Protein AF-A0A9Q0EZ51-F1 (afdb_monomer)

Radius of gyration: 32.08 Å; Cα contacts (8 Å, |Δi|>4): 1120; chains: 1; bounding box: 67×119×84 Å

Secondary structure (DSSP, 8-state):
-------------------PPPPPPPPS-----SHHHHHHHHHHHHHTT-S-HHHHHHHHHT-STT--S--SBSSS-BTTTB--BS-THHHHHHHHHHTTS-HHHHHHHHHHHHHHHHH-HHHHHHHHHTTHHHHHHHHHHH-TTSS--TTSPPPHHHHHHHHHHHHTT---S-SEEEEEE--TT-SEEPPPBSS---TT-EEEEEEEEEPP---S-TTT---EEEEEE-TTS-EEEEEEETTEEEEEEEEETTEEEEEE----PPTT-EEEEEEEEE--SSS-EEEEEEETTEEEEEEEESS-----S-B-EEEESS-SS--GGG--EEEE-SEEEESS---HHHHHHHHHT-TT--S-S--GGG------HHHHHHHHSSHHHHHEEEEEEEEEEETTEEEE---TTS--SBSS---EEE-TT-EEEEPPPHHHHHHHTTHHHHHHH-HHHHHHHHHTTHHHHHHHHHHHS-GGGS-HHHHHHHHHHHHHHTTSTTTHHHHHHHIIIIIT-HHHHTTS-HHHHHHHHHHIIIIIHH-HHHHHHS-HHHHHHHHHHHHHHT--SSPPPGGGT------SSPPPPHHHHHHHHHHHHHHHHHHHHTTTS--HHHHHHHHHHHHH---HHHHHHHHHHHHHHHHH-HHHHHHHHHTTT---

Solvent-accessible surface area (backbone atoms only — not comparable to full-atom values): 36092 Å² total; per-residue (Å²): 136,82,90,78,91,86,82,90,88,84,88,86,85,92,77,93,74,85,83,77,86,79,76,76,79,84,77,94,83,70,90,78,76,55,71,63,56,45,43,51,52,52,41,54,36,46,76,73,64,64,54,52,62,64,56,51,49,33,39,50,42,11,65,56,98,82,56,91,75,41,59,40,21,76,63,68,44,31,96,79,46,35,57,62,58,72,48,56,65,39,56,55,42,49,60,57,42,43,76,71,47,57,68,68,41,39,42,49,48,42,48,56,52,37,53,37,36,70,74,25,71,66,39,43,44,36,38,54,77,65,39,41,70,45,59,54,51,54,49,67,62,69,52,80,89,52,81,59,43,102,79,76,48,78,49,78,42,59,60,43,56,52,48,40,62,52,42,70,48,60,65,89,75,45,53,37,24,34,39,36,71,30,40,58,54,14,24,36,41,43,48,38,32,53,60,80,53,58,85,55,6,26,20,44,37,34,32,37,27,36,47,60,77,71,56,98,55,56,89,74,37,37,29,10,61,29,20,42,17,23,92,75,64,33,36,42,34,32,27,37,48,86,50,25,46,36,40,35,43,20,65,43,79,98,44,65,50,76,46,73,42,67,52,86,56,58,57,75,42,81,41,39,41,37,44,26,35,40,56,44,94,91,54,63,19,37,37,39,36,29,47,68,41,39,82,48,35,69,50,81,31,90,67,75,70,81,76,85,68,46,30,62,35,28,25,37,23,15,48,83,59,61,48,48,54,20,20,22,39,28,38,32,28,34,37,38,34,27,44,32,44,70,50,67,68,43,44,34,46,54,44,74,60,45,58,61,50,77,73,60,41,63,50,76,82,73,49,94,71,91,66,59,68,70,50,48,47,57,40,38,69,39,61,57,22,71,31,40,59,39,27,43,35,37,84,39,55,56,94,50,36,32,39,55,64,45,65,82,89,53,85,75,44,39,73,57,75,62,47,24,38,43,28,61,80,32,42,60,42,69,60,72,51,67,56,48,54,53,44,64,72,39,39,69,65,47,58,69,75,29,68,69,56,48,56,33,39,49,74,64,43,40,40,45,56,51,23,55,32,55,48,61,27,52,54,90,56,53,39,59,71,44,51,54,51,55,51,50,46,48,63,50,26,52,76,37,96,82,20,45,67,49,38,30,38,39,37,67,34,42,75,69,30,56,78,47,45,54,49,22,56,57,70,47,43,42,54,51,35,46,40,48,39,57,59,45,61,70,37,65,54,47,44,74,38,48,58,62,59,62,49,42,45,48,50,50,49,38,41,67,33,59,52,51,63,58,84,69,49,78,91,37,73,49,78,74,44,72,76,81,65,75,55,62,54,61,72,52,34,55,55,46,45,51,28,51,52,45,27,43,50,52,63,36,62,71,58,94,39,62,50,65,71,41,52,48,41,54,52,51,48,60,74,41,54,79,52,66,81,59,38,54,64,58,51,49,50,54,51,50,46,42,72,75,36,41,74,36,40,52,53,51,33,56,80,65,68,66,77,128

Organism: NCBI:txid630683

InterPro domains:
  IPR013320 Concanavalin A-like lectin/glucanase domain superfamily [SSF49899] (169-342)
  IPR031570 Neurobeachin/BDCP, DUF4704 [PF15787] (445-660)
  IPR046852 Neurobeachin, alpha-solenoid region [PF20425] (72-143)
  IPR050865 BEACH Domain-Containing [PTHR13743] (35-657)

Foldseek 3Di:
DDDDDDDDDDDDDDDDDDDDDDADDDDPPDPDPDQLSLLVVVLVCLQVVRADLVRLLCQQQVADDPRCRHPCWHPHDDLQQTLAGDDLVSLVSNLVSLLSDDLVSLQSNLVSLLSSLLLDPNSLLSCVVVLVVQSLLVSLLPCPPFLDDPDRDHDPNLVSSLSSVLSSQQDDFALWWKFFALAQPFWWFWFWFQDALQPFWKKKKWKWAAAHHNDPCLQQFWWWQKEFAFPQRAAWTWTDHPQWIKIWGDQHVVDTDIDTQQDRHDHSDIKIWMWTWGDDPPAFTKIWIDILLHTRDMDTHNDHRDDSGIRHQIIGQAGSHRDSSHGTGTIIAKIFMFSHGDDSLLSNLVSVQPNNQFDLLADPVSGPDDDDVVSNCSRHVCPSLVRTLWMFGLVCDDVQKTQTDRDPPDDHSHPDRRIIGGDDPTHIDRRDALLVVCCSNVAVNVVVPDPSSLVSCLSSLVLLSSLSSLLSHDLVRLELSVLVSLVVLLVSLLPDPPSLSVNLSSCVRHLLDLSNVQSHPLVSLLVSLLCLLPVQCVRPSSLVSDPLLVSLLSLLVCLQARLDLDDFDVQLVHDHPPPPHDGDHNVSSVSSNLSSLSSNLSSQPVDLHDDLSSVVSLVNSLVRGDDPSSNPVSVVSLVVSCVPRVPVSVVSCVVVVNDD

Sequence (660 aa):
MASEGTSGVSQTSDGPGETTPSAVALNPGIPIRGIRMKFSVLAGLVEVGEVSNRDIVETVFNLEHDCTVLQLVGGQFDLEMNFIIQECESIVCMVELLDQCEPTCQAEVWSIFTAILKKSIRNLQACTDVALIQLVLQRVATTNSMIAGEQGQWPSHAVKLLSVLKSMPQRIGPDAFFSFPGKSAAAIALPPIAKWPYQNGFSFHTWLRMDPINNINIDKDKPYLYCFRTSKGLGYSAHFVAGCLIVTSLKANGKGFQHCVKYDFKPQKWYMVTIVHVYNRWKNSEISCYVNGEMASYGDITWFVNTSDTFDKCFLGSAETADANRMFCGQMAAVYLFGEALSAAQILAIYQLGPGYKGTFKYKAESDLLFAEHHKTLLYDGKLSGSIAFTYNPRATDAQLCLESSPKDKPSIFVHSPHALMLQDVKAVVTHSVQSGIHSIGGVQLLKNSVAMQEQILACKGFLVIGYTLEKSSRVHVTRPVLDIVLAFARYLCNLQNGVLLLKQLCDHILFNPAIWIHAPAKVQLMLYTYLATEFISTVTIYNAVRRVGTVLQVMHTLKYYYWVVNPQDRSGVVPKGLDGPRPNQKEIYSLRAFLLLFVKQLIMKDHGVKEDELQSILNYLLTMHEDDNLMDVLQLLVALMSEHPGSMVLAFEQRNGIR

Mean predicted aligned error: 16.78 Å

pLDDT: mean 77.46, std 18.96, range [25.84, 98.69]

Structure (mmCIF, N/CA/C/O backbone):
data_AF-A0A9Q0EZ51-F1
#
_entry.id   AF-A0A9Q0EZ51-F1
#
loop_
_atom_site.group_PDB
_atom_site.id
_atom_site.type_symbol
_atom_site.label_atom_id
_atom_site.label_alt_id
_atom_site.label_comp_id
_atom_site.label_asym_id
_atom_site.label_entity_id
_atom_site.label_seq_id
_atom_site.pdbx_PDB_ins_code
_atom_site.Cartn_x
_atom_site.Cartn_y
_atom_site.Cartn_z
_atom_site.occupancy
_atom_site.B_iso_or_equiv
_atom_site.auth_seq_id
_atom_site.auth_comp_id
_atom_site.auth_asym_id
_atom_site.auth_atom_id
_atom_site.pdbx_PDB_model_num
ATOM 1 N N . MET A 1 1 ? -1.742 -83.832 22.778 1.00 34.41 1 MET A N 1
ATOM 2 C CA . MET A 1 1 ? -0.441 -84.479 22.504 1.00 34.41 1 MET A CA 1
ATOM 3 C C . MET A 1 1 ? 0.607 -83.403 22.737 1.00 34.41 1 MET A C 1
ATOM 5 O O . MET A 1 1 ? 0.578 -82.420 22.018 1.00 34.41 1 MET A O 1
ATOM 9 N N . ALA A 1 2 ? 1.121 -83.335 23.968 1.00 28.25 2 ALA A N 1
ATOM 10 C CA . ALA A 1 2 ? 2.391 -83.951 24.400 1.00 28.25 2 ALA A CA 1
ATOM 11 C C . ALA A 1 2 ? 3.564 -83.059 23.936 1.00 28.25 2 ALA A C 1
ATOM 13 O O . ALA A 1 2 ? 3.720 -82.858 22.738 1.00 28.25 2 ALA A O 1
ATOM 14 N N . SER A 1 3 ? 4.161 -82.287 24.857 1.00 25.84 3 SER A N 1
ATOM 15 C CA . SER A 1 3 ? 5.394 -82.620 25.626 1.00 25.84 3 SER A CA 1
ATOM 16 C C . SER A 1 3 ? 6.603 -82.018 24.895 1.00 25.84 3 SER A C 1
ATOM 18 O O . SER A 1 3 ? 6.623 -82.051 23.675 1.00 25.84 3 SER A O 1
ATOM 20 N N . GLU A 1 4 ? 7.643 -81.420 25.467 1.00 28.77 4 GLU A N 1
ATOM 21 C CA . GLU A 1 4 ? 8.225 -81.233 26.808 1.00 28.77 4 GLU A CA 1
ATOM 22 C C . GLU A 1 4 ? 9.286 -80.110 26.611 1.00 28.77 4 GLU A C 1
ATOM 24 O O . GLU A 1 4 ? 9.750 -79.915 25.490 1.00 28.77 4 GLU A O 1
ATOM 29 N N . GLY A 1 5 ? 9.551 -79.200 27.561 1.00 28.91 5 GLY A N 1
ATOM 30 C CA . GLY A 1 5 ? 10.577 -79.340 28.619 1.00 28.91 5 GLY A CA 1
ATOM 31 C C . GLY A 1 5 ? 12.005 -79.233 28.043 1.00 28.91 5 GLY A C 1
ATOM 32 O O . GLY A 1 5 ? 12.316 -79.929 27.093 1.00 28.91 5 GLY A O 1
ATOM 33 N N . THR A 1 6 ? 12.980 -78.439 28.496 1.00 29.16 6 THR A N 1
ATOM 34 C CA . THR A 1 6 ? 13.316 -77.693 29.737 1.00 29.16 6 THR A CA 1
ATOM 35 C C . THR A 1 6 ? 14.689 -77.032 29.433 1.00 29.16 6 THR A C 1
ATOM 37 O O . THR A 1 6 ? 15.415 -77.572 28.606 1.00 29.16 6 THR A O 1
ATOM 40 N N . SER A 1 7 ? 15.096 -75.848 29.911 1.00 29.72 7 SER A N 1
ATOM 41 C CA . SER A 1 7 ? 15.632 -75.480 31.249 1.00 29.72 7 SER A CA 1
ATOM 42 C C . SER A 1 7 ? 16.066 -73.990 31.154 1.00 29.72 7 SER A C 1
ATOM 44 O O . SER A 1 7 ? 16.659 -73.640 30.140 1.00 29.72 7 SER A O 1
ATOM 46 N N . GLY A 1 8 ? 15.778 -73.017 32.032 1.00 28.33 8 GLY A N 1
ATOM 47 C CA . GLY A 1 8 ? 15.953 -72.921 33.492 1.00 28.33 8 GLY A CA 1
ATOM 48 C C . GLY A 1 8 ? 17.403 -72.508 33.841 1.00 28.33 8 GLY A C 1
ATOM 49 O O . GLY A 1 8 ? 18.305 -73.138 33.312 1.00 28.33 8 GLY A O 1
ATOM 50 N N . VAL A 1 9 ? 17.780 -71.536 34.688 1.00 29.11 9 VAL A N 1
ATOM 51 C CA . VAL A 1 9 ? 17.156 -70.516 35.566 1.00 29.11 9 VAL A CA 1
ATOM 52 C C . VAL A 1 9 ? 18.300 -69.570 36.016 1.00 29.11 9 VAL A C 1
ATOM 54 O O . VAL A 1 9 ? 19.363 -70.077 36.357 1.00 29.11 9 VAL A O 1
ATOM 57 N N . SER A 1 10 ? 18.074 -68.250 36.137 1.00 25.95 10 SER A N 1
ATOM 58 C CA . SER A 1 10 ? 18.553 -67.444 37.290 1.00 25.95 10 SER A CA 1
ATOM 59 C C . SER A 1 10 ? 17.833 -66.082 37.388 1.00 25.95 10 SER A C 1
ATOM 61 O O . SER A 1 10 ? 18.053 -65.194 36.570 1.00 25.95 10 SER A O 1
ATOM 63 N N . GLN A 1 11 ? 16.965 -66.003 38.407 1.00 28.52 11 GLN A N 1
ATOM 64 C CA . GLN A 1 11 ? 16.343 -64.878 39.145 1.00 28.52 11 GLN A CA 1
ATOM 65 C C . GLN A 1 11 ? 17.174 -63.573 39.213 1.00 28.52 11 GLN A C 1
ATOM 67 O O . GLN A 1 11 ? 18.392 -63.650 39.124 1.00 28.52 11 GLN A O 1
ATOM 72 N N . THR A 1 12 ? 16.699 -62.346 39.472 1.00 27.05 12 THR A N 1
ATOM 73 C CA . THR A 1 12 ? 15.432 -61.647 39.839 1.00 27.05 12 THR A CA 1
ATOM 74 C C . THR A 1 12 ? 15.830 -60.149 39.846 1.00 27.05 12 THR A C 1
ATOM 76 O O . THR A 1 12 ? 16.963 -59.861 40.219 1.00 27.05 12 THR A O 1
ATOM 79 N N . SER A 1 13 ? 15.027 -59.164 39.435 1.00 27.53 13 SER A N 1
ATOM 80 C CA . SER A 1 13 ? 14.041 -58.493 40.300 1.00 27.53 13 SER A CA 1
ATOM 81 C C . SER A 1 13 ? 13.216 -57.464 39.507 1.00 27.53 13 SER A C 1
ATOM 83 O O . SER A 1 13 ? 13.790 -56.635 38.801 1.00 27.53 13 SER A O 1
ATOM 85 N N . ASP A 1 14 ? 11.896 -57.495 39.690 1.00 28.97 14 ASP A N 1
ATOM 86 C CA . ASP A 1 14 ? 10.914 -56.561 39.130 1.00 28.97 14 ASP A CA 1
ATOM 87 C C . ASP A 1 14 ? 10.928 -55.169 39.785 1.00 28.97 14 ASP A C 1
ATOM 89 O O . ASP A 1 14 ? 11.085 -55.030 40.999 1.00 28.97 14 ASP A O 1
ATOM 93 N N . GLY A 1 15 ? 10.620 -54.157 38.970 1.00 28.36 15 GLY A N 1
ATOM 94 C CA . GLY A 1 15 ? 10.020 -52.879 39.358 1.00 28.36 15 GLY A CA 1
ATOM 95 C C . GLY A 1 15 ? 9.174 -52.357 38.180 1.00 28.36 15 GLY A C 1
ATOM 96 O O . GLY A 1 15 ? 9.645 -52.443 37.045 1.00 28.36 15 GLY A O 1
ATOM 97 N N . PRO A 1 16 ? 7.932 -51.868 38.379 1.00 31.78 16 PRO A N 1
ATOM 98 C CA . PRO A 1 16 ? 7.030 -51.549 37.275 1.00 31.78 16 PRO A CA 1
ATOM 99 C C . PRO A 1 16 ? 7.338 -50.155 36.712 1.00 31.78 16 PRO A C 1
ATOM 101 O O . PRO A 1 16 ? 7.128 -49.147 37.382 1.00 31.78 16 PRO A O 1
ATOM 104 N N . GLY A 1 17 ? 7.846 -50.101 35.480 1.00 28.45 17 GLY A N 1
ATOM 105 C CA . GLY A 1 17 ? 7.969 -48.870 34.701 1.00 28.45 17 GLY A CA 1
ATOM 106 C C . GLY A 1 17 ? 6.764 -48.701 33.779 1.00 28.45 17 GLY A C 1
ATOM 107 O O . GLY A 1 17 ? 6.518 -49.548 32.921 1.00 28.45 17 GLY A O 1
ATOM 108 N N . GLU A 1 18 ? 6.016 -47.620 33.980 1.00 28.72 18 GLU A N 1
ATOM 109 C CA . GLU A 1 18 ? 4.926 -47.151 33.123 1.00 28.72 18 GLU A CA 1
ATOM 110 C C . GLU A 1 18 ? 5.366 -47.073 31.650 1.00 28.72 18 GLU A C 1
ATOM 112 O O . GLU A 1 18 ? 6.407 -46.505 31.322 1.00 28.72 18 GLU A O 1
ATOM 117 N N . THR A 1 19 ? 4.565 -47.647 30.751 1.00 30.06 19 THR A N 1
ATOM 118 C CA . THR A 1 19 ? 4.765 -47.557 29.301 1.00 30.06 19 THR A CA 1
ATOM 119 C C . THR A 1 19 ? 4.048 -46.320 28.766 1.00 30.06 19 THR A C 1
ATOM 121 O O . THR A 1 19 ? 2.823 -46.238 28.779 1.00 30.06 19 THR A O 1
ATOM 124 N N . THR A 1 20 ? 4.815 -45.345 28.283 1.00 28.64 20 THR A N 1
ATOM 125 C CA . THR A 1 20 ? 4.328 -44.282 27.397 1.00 28.64 20 THR A CA 1
ATOM 126 C C . THR A 1 20 ? 4.133 -44.842 25.978 1.00 28.64 20 THR A C 1
ATOM 128 O O . THR A 1 20 ? 4.956 -45.647 25.532 1.00 28.64 20 THR A O 1
ATOM 131 N N . PRO A 1 21 ? 3.079 -44.457 25.231 1.00 32.16 21 PRO A N 1
ATOM 132 C CA . PRO A 1 21 ? 2.923 -44.894 23.849 1.00 32.16 21 PRO A CA 1
ATOM 133 C C . PRO A 1 21 ? 3.895 -44.127 22.943 1.00 32.16 21 PRO A C 1
ATOM 135 O O . PRO A 1 21 ? 3.934 -42.898 22.942 1.00 32.16 21 PRO A O 1
ATOM 138 N N . SER A 1 22 ? 4.695 -44.865 22.176 1.00 29.64 22 SER A N 1
ATOM 139 C CA . SER A 1 22 ? 5.587 -44.345 21.137 1.00 29.64 22 SER A CA 1
ATOM 140 C C . SER A 1 22 ? 4.793 -43.847 19.923 1.00 29.64 22 SER A C 1
ATOM 142 O O . SER A 1 22 ? 3.984 -44.600 19.382 1.00 29.64 22 SER A O 1
ATOM 144 N N . ALA A 1 23 ? 5.064 -42.614 19.481 1.00 31.88 23 ALA A N 1
ATOM 145 C CA . ALA A 1 23 ? 4.505 -42.003 18.274 1.00 31.88 23 ALA A CA 1
ATOM 146 C C . ALA A 1 23 ? 4.844 -42.815 17.009 1.00 31.88 23 ALA A C 1
ATOM 148 O O . ALA A 1 23 ? 5.983 -43.252 16.820 1.00 31.88 23 ALA A O 1
ATOM 149 N N . VAL A 1 24 ? 3.852 -43.018 16.140 1.00 34.62 24 VAL A N 1
ATOM 150 C CA . VAL A 1 24 ? 3.998 -43.729 14.864 1.00 34.62 24 VAL A CA 1
ATOM 151 C C . VAL A 1 24 ? 4.467 -42.740 13.794 1.00 34.62 24 VAL A C 1
ATOM 153 O O . VAL A 1 24 ? 3.778 -41.776 13.479 1.00 34.62 24 VAL A O 1
ATOM 156 N N . ALA A 1 25 ? 5.642 -42.980 13.208 1.00 34.84 25 ALA A N 1
ATOM 157 C CA . ALA A 1 25 ? 6.132 -42.216 12.063 1.00 34.84 25 ALA A CA 1
ATOM 158 C C . ALA A 1 25 ? 5.369 -42.597 10.776 1.00 34.84 25 ALA A C 1
ATOM 160 O O . ALA A 1 25 ? 5.194 -43.779 10.467 1.00 34.84 25 ALA A O 1
ATOM 161 N N . LEU A 1 26 ? 4.939 -41.593 10.004 1.00 38.06 26 LEU A N 1
ATOM 162 C CA . LEU A 1 26 ? 4.254 -41.767 8.719 1.00 38.06 26 LEU A CA 1
ATOM 163 C C . LEU A 1 26 ? 5.164 -42.449 7.681 1.00 38.06 26 LEU A C 1
ATOM 165 O O . LEU A 1 26 ? 6.274 -42.005 7.400 1.00 38.06 26 LEU A O 1
ATOM 169 N N . ASN A 1 27 ? 4.664 -43.528 7.080 1.00 31.69 27 ASN A N 1
ATOM 170 C CA . ASN A 1 27 ? 5.382 -44.365 6.117 1.00 31.69 27 ASN A CA 1
ATOM 171 C C . ASN A 1 27 ? 5.539 -43.647 4.741 1.00 31.69 27 ASN A C 1
ATOM 173 O O . ASN A 1 27 ? 4.539 -43.132 4.233 1.00 31.69 27 ASN A O 1
ATOM 177 N N . PRO A 1 28 ? 6.707 -43.640 4.054 1.00 35.78 28 PRO A N 1
ATOM 178 C CA . PRO A 1 28 ? 6.983 -42.732 2.917 1.00 35.78 28 PRO A CA 1
ATOM 179 C C . PRO A 1 28 ? 6.396 -43.146 1.544 1.00 35.78 28 PRO A C 1
ATOM 181 O O . PRO A 1 28 ? 6.842 -42.669 0.502 1.00 35.78 28 PRO A O 1
ATOM 184 N N . GLY A 1 29 ? 5.439 -44.077 1.492 1.00 33.94 29 GLY A N 1
ATOM 185 C CA . GLY A 1 29 ? 5.183 -44.891 0.291 1.00 33.94 29 GLY A CA 1
ATOM 186 C C . GLY A 1 29 ? 4.119 -44.427 -0.715 1.00 33.94 29 GLY A C 1
ATOM 187 O O . GLY A 1 29 ? 3.964 -45.090 -1.739 1.00 33.94 29 GLY A O 1
ATOM 188 N N . ILE A 1 30 ? 3.360 -43.348 -0.478 1.00 35.34 30 ILE A N 1
ATOM 189 C CA . ILE A 1 30 ? 2.248 -42.946 -1.369 1.00 35.34 30 ILE A CA 1
ATOM 190 C C . ILE A 1 30 ? 2.354 -41.450 -1.711 1.00 35.34 30 ILE A C 1
ATOM 192 O O . ILE A 1 30 ? 2.285 -40.618 -0.806 1.00 35.34 30 ILE A O 1
ATOM 196 N N . PRO A 1 31 ? 2.487 -41.057 -2.996 1.00 40.66 31 PRO A N 1
ATOM 197 C CA . PRO A 1 31 ? 2.538 -39.649 -3.375 1.00 40.66 31 PRO A CA 1
ATOM 198 C C . PRO A 1 31 ? 1.149 -39.012 -3.235 1.00 40.66 31 PRO A C 1
ATOM 200 O O . PRO A 1 31 ? 0.318 -39.086 -4.142 1.00 40.66 31 PRO A O 1
ATOM 203 N N . ILE A 1 32 ? 0.894 -38.365 -2.098 1.00 51.47 32 ILE A N 1
ATOM 204 C CA . ILE A 1 32 ? -0.305 -37.549 -1.883 1.00 51.47 32 ILE A CA 1
ATOM 205 C C . ILE A 1 32 ? -0.234 -36.336 -2.829 1.00 51.47 32 ILE A C 1
ATOM 207 O O . ILE A 1 32 ? 0.647 -35.481 -2.699 1.00 51.47 32 ILE A O 1
ATOM 211 N N . ARG A 1 33 ? -1.142 -36.263 -3.814 1.00 58.25 33 ARG A N 1
ATOM 212 C CA . ARG A 1 33 ? -1.215 -35.158 -4.787 1.00 58.25 33 ARG A CA 1
ATOM 213 C C . ARG A 1 33 ? -2.167 -34.061 -4.297 1.00 58.25 33 ARG A C 1
ATOM 215 O O . ARG A 1 33 ? -3.352 -34.310 -4.116 1.00 58.25 33 ARG A O 1
ATOM 222 N N . GLY A 1 34 ? -1.649 -32.837 -4.177 1.00 65.81 34 GLY A N 1
ATOM 223 C CA . GLY A 1 34 ? -2.416 -31.620 -3.878 1.00 65.81 34 GLY A CA 1
ATOM 224 C C . GLY A 1 34 ? -2.340 -31.188 -2.412 1.00 65.81 34 GLY A C 1
ATOM 225 O O . GLY A 1 34 ? -2.447 -32.014 -1.504 1.00 65.81 34 GLY A O 1
ATOM 226 N N . ILE A 1 35 ? -2.155 -29.883 -2.179 1.00 73.81 35 ILE A N 1
ATOM 227 C CA . ILE A 1 35 ? -1.950 -29.319 -0.837 1.00 73.81 35 ILE A CA 1
ATOM 228 C C . ILE A 1 35 ? -3.114 -29.605 0.109 1.00 73.81 35 ILE A C 1
ATOM 230 O O . ILE A 1 35 ? -2.898 -29.947 1.268 1.00 73.81 35 ILE A O 1
ATOM 234 N N . ARG A 1 36 ? -4.341 -29.592 -0.413 1.00 79.44 36 ARG A N 1
ATOM 235 C CA . ARG A 1 36 ? -5.541 -29.889 0.362 1.00 79.44 36 ARG A CA 1
ATOM 236 C C . ARG A 1 36 ? -5.547 -31.306 0.926 1.00 79.44 36 ARG A C 1
ATOM 238 O O . ARG A 1 36 ? -5.759 -31.466 2.118 1.00 79.44 36 ARG A O 1
ATOM 245 N N . MET A 1 37 ? -5.23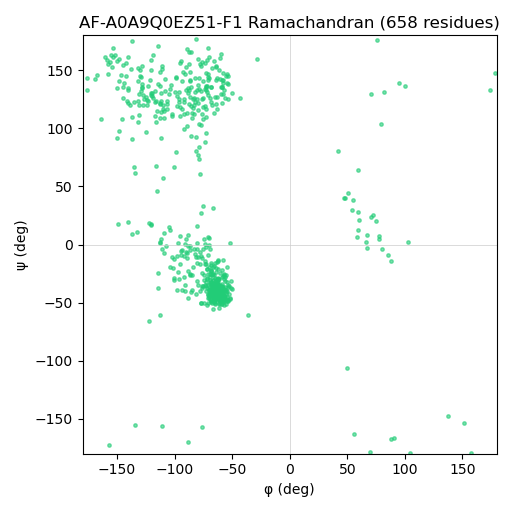0 -32.321 0.113 1.00 76.56 37 MET A N 1
ATOM 246 C CA . MET A 1 37 ? -5.149 -33.70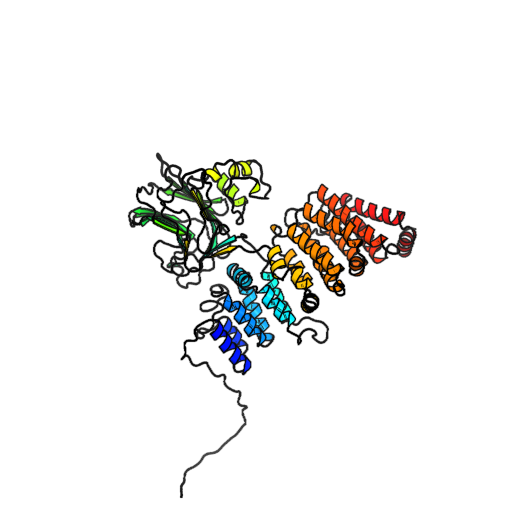6 0.602 1.00 76.56 37 MET A CA 1
ATOM 247 C C . MET A 1 37 ? -4.085 -33.859 1.687 1.00 76.56 37 MET A C 1
ATOM 249 O O . MET A 1 37 ? -4.307 -34.568 2.661 1.00 76.56 37 MET A O 1
ATOM 253 N N . LYS A 1 38 ? -2.943 -33.175 1.542 1.00 76.81 38 LYS A N 1
ATOM 254 C CA . LYS A 1 38 ? -1.873 -33.210 2.543 1.00 76.81 38 LYS A CA 1
ATOM 255 C C . LYS A 1 38 ? -2.358 -32.667 3.891 1.00 76.81 38 LYS A C 1
ATOM 257 O O . LYS A 1 38 ? -2.152 -33.315 4.912 1.00 76.81 38 LYS A O 1
ATOM 262 N N . PHE A 1 39 ? -3.031 -31.515 3.892 1.00 83.25 39 PHE A N 1
ATOM 263 C CA . PHE A 1 39 ? -3.601 -30.940 5.115 1.00 83.25 39 PHE A CA 1
ATOM 264 C C . PHE A 1 39 ? -4.756 -31.782 5.670 1.00 83.25 39 PHE A C 1
ATOM 266 O O . PHE A 1 39 ? -4.861 -31.912 6.883 1.00 83.25 39 PHE A O 1
ATOM 273 N N . SER A 1 40 ? -5.573 -32.408 4.818 1.00 81.06 40 SER A N 1
ATOM 274 C CA . SER A 1 40 ? -6.630 -33.330 5.257 1.00 81.06 40 SER A CA 1
ATOM 275 C C . SER A 1 40 ? -6.082 -34.582 5.948 1.00 81.06 40 SER A C 1
ATOM 277 O O . SER A 1 40 ? -6.686 -35.051 6.905 1.00 81.06 40 SER A O 1
ATOM 279 N N . VAL A 1 41 ? -4.940 -35.117 5.499 1.00 82.12 41 VAL A N 1
ATOM 280 C CA . VAL A 1 41 ? -4.272 -36.233 6.190 1.00 82.12 41 VAL A CA 1
ATOM 281 C C . VAL A 1 41 ? -3.774 -35.789 7.563 1.00 82.12 41 VAL A C 1
ATOM 283 O O . VAL A 1 41 ? -4.035 -36.481 8.541 1.00 82.12 41 VAL A O 1
ATOM 286 N N . LEU A 1 42 ? -3.117 -34.627 7.655 1.00 83.56 42 LEU A N 1
ATOM 287 C CA . LEU A 1 42 ? -2.666 -34.094 8.943 1.00 83.56 42 LEU A CA 1
ATOM 288 C C . LEU A 1 42 ? -3.843 -33.850 9.899 1.00 83.56 42 LEU A C 1
ATOM 290 O O . LEU A 1 42 ? -3.773 -34.265 11.048 1.00 83.56 42 LEU A O 1
ATOM 294 N N . ALA A 1 43 ? -4.933 -33.253 9.412 1.00 83.75 43 ALA A N 1
ATOM 295 C CA . ALA A 1 43 ? -6.171 -33.058 10.167 1.00 83.75 43 ALA A CA 1
ATOM 296 C C . ALA A 1 43 ? -6.709 -34.385 10.736 1.00 83.75 43 ALA A C 1
ATOM 298 O O . ALA A 1 43 ? -6.931 -34.503 11.938 1.00 83.75 43 ALA A O 1
ATOM 299 N N . GLY A 1 44 ? -6.796 -35.433 9.907 1.00 82.81 44 GLY A N 1
ATOM 300 C CA . GLY A 1 44 ? -7.223 -36.758 10.366 1.00 82.81 44 GLY A CA 1
ATOM 301 C C . GLY A 1 44 ? -6.324 -37.355 11.455 1.00 82.81 44 GLY A C 1
ATOM 302 O O . GLY A 1 44 ? -6.822 -37.983 12.381 1.00 82.81 44 GLY A O 1
ATOM 303 N N . LEU A 1 45 ? -5.007 -37.139 11.396 1.00 82.56 45 LEU A N 1
ATOM 304 C CA . LEU A 1 45 ? -4.088 -37.622 12.434 1.00 82.56 45 LEU A CA 1
ATOM 305 C C . LEU A 1 45 ? -4.194 -36.820 13.742 1.00 82.56 45 LEU A C 1
ATOM 307 O O . LEU A 1 45 ? -4.027 -37.385 14.824 1.00 82.56 45 LEU A O 1
ATOM 311 N N . VAL A 1 46 ? -4.499 -35.521 13.648 1.00 85.25 46 VAL A N 1
ATOM 312 C CA . VAL A 1 46 ? -4.803 -34.670 14.809 1.00 85.25 46 VAL A CA 1
ATOM 313 C C . VAL A 1 46 ? -6.087 -35.143 15.493 1.00 85.25 46 VAL A C 1
ATOM 315 O O . VAL A 1 46 ? -6.102 -35.271 16.715 1.00 85.25 46 VAL A O 1
ATOM 318 N N . GLU A 1 47 ? -7.133 -35.483 14.732 1.00 83.62 47 GLU A N 1
ATOM 319 C CA . GLU A 1 47 ? -8.402 -35.998 15.277 1.00 83.62 47 GLU A CA 1
ATOM 320 C C . GLU A 1 47 ? -8.239 -37.310 16.062 1.00 83.62 47 GLU A C 1
ATOM 322 O O . GLU A 1 47 ? -8.929 -37.521 17.060 1.00 83.62 47 GLU A O 1
ATOM 327 N N . VAL A 1 48 ? -7.322 -38.186 15.637 1.00 82.88 48 VAL A N 1
ATOM 328 C CA . VAL A 1 48 ? -7.056 -39.482 16.295 1.00 82.88 48 VAL A CA 1
ATOM 329 C C . VAL A 1 48 ? -6.024 -39.350 17.433 1.00 82.88 48 VAL A C 1
ATOM 331 O O . VAL A 1 48 ? -5.795 -40.301 18.177 1.00 82.88 48 VAL A O 1
ATOM 334 N N . GLY A 1 49 ? -5.440 -38.161 17.630 1.00 78.62 49 GLY A N 1
ATOM 335 C CA . GLY A 1 49 ? -4.495 -37.875 18.715 1.00 78.62 49 GLY A CA 1
ATOM 336 C C . GLY A 1 49 ? -3.096 -38.466 18.512 1.00 78.62 49 GLY A C 1
ATOM 337 O O . GLY A 1 49 ? -2.352 -38.616 19.479 1.00 78.62 49 GLY A O 1
ATOM 338 N N . GLU A 1 50 ? -2.723 -38.807 17.275 1.00 77.50 50 GLU A N 1
ATOM 339 C CA . GLU A 1 50 ? -1.436 -39.450 16.964 1.00 77.50 50 GLU A CA 1
ATOM 340 C C . GLU A 1 50 ? -0.288 -38.459 16.695 1.00 77.50 50 GLU A C 1
ATOM 342 O O . GLU A 1 50 ? 0.841 -38.877 16.447 1.00 77.50 50 GLU A O 1
ATOM 347 N N . VAL A 1 51 ? -0.549 -37.147 16.741 1.00 80.38 51 VAL A N 1
ATOM 348 C CA . VAL A 1 51 ? 0.421 -36.098 16.375 1.00 80.38 51 VAL A CA 1
ATOM 349 C C . VAL A 1 51 ? 0.546 -35.085 17.502 1.00 80.38 51 VAL A C 1
ATOM 351 O O . VAL A 1 51 ? -0.455 -34.548 17.977 1.00 80.38 51 VAL A O 1
ATOM 354 N N . SER A 1 52 ? 1.778 -34.797 17.929 1.00 83.19 52 SER A N 1
ATOM 355 C CA . SER A 1 52 ? 2.010 -33.805 18.979 1.00 83.19 52 SER A CA 1
ATOM 356 C C . SER A 1 52 ? 1.872 -32.372 18.450 1.00 83.19 52 SER A C 1
ATOM 358 O O . SER A 1 52 ? 2.082 -32.100 17.269 1.00 83.19 52 SER A O 1
ATOM 360 N N . ASN A 1 53 ? 1.590 -31.410 19.337 1.00 81.38 53 ASN A N 1
ATOM 361 C CA . ASN A 1 53 ? 1.535 -29.983 18.983 1.00 81.38 53 ASN A CA 1
ATOM 362 C C . ASN A 1 53 ? 2.820 -29.492 18.288 1.00 81.38 53 ASN A C 1
ATOM 364 O O . ASN A 1 53 ? 2.745 -28.652 17.391 1.00 81.38 53 ASN A O 1
ATOM 368 N N . ARG A 1 54 ? 3.978 -30.040 18.685 1.00 81.06 54 ARG A N 1
ATOM 369 C CA . ARG A 1 54 ? 5.277 -29.758 18.068 1.00 81.06 54 ARG A CA 1
ATOM 370 C C . ARG A 1 54 ? 5.304 -30.258 16.627 1.00 81.06 54 ARG A C 1
ATOM 372 O O . ARG A 1 54 ? 5.566 -29.468 15.727 1.00 81.06 54 ARG A O 1
ATOM 379 N N . ASP A 1 55 ? 4.935 -31.516 16.407 1.00 81.12 55 ASP A N 1
ATOM 380 C CA . ASP A 1 55 ? 4.927 -32.124 15.074 1.00 81.12 55 ASP A CA 1
ATOM 381 C C . ASP A 1 55 ? 3.949 -31.404 14.134 1.00 81.12 55 ASP A C 1
ATOM 383 O O . ASP A 1 55 ? 4.249 -31.236 12.955 1.00 81.12 55 ASP A O 1
ATOM 387 N N . ILE A 1 56 ? 2.810 -30.902 14.633 1.00 83.94 56 ILE A N 1
ATOM 388 C CA . ILE A 1 56 ? 1.874 -30.081 13.841 1.00 83.94 56 ILE A CA 1
ATOM 389 C C . ILE A 1 56 ? 2.562 -28.799 13.357 1.00 83.94 56 ILE A C 1
ATOM 391 O O . ILE A 1 56 ? 2.516 -28.489 12.166 1.00 83.94 56 ILE A O 1
ATOM 395 N N . VAL A 1 57 ? 3.202 -28.047 14.258 1.00 82.44 57 VAL A N 1
ATOM 396 C CA . VAL A 1 57 ? 3.888 -26.787 13.920 1.00 82.44 57 VAL A CA 1
ATOM 397 C C . VAL A 1 57 ? 5.036 -27.050 12.945 1.00 82.44 57 VAL A C 1
ATOM 399 O O . VAL A 1 57 ? 5.153 -26.364 11.923 1.00 82.44 57 VAL A O 1
ATOM 402 N N . GLU A 1 58 ? 5.845 -28.070 13.226 1.00 79.44 58 GLU A N 1
ATOM 403 C CA . GLU A 1 58 ? 6.954 -28.492 12.374 1.00 79.44 58 GLU A CA 1
ATOM 404 C C . GLU A 1 58 ? 6.475 -28.954 11.006 1.00 79.44 58 GLU A C 1
ATOM 406 O O . GLU A 1 58 ? 7.136 -28.669 10.017 1.00 79.44 58 GLU A O 1
ATOM 411 N N . THR A 1 59 ? 5.314 -29.593 10.917 1.00 77.88 59 THR A N 1
ATOM 412 C CA . THR A 1 59 ? 4.750 -30.070 9.655 1.00 77.88 59 THR A CA 1
ATOM 413 C C . THR A 1 59 ? 4.115 -28.937 8.844 1.00 77.88 59 THR A C 1
ATOM 415 O O . THR A 1 59 ? 4.279 -28.882 7.627 1.00 77.88 59 THR A O 1
ATOM 418 N N . VAL A 1 60 ? 3.415 -27.995 9.486 1.00 79.00 60 VAL A N 1
ATOM 419 C CA . VAL A 1 60 ? 2.806 -26.835 8.806 1.00 79.00 60 VAL A CA 1
ATOM 420 C C . VAL A 1 60 ? 3.877 -25.928 8.196 1.00 79.00 60 VAL A C 1
ATOM 422 O O . VAL A 1 60 ? 3.699 -25.436 7.075 1.00 79.00 60 VAL A O 1
ATOM 425 N N . PHE A 1 61 ? 4.983 -25.708 8.913 1.00 76.06 61 PHE A N 1
ATOM 426 C CA . PHE A 1 61 ? 6.065 -24.832 8.460 1.00 76.06 61 PHE A CA 1
ATOM 427 C C . PHE A 1 61 ? 7.272 -25.570 7.878 1.00 76.06 61 PHE A C 1
ATOM 429 O O . PHE A 1 61 ? 8.053 -24.926 7.207 1.00 76.06 61 PHE A O 1
ATOM 436 N N . ASN A 1 62 ? 7.416 -26.883 8.027 1.00 70.06 62 ASN A N 1
ATOM 437 C CA . ASN A 1 62 ? 8.606 -27.648 7.629 1.00 70.06 62 ASN A CA 1
ATOM 438 C C . ASN A 1 62 ? 9.897 -27.176 8.343 1.00 70.06 62 ASN A C 1
ATOM 440 O O . ASN A 1 62 ? 10.812 -26.635 7.713 1.00 70.06 62 ASN A O 1
ATOM 444 N N . LEU A 1 63 ? 9.927 -27.327 9.677 1.00 53.62 63 LEU A N 1
ATOM 445 C CA . LEU A 1 63 ? 11.012 -26.848 10.556 1.00 53.62 63 LEU A CA 1
ATOM 446 C C . LEU A 1 63 ? 12.208 -27.817 10.697 1.00 53.62 63 LEU A C 1
ATOM 448 O O . LEU A 1 63 ? 13.319 -27.343 10.932 1.00 53.62 63 LEU A O 1
ATOM 452 N N . GLU A 1 64 ? 12.026 -29.134 10.527 1.00 49.59 64 GLU A N 1
ATOM 453 C CA . GLU A 1 64 ? 13.101 -30.145 10.622 1.00 49.59 64 GLU A CA 1
ATOM 454 C C . GLU A 1 64 ? 13.443 -30.795 9.265 1.00 49.59 64 GLU A C 1
ATOM 456 O O . GLU A 1 64 ? 12.622 -30.864 8.353 1.00 49.59 64 GLU A O 1
ATOM 461 N N . HIS A 1 65 ? 14.687 -31.277 9.134 1.00 49.00 65 HIS A N 1
ATOM 462 C CA . HIS A 1 65 ? 15.316 -31.716 7.877 1.00 49.00 65 HIS A CA 1
ATOM 463 C C . HIS A 1 65 ? 14.648 -32.908 7.158 1.00 49.00 65 HIS A C 1
ATOM 465 O O . HIS A 1 65 ? 14.947 -33.121 5.981 1.00 49.00 65 HIS A O 1
ATOM 471 N N . ASP A 1 66 ? 13.734 -33.639 7.803 1.00 44.75 66 ASP A N 1
ATOM 472 C CA . ASP A 1 66 ? 13.214 -34.919 7.295 1.00 44.75 66 ASP A CA 1
ATOM 473 C C . ASP A 1 66 ? 11.750 -34.886 6.800 1.00 44.75 66 ASP A C 1
ATOM 475 O O . ASP A 1 66 ? 11.288 -35.835 6.158 1.00 44.75 66 ASP A O 1
ATOM 479 N N . CYS A 1 67 ? 11.010 -33.786 6.988 1.00 47.38 67 CYS A N 1
ATOM 480 C CA . CYS A 1 67 ? 9.575 -33.723 6.669 1.00 47.38 67 CYS A CA 1
ATOM 481 C C . CYS A 1 67 ? 9.271 -33.061 5.311 1.00 47.38 67 CYS A C 1
ATOM 483 O O . CYS A 1 67 ? 8.802 -31.935 5.202 1.00 47.38 67 CYS A O 1
ATOM 485 N N . THR A 1 68 ? 9.432 -33.804 4.216 1.00 49.88 68 THR A N 1
ATOM 486 C CA . THR A 1 68 ? 9.158 -33.328 2.837 1.00 49.88 68 THR A CA 1
ATOM 487 C C . THR A 1 68 ? 7.670 -33.133 2.478 1.00 49.88 68 THR A C 1
ATOM 489 O O . THR A 1 68 ? 7.339 -32.869 1.316 1.00 49.88 68 THR A O 1
ATOM 492 N N . VAL A 1 69 ? 6.736 -33.266 3.426 1.00 51.84 69 VAL A N 1
ATOM 493 C CA . VAL A 1 69 ? 5.340 -33.587 3.081 1.00 51.84 69 VAL A CA 1
ATOM 494 C C . VAL A 1 69 ? 4.390 -32.383 3.079 1.00 51.84 69 VAL A C 1
ATOM 496 O O . VAL A 1 69 ? 3.502 -32.357 2.224 1.00 51.84 69 VAL A O 1
ATOM 499 N N . LEU A 1 70 ? 4.584 -31.336 3.886 1.00 50.31 70 LEU A N 1
ATOM 500 C CA . LEU A 1 70 ? 3.612 -30.236 4.029 1.00 50.31 70 LEU A CA 1
ATOM 501 C C . LEU A 1 70 ? 4.279 -28.860 3.886 1.00 50.31 70 LEU A C 1
ATOM 503 O O . LEU A 1 70 ? 5.337 -28.609 4.445 1.00 50.31 70 LEU A O 1
ATOM 507 N N . GLN A 1 71 ? 3.716 -27.996 3.032 1.00 61.09 71 GLN A N 1
ATOM 508 C CA . GLN A 1 71 ? 4.382 -26.760 2.609 1.00 61.09 71 GLN A CA 1
ATOM 509 C C . GLN A 1 71 ? 3.416 -25.581 2.600 1.00 61.09 71 GLN A C 1
ATOM 511 O O . GLN A 1 71 ? 2.798 -25.274 1.583 1.00 61.09 71 GLN A O 1
ATOM 516 N N . LEU A 1 72 ? 3.326 -24.872 3.724 1.00 67.25 72 LEU A N 1
ATOM 517 C CA . LEU A 1 72 ? 2.846 -23.491 3.695 1.00 67.25 72 LEU A CA 1
ATOM 518 C C . LEU A 1 72 ? 3.863 -22.581 2.981 1.00 67.25 72 LEU A C 1
ATOM 520 O O . LEU A 1 72 ? 3.491 -21.643 2.281 1.00 67.25 72 LEU A O 1
ATOM 524 N N . VAL A 1 73 ? 5.149 -22.914 3.112 1.00 62.53 73 VAL A N 1
ATOM 525 C CA . VAL A 1 73 ? 6.296 -22.316 2.422 1.00 62.53 73 VAL A CA 1
ATOM 526 C C . VAL A 1 73 ? 7.011 -23.427 1.645 1.00 62.53 73 VAL A C 1
ATOM 528 O O . VAL A 1 73 ? 7.084 -24.560 2.110 1.00 62.53 73 VAL A O 1
ATOM 531 N N . GLY A 1 74 ? 7.499 -23.142 0.436 1.00 59.12 74 GLY A N 1
ATOM 532 C CA . GLY A 1 74 ? 8.183 -24.148 -0.386 1.00 59.12 74 GLY A CA 1
ATOM 533 C C . GLY A 1 74 ? 9.596 -24.425 0.122 1.00 59.12 74 GLY A C 1
ATOM 534 O O . GLY A 1 74 ? 10.426 -23.520 0.094 1.00 59.12 74 GLY A O 1
ATOM 535 N N . GLY A 1 75 ? 9.894 -25.656 0.543 1.00 62.72 75 GLY A N 1
ATOM 536 C CA . GLY A 1 75 ? 11.197 -26.034 1.116 1.00 62.72 75 GLY A CA 1
ATOM 537 C C . GLY A 1 75 ? 11.268 -25.878 2.642 1.00 62.72 75 GLY A C 1
ATOM 538 O O . GLY A 1 75 ? 10.236 -25.777 3.296 1.00 62.72 75 GLY A O 1
ATOM 539 N N . GLN A 1 76 ? 12.476 -25.923 3.214 1.00 65.94 76 GLN A N 1
ATOM 540 C CA . GLN A 1 76 ? 12.711 -25.786 4.663 1.00 65.94 76 GLN A CA 1
ATOM 541 C C . GLN A 1 76 ? 12.420 -24.357 5.113 1.00 65.94 76 GLN A C 1
ATOM 543 O O . GLN A 1 76 ? 12.979 -23.424 4.534 1.00 65.94 76 GLN A O 1
ATOM 548 N N . PHE A 1 77 ? 11.565 -24.168 6.113 1.00 71.31 77 PHE A N 1
ATOM 549 C CA . PHE A 1 77 ? 11.239 -22.828 6.584 1.00 71.31 77 PHE A CA 1
ATOM 550 C C . PHE A 1 77 ? 12.382 -22.189 7.356 1.00 71.31 77 PHE A C 1
ATOM 552 O O . PHE A 1 77 ? 12.979 -22.787 8.245 1.00 71.31 77 PHE A O 1
ATOM 559 N N . ASP A 1 78 ? 12.614 -20.921 7.046 1.00 67.31 78 ASP A N 1
ATOM 560 C CA . ASP A 1 78 ? 13.537 -20.060 7.758 1.00 67.31 78 ASP A CA 1
ATOM 561 C C . ASP A 1 78 ? 12.943 -18.647 7.767 1.00 67.31 78 ASP A C 1
ATOM 563 O O . ASP A 1 78 ? 12.583 -18.083 6.731 1.00 67.31 78 ASP A O 1
ATOM 567 N N . LEU A 1 79 ? 12.807 -18.047 8.945 1.00 69.12 79 LEU A N 1
ATOM 568 C CA . LEU A 1 79 ? 12.157 -16.743 9.068 1.00 69.12 79 LEU A CA 1
ATOM 569 C C . LEU A 1 79 ? 12.979 -15.596 8.438 1.00 69.12 79 LEU A C 1
ATOM 571 O O . LEU A 1 79 ? 12.462 -14.492 8.228 1.00 69.12 79 LEU A O 1
ATOM 575 N N . GLU A 1 80 ? 14.257 -15.806 8.162 1.00 58.12 80 GLU A N 1
ATOM 576 C CA . GLU A 1 80 ? 15.151 -14.873 7.478 1.00 58.12 80 GLU A CA 1
ATOM 577 C C . GLU A 1 80 ? 15.299 -15.200 5.995 1.00 58.12 80 GLU A C 1
ATOM 579 O O . GLU A 1 80 ? 15.302 -14.278 5.174 1.00 58.12 80 GLU A O 1
ATOM 584 N N . MET A 1 81 ? 15.361 -16.489 5.665 1.00 56.56 81 MET A N 1
ATOM 585 C CA . MET A 1 81 ? 15.764 -16.973 4.349 1.00 56.56 81 MET A CA 1
ATOM 586 C C . MET A 1 81 ? 14.663 -17.690 3.577 1.00 56.56 81 MET A C 1
ATOM 588 O O . MET A 1 81 ? 14.751 -17.714 2.366 1.00 56.56 81 MET A O 1
ATOM 592 N N . ASN A 1 82 ? 13.629 -18.269 4.190 1.00 60.53 82 ASN A N 1
ATOM 593 C CA . ASN A 1 82 ? 12.575 -18.979 3.459 1.00 60.53 82 ASN A CA 1
ATOM 594 C C . ASN A 1 82 ? 11.215 -18.925 4.167 1.00 60.53 82 ASN A C 1
ATOM 596 O O . ASN A 1 82 ? 10.871 -19.778 4.981 1.00 60.53 82 ASN A O 1
ATOM 600 N N . PHE A 1 83 ? 10.414 -17.918 3.812 1.00 71.12 83 PHE A N 1
ATOM 601 C CA . PHE A 1 83 ? 9.111 -17.655 4.432 1.00 71.12 83 PHE A CA 1
ATOM 602 C C . PHE A 1 83 ? 8.006 -17.298 3.421 1.00 71.12 83 PHE A C 1
ATOM 604 O O . PHE A 1 83 ? 6.933 -16.847 3.821 1.00 71.12 83 PHE A O 1
ATOM 611 N N . ILE A 1 84 ? 8.250 -17.429 2.111 1.00 67.25 84 ILE A N 1
ATOM 612 C CA . ILE A 1 84 ? 7.287 -17.040 1.066 1.00 67.25 84 ILE A CA 1
ATOM 613 C C . ILE A 1 84 ? 6.252 -18.145 0.836 1.00 67.25 84 ILE A C 1
ATOM 615 O O . ILE A 1 84 ? 6.599 -19.265 0.463 1.00 67.25 84 ILE A O 1
ATOM 619 N N . ILE A 1 85 ? 4.973 -17.799 0.991 1.00 73.25 85 ILE A N 1
ATOM 620 C CA . ILE A 1 85 ? 3.858 -18.720 0.751 1.00 73.25 85 ILE A CA 1
ATOM 621 C C . ILE A 1 85 ? 3.774 -19.031 -0.745 1.00 73.25 85 ILE A C 1
ATOM 623 O O . ILE A 1 85 ? 3.665 -18.118 -1.566 1.00 73.25 85 ILE A O 1
ATOM 627 N N . GLN A 1 86 ? 3.846 -20.316 -1.096 1.00 69.44 86 GLN A N 1
ATOM 628 C CA . GLN A 1 86 ? 3.868 -20.767 -2.494 1.00 69.44 86 GLN A CA 1
ATOM 629 C C . GLN A 1 86 ? 2.466 -20.919 -3.085 1.00 69.44 86 GLN A C 1
ATOM 631 O O . GLN A 1 86 ? 2.237 -20.525 -4.227 1.00 69.44 86 GLN A O 1
ATOM 636 N N . GLU A 1 87 ? 1.530 -21.458 -2.304 1.00 72.56 87 GLU A N 1
ATOM 637 C CA . GLU A 1 87 ? 0.165 -21.759 -2.734 1.00 72.56 87 GLU A CA 1
ATOM 638 C C . GLU A 1 87 ? -0.827 -21.054 -1.811 1.00 72.56 87 GLU A C 1
ATOM 640 O O . GLU A 1 87 ? -0.850 -21.304 -0.615 1.00 72.56 87 GLU A O 1
ATOM 645 N N . CYS A 1 88 ? -1.672 -20.167 -2.341 1.00 72.50 88 CYS A N 1
ATOM 646 C CA . CYS A 1 88 ? -2.613 -19.408 -1.506 1.00 72.50 88 CYS A CA 1
ATOM 647 C C . CYS A 1 88 ? -3.618 -20.326 -0.782 1.00 72.50 88 CYS A C 1
ATOM 649 O O . CYS A 1 88 ? -3.989 -20.055 0.357 1.00 72.50 88 CYS A O 1
ATOM 651 N N . GLU A 1 89 ? -3.999 -21.446 -1.405 1.00 78.06 89 GLU A N 1
ATOM 652 C CA . GLU A 1 89 ? -4.895 -22.457 -0.825 1.00 78.06 89 GLU A CA 1
ATOM 653 C C . GLU A 1 89 ? -4.331 -23.084 0.465 1.00 78.06 89 GLU A C 1
ATOM 655 O O . GLU A 1 89 ? -5.104 -23.483 1.338 1.00 78.06 89 GLU A O 1
ATOM 660 N N . SER A 1 90 ? -3.005 -23.083 0.658 1.00 82.69 90 SER A N 1
ATOM 661 C CA . SER A 1 90 ? -2.376 -23.562 1.896 1.00 82.69 90 SER A CA 1
ATOM 662 C C . SER A 1 90 ? -2.793 -22.746 3.118 1.00 82.69 90 SER A C 1
ATOM 664 O O . SER A 1 90 ? -2.843 -23.279 4.222 1.00 82.69 90 SER A O 1
ATOM 666 N N . ILE A 1 91 ? -3.110 -21.460 2.933 1.00 83.06 91 ILE A N 1
ATOM 667 C CA . ILE A 1 91 ? -3.577 -20.577 4.004 1.00 83.06 91 ILE A CA 1
ATOM 668 C C . ILE A 1 91 ? -4.960 -21.029 4.462 1.00 83.06 91 ILE A C 1
ATOM 670 O O . ILE A 1 91 ? -5.200 -21.123 5.659 1.00 83.06 91 ILE A O 1
ATOM 674 N N . VAL A 1 92 ? -5.856 -21.343 3.521 1.00 80.88 92 VAL A N 1
ATOM 675 C CA . VAL A 1 92 ? -7.196 -21.855 3.840 1.00 80.88 92 VAL A CA 1
ATOM 676 C C . VAL A 1 92 ? -7.074 -23.168 4.604 1.00 80.88 92 VAL A C 1
ATOM 678 O O . VAL A 1 92 ? -7.643 -23.297 5.682 1.00 80.88 92 VAL A O 1
ATOM 681 N N . CYS A 1 93 ? -6.250 -24.089 4.100 1.00 85.62 93 CYS A N 1
ATOM 682 C CA . CYS A 1 93 ? -6.037 -25.393 4.719 1.00 85.62 93 CYS A CA 1
ATOM 683 C C . CYS A 1 93 ? -5.407 -25.291 6.117 1.00 85.62 93 CYS A C 1
ATOM 685 O O . CYS A 1 93 ? -5.817 -26.004 7.025 1.00 85.62 93 CYS A O 1
ATOM 687 N N . MET A 1 94 ? -4.439 -24.387 6.319 1.00 88.38 94 MET A N 1
ATOM 688 C CA . MET A 1 94 ? -3.870 -24.108 7.642 1.00 88.38 94 MET A CA 1
ATOM 689 C C . MET A 1 94 ? -4.950 -23.613 8.597 1.00 88.38 94 MET A C 1
ATOM 691 O O . MET A 1 94 ? -5.041 -24.084 9.723 1.00 88.38 94 MET A O 1
ATOM 695 N N . VAL A 1 95 ? -5.769 -22.662 8.157 1.00 83.56 95 VAL A N 1
ATOM 696 C CA . VAL A 1 95 ? -6.811 -22.072 8.997 1.00 83.56 95 VAL A CA 1
ATOM 697 C C . VAL A 1 95 ? -7.906 -23.094 9.337 1.00 83.56 95 VAL A C 1
ATOM 699 O O . VAL A 1 95 ? -8.400 -23.073 10.456 1.00 83.56 95 VAL A O 1
ATOM 702 N N . GLU A 1 96 ? -8.228 -24.015 8.424 1.00 84.56 96 GLU A N 1
ATOM 703 C CA . GLU A 1 96 ? -9.105 -25.172 8.673 1.00 84.56 96 GLU A CA 1
ATOM 704 C C . GLU A 1 96 ? -8.488 -26.186 9.647 1.00 84.56 96 GLU A C 1
ATOM 706 O O . GLU A 1 96 ? -9.160 -26.622 10.576 1.00 84.56 96 GLU A O 1
ATOM 711 N N . LEU A 1 97 ? -7.205 -26.525 9.490 1.00 85.19 97 LEU A N 1
ATOM 712 C CA . LEU A 1 97 ? -6.492 -27.432 10.397 1.00 85.19 97 LEU A CA 1
ATOM 713 C C . LEU A 1 97 ? -6.497 -26.907 11.838 1.00 85.19 97 LEU A C 1
ATOM 715 O O . LEU A 1 97 ? -6.715 -27.664 12.780 1.00 85.19 97 LEU A O 1
ATOM 719 N N . LEU A 1 98 ? -6.287 -25.600 12.010 1.00 83.75 98 LEU A N 1
ATOM 720 C CA . LEU A 1 98 ? -6.248 -24.975 13.329 1.00 83.75 98 LEU A CA 1
ATOM 721 C C . LEU A 1 98 ? -7.568 -25.077 14.098 1.00 83.75 98 LEU A C 1
ATOM 723 O O . LEU A 1 98 ? -7.528 -25.005 15.324 1.00 83.75 98 LEU A O 1
ATOM 727 N N . ASP A 1 99 ? -8.702 -25.290 13.423 1.00 81.44 99 ASP A N 1
ATOM 728 C CA . ASP A 1 99 ? -9.993 -25.520 14.086 1.00 81.44 99 ASP A CA 1
ATOM 729 C C . ASP A 1 99 ? -9.999 -26.823 14.910 1.00 81.44 99 ASP A C 1
ATOM 731 O O . ASP A 1 99 ? -10.815 -26.971 15.820 1.00 81.44 99 ASP A O 1
ATOM 735 N N . GLN A 1 100 ? -9.079 -27.748 14.616 1.00 82.25 100 GLN A N 1
ATOM 736 C CA . GLN A 1 100 ? -8.948 -29.056 15.265 1.00 82.25 100 GLN A CA 1
ATOM 737 C C . GLN A 1 100 ? -7.802 -29.114 16.288 1.00 82.25 100 GLN A C 1
ATOM 739 O O . GLN A 1 100 ? -7.691 -30.078 17.040 1.00 82.25 100 GLN A O 1
ATOM 744 N N . CYS A 1 101 ? -6.937 -28.097 16.329 1.00 81.62 101 CYS A N 1
ATOM 745 C CA . CYS A 1 101 ? -5.757 -28.081 17.192 1.00 81.62 101 CYS A CA 1
ATOM 746 C C . CYS A 1 101 ? -6.055 -27.518 18.589 1.00 81.62 101 CYS A C 1
ATOM 748 O O . CYS A 1 101 ? -6.924 -26.660 18.762 1.00 81.62 101 CYS A O 1
ATOM 750 N N . GLU A 1 102 ? -5.248 -27.902 19.581 1.00 77.94 102 GLU A N 1
ATOM 751 C CA . GLU A 1 102 ? -5.294 -27.300 20.916 1.00 77.94 102 GLU A CA 1
ATOM 752 C C . GLU A 1 102 ? -4.916 -25.802 20.902 1.00 77.94 102 GLU A C 1
ATOM 754 O O . GLU A 1 102 ? -4.109 -25.363 20.071 1.00 77.94 102 GLU A O 1
ATOM 759 N N . PRO A 1 103 ? -5.414 -24.989 21.859 1.00 70.56 103 PRO A N 1
ATOM 760 C CA . PRO A 1 103 ? -5.164 -23.544 21.889 1.00 70.56 103 PRO A CA 1
ATOM 761 C C . PRO A 1 103 ? -3.682 -23.139 21.909 1.00 70.56 103 PRO A C 1
ATOM 763 O O . PRO A 1 103 ? -3.319 -22.081 21.390 1.00 70.56 103 PRO A O 1
ATOM 766 N N . THR A 1 104 ? -2.822 -23.957 22.517 1.00 73.12 104 THR A N 1
ATOM 767 C CA . THR A 1 104 ? -1.366 -23.760 22.572 1.00 73.12 104 THR A CA 1
ATOM 768 C C . THR A 1 104 ? -0.739 -23.871 21.182 1.00 73.12 104 THR A C 1
ATOM 770 O O . THR A 1 104 ? -0.045 -22.944 20.761 1.00 73.12 104 THR A O 1
ATOM 773 N N . CYS A 1 105 ? -1.070 -24.929 20.435 1.00 80.31 105 CYS A N 1
ATOM 774 C CA . CYS A 1 105 ? -0.641 -25.135 19.051 1.00 80.31 105 CYS A CA 1
ATOM 775 C C . CYS A 1 105 ? -1.158 -24.027 18.128 1.00 80.31 105 CYS A C 1
ATOM 777 O O . CYS A 1 105 ? -0.377 -23.405 17.404 1.00 80.31 105 CYS A O 1
ATOM 779 N N . GLN A 1 106 ? -2.448 -23.681 18.224 1.00 76.00 106 GLN A N 1
ATOM 780 C CA . GLN A 1 106 ? -3.016 -22.568 17.455 1.00 76.00 106 GLN A CA 1
ATOM 781 C C . GLN A 1 106 ? -2.231 -21.272 17.679 1.00 76.00 106 GLN A C 1
ATOM 783 O O . GLN A 1 106 ? -1.900 -20.549 16.737 1.00 76.00 106 GLN A O 1
ATOM 788 N N . ALA A 1 107 ? -1.906 -20.968 18.936 1.00 66.12 107 ALA A N 1
ATOM 789 C CA . ALA A 1 107 ? -1.182 -19.761 19.294 1.00 66.12 107 ALA A CA 1
ATOM 790 C C . ALA A 1 107 ? 0.259 -19.745 18.755 1.00 66.12 107 ALA A C 1
ATOM 792 O O . ALA A 1 107 ? 0.798 -18.661 18.510 1.00 66.12 107 ALA A O 1
ATOM 793 N N . GLU A 1 108 ? 0.900 -20.898 18.618 1.00 78.19 108 GLU A N 1
ATOM 794 C CA . GLU A 1 108 ? 2.244 -21.033 18.060 1.00 78.19 108 GLU A CA 1
ATOM 795 C C . GLU A 1 108 ? 2.231 -20.853 16.540 1.00 78.19 108 GLU A C 1
ATOM 797 O O . GLU A 1 108 ? 2.917 -19.962 16.025 1.00 78.19 108 GLU A O 1
ATOM 802 N N . VAL A 1 109 ? 1.344 -21.570 15.843 1.00 82.00 109 VAL A N 1
ATOM 803 C CA . VAL A 1 109 ? 1.171 -21.454 14.388 1.00 82.00 109 VAL A CA 1
ATOM 804 C C . VAL A 1 109 ? 0.832 -20.018 13.990 1.00 82.00 109 VAL A C 1
ATOM 806 O O . VAL A 1 109 ? 1.488 -19.444 13.120 1.00 82.00 109 VAL A O 1
ATOM 809 N N . TRP A 1 110 ? -0.119 -19.374 14.677 1.00 79.25 110 TRP A N 1
ATOM 810 C CA . TRP A 1 110 ? -0.474 -17.978 14.403 1.00 79.25 110 TRP A CA 1
ATOM 811 C C . TRP A 1 110 ? 0.670 -16.997 14.671 1.00 79.25 110 TRP A C 1
ATOM 813 O O . TRP A 1 110 ? 0.754 -15.961 14.008 1.00 79.25 110 TRP A O 1
ATOM 823 N N . SER A 1 111 ? 1.557 -17.293 15.622 1.00 72.56 111 SER A N 1
ATOM 824 C CA . SER A 1 111 ? 2.712 -16.442 15.927 1.00 72.56 111 SER A CA 1
ATOM 825 C C . SER A 1 111 ? 3.730 -16.460 14.787 1.00 72.56 111 SER A C 1
ATOM 827 O O . SER A 1 111 ? 4.132 -15.398 14.300 1.00 72.56 111 SER A O 1
ATOM 829 N N . ILE A 1 112 ? 4.088 -17.657 14.316 1.00 78.31 112 ILE A N 1
ATOM 830 C CA . ILE A 1 112 ? 4.990 -17.848 13.174 1.00 78.31 112 ILE A CA 1
ATOM 831 C C . ILE A 1 112 ? 4.351 -17.259 11.914 1.00 78.31 112 ILE A C 1
ATOM 833 O O . ILE A 1 112 ? 4.975 -16.449 11.225 1.00 78.31 112 ILE A O 1
ATOM 837 N N . PHE A 1 113 ? 3.068 -17.544 11.676 1.00 81.69 113 PHE A N 1
ATOM 838 C CA . PHE A 1 113 ? 2.324 -16.987 10.552 1.00 81.69 113 PHE A CA 1
ATOM 839 C C . PHE A 1 113 ? 2.313 -15.445 10.578 1.00 81.69 113 PHE A C 1
ATOM 841 O O . PHE A 1 113 ? 2.599 -14.780 9.586 1.00 81.69 113 PHE A O 1
ATOM 848 N N . THR A 1 114 ? 2.093 -14.826 11.738 1.00 63.97 114 THR A N 1
ATOM 849 C CA . THR A 1 114 ? 2.167 -13.359 11.870 1.00 63.97 114 THR A CA 1
ATOM 850 C C . THR A 1 114 ? 3.559 -12.821 11.524 1.00 63.97 114 THR A C 1
ATOM 852 O O . THR A 1 114 ? 3.678 -11.766 10.895 1.00 63.97 114 THR A O 1
ATOM 855 N N . ALA A 1 115 ? 4.621 -13.522 11.925 1.00 68.06 115 ALA A N 1
ATOM 856 C CA . ALA A 1 115 ? 5.992 -13.114 11.640 1.00 68.06 115 ALA A CA 1
ATOM 857 C C . ALA A 1 115 ? 6.298 -13.141 10.131 1.00 68.06 115 ALA A C 1
ATOM 859 O O . ALA A 1 115 ? 6.877 -12.179 9.616 1.00 68.06 115 ALA A O 1
ATOM 860 N N . ILE A 1 116 ? 5.842 -14.168 9.402 1.00 73.06 116 ILE A N 1
ATOM 861 C CA . ILE A 1 116 ? 6.032 -14.250 7.942 1.00 73.06 116 ILE A CA 1
ATOM 862 C C . ILE A 1 116 ? 5.227 -13.181 7.197 1.00 73.06 116 ILE A C 1
ATOM 864 O O . ILE A 1 116 ? 5.695 -12.639 6.194 1.00 73.06 116 ILE A O 1
ATOM 868 N N . LEU A 1 117 ? 4.037 -12.828 7.696 1.00 64.81 117 LEU A N 1
ATOM 869 C CA . LEU A 1 117 ? 3.204 -11.775 7.113 1.00 64.81 117 LEU A CA 1
ATOM 870 C C . LEU A 1 117 ? 3.839 -10.393 7.259 1.00 64.81 117 LEU A C 1
ATOM 872 O O . LEU A 1 117 ? 3.862 -9.623 6.304 1.00 64.81 117 LEU A O 1
ATOM 876 N N . LYS A 1 118 ? 4.431 -10.092 8.419 1.00 60.41 118 LYS A N 1
ATOM 877 C CA . LYS A 1 118 ? 5.152 -8.825 8.638 1.00 60.41 118 LYS A CA 1
ATOM 878 C C . LYS A 1 118 ? 6.364 -8.656 7.720 1.00 60.41 118 LYS A C 1
ATOM 880 O O . LYS A 1 118 ? 6.736 -7.528 7.409 1.00 60.41 118 LYS A O 1
ATOM 885 N N . LYS A 1 119 ? 6.984 -9.760 7.294 1.00 62.28 119 LYS A N 1
ATOM 886 C CA . LYS A 1 119 ? 8.179 -9.751 6.435 1.00 62.28 119 LYS A CA 1
ATOM 887 C C . LYS A 1 119 ? 7.863 -9.730 4.935 1.00 62.28 119 LYS A C 1
ATOM 889 O O . LYS A 1 119 ? 8.698 -9.287 4.139 1.00 62.28 119 LYS A O 1
ATOM 894 N N . SER A 1 120 ? 6.671 -10.174 4.533 1.00 59.31 120 SER A N 1
ATOM 895 C CA . SER A 1 120 ? 6.330 -10.415 3.128 1.00 59.31 120 SER A CA 1
ATOM 896 C C . SER A 1 120 ? 5.009 -9.774 2.711 1.00 59.31 120 SER A C 1
ATOM 898 O O . SER A 1 120 ? 3.926 -10.256 3.040 1.00 59.31 120 SER A O 1
ATOM 900 N N . ILE A 1 121 ? 5.095 -8.748 1.859 1.00 55.62 121 ILE A N 1
ATOM 901 C CA . ILE A 1 121 ? 3.917 -8.164 1.199 1.00 55.62 121 ILE A CA 1
ATOM 902 C C . ILE A 1 121 ? 3.241 -9.200 0.289 1.00 55.62 121 ILE A C 1
ATOM 904 O O . ILE A 1 121 ? 2.017 -9.224 0.192 1.00 55.62 121 ILE A O 1
ATOM 908 N N . ARG A 1 122 ? 4.014 -10.103 -0.333 1.00 58.38 122 ARG A N 1
ATOM 909 C CA . ARG A 1 122 ? 3.459 -11.216 -1.117 1.00 58.38 122 ARG A CA 1
ATOM 910 C C . ARG A 1 122 ? 2.582 -12.122 -0.251 1.00 58.38 122 ARG A C 1
ATOM 912 O O . ARG A 1 122 ? 1.503 -12.499 -0.692 1.00 58.38 122 ARG A O 1
ATOM 919 N N . ASN A 1 123 ? 3.000 -12.427 0.976 1.00 66.44 123 ASN A N 1
ATOM 920 C CA . ASN A 1 123 ? 2.192 -13.252 1.872 1.00 66.44 123 ASN A CA 1
ATOM 921 C C . ASN A 1 123 ? 0.943 -12.494 2.345 1.00 66.44 123 ASN A C 1
ATOM 923 O O . ASN A 1 123 ? -0.136 -13.073 2.380 1.00 66.44 123 ASN A O 1
ATOM 927 N N . LEU A 1 124 ? 1.053 -11.190 2.634 1.00 58.66 124 LEU A N 1
ATOM 928 C CA . LEU A 1 124 ? -0.113 -10.341 2.932 1.00 58.66 124 LEU A CA 1
ATOM 929 C C . LEU A 1 124 ? -1.118 -10.308 1.772 1.00 58.66 124 LEU A C 1
ATOM 931 O O . LEU A 1 124 ? -2.331 -10.294 1.998 1.00 58.66 124 LEU A O 1
ATOM 935 N N . GLN A 1 125 ? -0.629 -10.317 0.530 1.00 55.66 125 GLN A N 1
ATOM 936 C CA . GLN A 1 125 ? -1.489 -10.415 -0.644 1.00 55.66 125 GLN A CA 1
ATOM 937 C C . GLN A 1 125 ? -2.133 -11.796 -0.750 1.00 55.66 125 GLN A C 1
ATOM 939 O O . GLN A 1 125 ? -3.344 -11.856 -0.910 1.00 55.66 125 GLN A O 1
ATOM 944 N N . ALA A 1 126 ? -1.374 -12.882 -0.584 1.00 61.50 126 ALA A N 1
ATOM 945 C CA . ALA A 1 126 ? -1.932 -14.235 -0.583 1.00 61.50 126 ALA A CA 1
ATOM 946 C C . ALA A 1 126 ? -3.062 -14.374 0.455 1.00 61.50 126 ALA A C 1
ATOM 948 O O . ALA A 1 126 ? -4.114 -14.931 0.157 1.00 61.50 126 ALA A O 1
ATOM 949 N N . CYS A 1 127 ? -2.899 -13.769 1.637 1.00 63.22 127 CYS A N 1
ATOM 950 C CA . CYS A 1 127 ? -3.947 -13.666 2.654 1.00 63.22 127 CYS A CA 1
ATOM 951 C C . CYS A 1 127 ? -5.167 -12.853 2.198 1.00 63.22 127 CYS A C 1
ATOM 953 O O . CYS A 1 127 ? -6.288 -13.147 2.600 1.00 63.22 127 CYS A O 1
ATOM 955 N N . THR A 1 128 ? -4.967 -11.810 1.395 1.00 53.19 128 THR A N 1
ATOM 956 C CA . THR A 1 128 ? -6.066 -11.012 0.834 1.00 53.19 128 THR A CA 1
ATOM 957 C C . THR A 1 128 ? -6.824 -11.807 -0.229 1.00 53.19 128 THR A C 1
ATOM 959 O O . THR A 1 128 ? -8.051 -11.827 -0.194 1.00 53.19 128 THR A O 1
ATOM 962 N N . ASP A 1 129 ? -6.106 -12.504 -1.112 1.00 55.66 129 ASP A N 1
ATOM 963 C CA . ASP A 1 129 ? -6.671 -13.308 -2.204 1.00 55.66 129 ASP A CA 1
ATOM 964 C C . ASP A 1 129 ? -7.564 -14.439 -1.673 1.00 55.66 129 ASP A C 1
ATOM 966 O O . ASP A 1 129 ? -8.609 -14.727 -2.252 1.00 55.66 129 ASP A O 1
ATOM 970 N N . VAL A 1 130 ? -7.199 -15.036 -0.534 1.00 60.81 130 VAL A N 1
ATOM 971 C CA . VAL A 1 130 ? -8.013 -16.068 0.138 1.00 60.81 130 VAL A CA 1
ATOM 972 C C . VAL A 1 130 ? -9.036 -15.510 1.126 1.00 60.81 130 VAL A C 1
ATOM 974 O O . VAL A 1 130 ? -9.636 -16.269 1.885 1.00 60.81 130 VAL A O 1
ATOM 977 N N . ALA A 1 131 ? -9.212 -14.188 1.170 1.00 54.88 131 ALA A N 1
ATOM 978 C CA . ALA A 1 131 ? -10.085 -13.511 2.124 1.00 54.88 131 ALA A CA 1
ATOM 979 C C . ALA A 1 131 ? -9.825 -13.936 3.586 1.00 54.88 131 ALA A C 1
ATOM 981 O O . ALA A 1 131 ? -10.758 -14.143 4.362 1.00 54.88 131 ALA A O 1
ATOM 982 N N . LEU A 1 132 ? -8.551 -14.029 3.994 1.00 65.44 132 LEU A N 1
ATOM 983 C CA . LEU A 1 132 ? -8.139 -14.476 5.330 1.00 65.44 132 LEU A CA 1
ATOM 984 C C . LEU A 1 132 ? -8.886 -13.744 6.448 1.00 65.44 132 LEU A C 1
ATOM 986 O O . LEU A 1 132 ? -9.256 -14.362 7.437 1.00 65.44 132 LEU A O 1
ATOM 990 N N . ILE A 1 133 ? -9.136 -12.440 6.290 1.00 54.97 133 ILE A N 1
ATOM 991 C CA . ILE A 1 133 ? -9.893 -11.649 7.268 1.00 54.97 133 ILE A CA 1
ATOM 992 C C . ILE A 1 133 ? -11.289 -12.247 7.489 1.00 54.97 133 ILE A C 1
ATOM 994 O O . ILE A 1 133 ? -11.715 -12.392 8.630 1.00 54.97 133 ILE A O 1
ATOM 998 N N . GLN A 1 134 ? -11.984 -12.630 6.418 1.00 50.66 134 GLN A N 1
ATOM 999 C CA . GLN A 1 134 ? -13.294 -13.269 6.499 1.00 50.66 134 GLN A CA 1
ATOM 1000 C C . GLN A 1 134 ? -13.198 -14.661 7.134 1.00 50.66 134 GLN A C 1
ATOM 1002 O O . GLN A 1 134 ? -13.998 -14.962 8.015 1.00 50.66 134 GLN A O 1
ATOM 1007 N N . LEU A 1 135 ? -12.213 -15.479 6.744 1.00 59.44 135 LEU A N 1
ATOM 1008 C CA . LEU A 1 135 ? -12.002 -16.823 7.309 1.00 59.44 135 LEU A CA 1
ATOM 1009 C C . LEU A 1 135 ? -11.731 -16.783 8.817 1.00 59.44 135 LEU A C 1
ATOM 1011 O O . LEU A 1 135 ? -12.261 -17.596 9.574 1.00 59.44 135 LEU A O 1
ATOM 1015 N N . VAL A 1 136 ? -10.916 -15.817 9.235 1.00 59.69 136 VAL A N 1
ATOM 1016 C CA . VAL A 1 136 ? -10.569 -15.535 10.626 1.00 59.69 136 VAL A CA 1
ATOM 1017 C C . VAL A 1 136 ? -11.797 -15.055 11.396 1.00 59.69 136 VAL A C 1
ATOM 1019 O O . VAL A 1 136 ? -12.093 -15.586 12.463 1.00 59.69 136 VAL A O 1
ATOM 1022 N N . LEU A 1 137 ? -12.552 -14.095 10.853 1.00 52.66 137 LEU A N 1
ATOM 1023 C CA . LEU A 1 137 ? -13.769 -13.605 11.497 1.00 52.66 137 LEU A CA 1
ATOM 1024 C C . LEU A 1 137 ? -14.834 -14.702 11.593 1.00 52.66 137 LEU A C 1
ATOM 1026 O O . LEU A 1 137 ? -15.409 -14.865 12.655 1.00 52.66 137 LEU A O 1
ATOM 1030 N N . GLN A 1 138 ? -15.066 -15.521 10.569 1.00 54.62 138 GLN A N 1
ATOM 1031 C CA . GLN A 1 138 ? -16.041 -16.619 10.647 1.00 54.62 138 GLN A CA 1
ATOM 1032 C C . GLN A 1 138 ? -15.740 -17.604 11.785 1.00 54.62 138 GLN A C 1
ATOM 1034 O O . GLN A 1 138 ? -16.660 -18.050 12.460 1.00 54.62 138 GLN A O 1
ATOM 1039 N N . ARG A 1 139 ? -14.466 -17.889 12.059 1.00 62.09 139 ARG A N 1
ATOM 1040 C CA . ARG A 1 139 ? -14.061 -18.818 13.127 1.00 62.09 139 ARG A CA 1
ATOM 1041 C C . ARG A 1 139 ? -14.231 -18.254 14.519 1.00 62.09 139 ARG A C 1
ATOM 1043 O O . ARG A 1 139 ? -14.631 -18.976 15.427 1.00 62.09 139 ARG A O 1
ATOM 1050 N N . VAL A 1 140 ? -14.013 -16.950 14.677 1.00 52.28 140 VAL A N 1
ATOM 1051 C CA . VAL A 1 140 ? -14.367 -16.266 15.925 1.00 52.28 140 VAL A CA 1
ATOM 1052 C C . VAL A 1 140 ? -15.893 -16.238 16.127 1.00 52.28 140 VAL A C 1
ATOM 1054 O O . VAL A 1 140 ? -16.354 -16.060 17.248 1.00 52.28 140 VAL A O 1
ATOM 1057 N N . ALA A 1 141 ? -16.691 -16.439 15.067 1.00 47.69 141 ALA A N 1
ATOM 1058 C CA . ALA A 1 141 ? -18.155 -16.524 15.135 1.00 47.69 141 ALA A CA 1
ATOM 1059 C C . ALA A 1 141 ? -18.642 -17.860 15.680 1.00 47.69 141 ALA A C 1
ATOM 1061 O O . ALA A 1 141 ? -19.663 -17.918 16.356 1.00 47.69 141 ALA A O 1
ATOM 1062 N N . THR A 1 142 ? -17.934 -18.936 15.337 1.00 47.81 142 THR A N 1
ATOM 1063 C CA . THR A 1 142 ? -18.351 -20.318 15.589 1.00 47.81 142 THR A CA 1
ATOM 1064 C C . THR A 1 142 ? -17.724 -20.924 16.847 1.00 47.81 142 THR A C 1
ATOM 1066 O O . THR A 1 142 ? -18.155 -21.989 17.285 1.00 47.81 142 THR A O 1
ATOM 1069 N N . THR A 1 143 ? -16.740 -20.265 17.470 1.00 52.34 143 THR A N 1
ATOM 1070 C CA . THR A 1 143 ? -16.095 -20.726 18.714 1.00 52.34 143 THR A CA 1
ATOM 1071 C C . THR A 1 143 ? -16.954 -20.409 19.947 1.00 52.34 143 THR A C 1
ATOM 1073 O O . THR A 1 143 ? -16.677 -19.500 20.726 1.00 52.34 143 THR A O 1
ATOM 1076 N N . ASN A 1 144 ? -18.005 -21.206 20.161 1.00 42.22 144 ASN A N 1
ATOM 1077 C CA . ASN A 1 144 ? -18.888 -21.105 21.335 1.00 42.22 144 ASN A CA 1
ATOM 1078 C C . ASN A 1 144 ? -18.201 -21.426 22.681 1.00 42.22 144 ASN A C 1
ATOM 1080 O O . ASN A 1 144 ? -18.738 -21.082 23.730 1.00 42.22 144 ASN A O 1
ATOM 1084 N N . SER A 1 145 ? -17.027 -22.066 22.699 1.00 39.75 145 SER A N 1
ATOM 1085 C CA . SER A 1 145 ? -16.392 -22.554 23.936 1.00 39.75 145 SER A CA 1
ATOM 1086 C C . SER A 1 145 ? -15.433 -21.571 24.613 1.00 39.75 145 SER A C 1
ATOM 1088 O O . SER A 1 145 ? -14.857 -21.911 25.642 1.00 39.75 145 SER A O 1
ATOM 1090 N N . MET A 1 146 ? -15.233 -20.361 24.076 1.00 38.88 146 MET A N 1
ATOM 1091 C CA . MET A 1 146 ? -14.170 -19.469 24.569 1.00 38.88 146 MET A CA 1
ATOM 1092 C C . MET A 1 146 ? -14.611 -18.015 24.830 1.00 38.88 146 MET A C 1
ATOM 1094 O O . MET A 1 146 ? -13.777 -17.151 25.092 1.00 38.88 146 MET A O 1
ATOM 1098 N N . ILE A 1 147 ? -15.920 -17.727 24.814 1.00 37.53 147 ILE A N 1
ATOM 1099 C CA . ILE A 1 147 ? -16.470 -16.359 24.968 1.00 37.53 147 ILE A CA 1
ATOM 1100 C C . ILE A 1 147 ? -16.675 -15.939 26.440 1.00 37.53 147 ILE A C 1
ATOM 1102 O O . ILE A 1 147 ? -16.959 -14.780 26.733 1.00 37.53 147 ILE A O 1
ATOM 1106 N N . ALA A 1 148 ? -16.387 -16.812 27.401 1.00 36.06 148 ALA A N 1
ATOM 1107 C CA . ALA A 1 148 ? -16.125 -16.390 28.770 1.00 36.06 148 ALA A CA 1
ATOM 1108 C C . ALA A 1 148 ? -15.122 -17.347 29.416 1.00 36.06 148 ALA A C 1
ATOM 1110 O O . ALA A 1 148 ? -15.499 -18.382 29.952 1.00 36.06 148 ALA A O 1
ATOM 1111 N N . GLY A 1 149 ? -13.837 -16.975 29.437 1.00 38.00 149 GLY A N 1
ATOM 1112 C CA . GLY A 1 149 ? -13.071 -17.298 30.642 1.00 38.00 149 GLY A CA 1
ATOM 1113 C C . GLY A 1 149 ? -13.828 -16.706 31.835 1.00 38.00 149 GLY A C 1
ATOM 1114 O O . GLY A 1 149 ? -14.461 -15.658 31.669 1.00 38.00 149 GLY A O 1
ATOM 1115 N N . GLU A 1 150 ? -13.780 -17.351 33.002 1.00 38.25 150 GLU A N 1
ATOM 1116 C CA . GLU A 1 150 ? -14.605 -17.094 34.205 1.00 38.25 150 GLU A CA 1
ATOM 1117 C C . GLU A 1 150 ? -14.652 -15.626 34.712 1.00 38.25 150 GLU A C 1
ATOM 1119 O O . GLU A 1 150 ? -15.308 -15.330 35.706 1.00 38.25 150 GLU A O 1
ATOM 1124 N N . GLN A 1 151 ? -13.989 -14.674 34.046 1.00 39.72 151 GLN A N 1
ATOM 1125 C CA . GLN A 1 151 ? -13.890 -13.259 34.414 1.00 39.72 151 GLN A CA 1
ATOM 1126 C C . GLN A 1 151 ? -13.971 -12.263 33.230 1.00 39.72 151 GLN A C 1
ATOM 1128 O O . GLN A 1 151 ? -13.543 -11.116 33.361 1.00 39.72 151 GLN A O 1
ATOM 1133 N N . GLY A 1 152 ? -14.491 -12.648 32.055 1.00 39.38 152 GLY A N 1
ATOM 1134 C CA . GLY A 1 152 ? -14.684 -11.703 30.936 1.00 39.38 152 GLY A CA 1
ATOM 1135 C C . GLY A 1 152 ? -13.392 -11.255 30.232 1.00 39.38 152 GLY A C 1
ATOM 1136 O O . GLY A 1 152 ? -13.340 -10.171 29.640 1.00 39.38 152 GLY A O 1
ATOM 1137 N N . GLN A 1 153 ? -12.339 -12.076 30.286 1.00 37.62 153 GLN A N 1
ATOM 1138 C CA . GLN A 1 153 ? -11.116 -11.882 29.508 1.00 37.62 153 GLN A CA 1
ATOM 1139 C C . GLN A 1 153 ? -11.107 -12.745 28.246 1.00 37.62 153 GLN A C 1
ATOM 1141 O O . GLN A 1 153 ? -11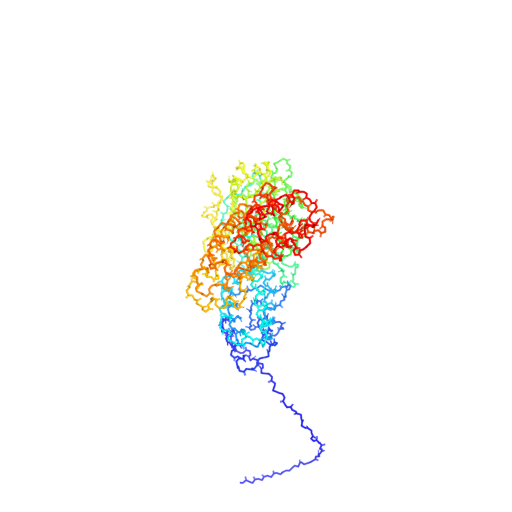.574 -13.881 28.233 1.00 37.62 153 GLN A O 1
ATOM 1146 N N . TRP A 1 154 ? -10.542 -12.167 27.187 1.00 41.28 154 TRP A N 1
ATOM 1147 C CA . TRP A 1 154 ? -10.294 -12.830 25.917 1.00 41.28 154 TRP A CA 1
ATOM 1148 C C . TRP A 1 154 ? -9.389 -14.051 26.075 1.00 41.28 154 TRP A C 1
ATOM 1150 O O . TRP A 1 154 ? -8.376 -13.957 26.771 1.00 41.28 154 TRP A O 1
ATOM 1160 N N . PRO A 1 155 ? -9.650 -15.139 25.342 1.00 45.06 155 PRO A N 1
ATOM 1161 C CA . PRO A 1 155 ? -8.677 -16.203 25.186 1.00 45.06 155 PRO A CA 1
ATOM 1162 C C . PRO A 1 155 ? -7.367 -15.687 24.584 1.00 45.06 155 PRO A C 1
ATOM 1164 O O . PRO A 1 155 ? -7.359 -14.871 23.657 1.00 45.06 155 PRO A O 1
ATOM 1167 N N . SER A 1 156 ? -6.244 -16.211 25.068 1.00 45.66 156 SER A N 1
ATOM 1168 C CA . SER A 1 156 ? -4.893 -15.809 24.653 1.00 45.66 156 SER A CA 1
ATOM 1169 C C . SER A 1 156 ? -4.637 -15.933 23.138 1.00 45.66 156 SER A C 1
ATOM 1171 O O . SER A 1 156 ? -3.853 -15.162 22.582 1.00 45.66 156 SER A O 1
ATOM 1173 N N . HIS A 1 157 ? -5.323 -16.849 22.444 1.00 50.34 157 HIS A N 1
ATOM 1174 C CA . HIS A 1 157 ? -5.172 -17.086 21.003 1.00 50.34 157 HIS A CA 1
ATOM 1175 C C . HIS A 1 157 ? -5.946 -16.076 20.134 1.00 50.34 157 HIS A C 1
ATOM 1177 O O . HIS A 1 157 ? -5.455 -15.692 19.072 1.00 50.34 157 HIS A O 1
ATOM 1183 N N . ALA A 1 158 ? -7.087 -15.551 20.596 1.00 48.56 158 ALA A N 1
ATOM 1184 C CA . ALA A 1 158 ? -7.844 -14.525 19.875 1.00 48.56 158 ALA A CA 1
ATOM 1185 C C . ALA A 1 158 ? -7.035 -13.226 19.725 1.00 48.56 158 ALA A C 1
ATOM 1187 O O . ALA A 1 158 ? -7.058 -12.583 18.679 1.00 48.56 158 ALA A O 1
ATOM 1188 N N . VAL A 1 159 ? -6.220 -12.875 20.725 1.00 49.72 159 VAL A N 1
ATOM 1189 C CA . VAL A 1 159 ? -5.281 -11.744 20.641 1.00 49.72 159 VAL A CA 1
ATOM 1190 C C . VAL A 1 159 ? -4.242 -11.956 19.531 1.00 49.72 159 VAL A C 1
ATOM 1192 O O . VAL A 1 159 ? -3.906 -11.009 18.815 1.00 49.72 159 VAL A O 1
ATOM 1195 N N . LYS A 1 160 ? -3.756 -13.190 19.338 1.00 52.31 160 LYS A N 1
ATOM 1196 C CA . LYS A 1 160 ? -2.803 -13.523 18.265 1.00 52.31 160 LYS A CA 1
ATOM 1197 C C . LYS A 1 160 ? -3.469 -13.531 16.887 1.00 52.31 160 LYS A C 1
ATOM 1199 O O . LYS A 1 160 ? -2.910 -12.971 15.946 1.00 52.31 160 LYS A O 1
ATOM 1204 N N . LEU A 1 161 ? -4.691 -14.042 16.791 1.00 52.31 161 LEU A N 1
ATOM 1205 C CA . LEU A 1 161 ? -5.528 -13.984 15.593 1.00 52.31 161 LEU A CA 1
ATOM 1206 C C . LEU A 1 161 ? -5.797 -12.528 15.153 1.00 52.31 161 LEU A C 1
ATOM 1208 O O . LEU A 1 161 ? -5.615 -12.158 13.995 1.00 52.31 161 LEU A O 1
ATOM 1212 N N . LEU A 1 162 ? -6.126 -11.648 16.103 1.00 50.03 162 LEU A N 1
ATOM 1213 C CA . LEU A 1 162 ? -6.276 -10.210 15.859 1.00 50.03 162 LEU A CA 1
ATOM 1214 C C . LEU A 1 162 ? -4.933 -9.527 15.521 1.00 50.03 162 LEU A C 1
ATOM 1216 O O . LEU A 1 162 ? -4.907 -8.520 14.810 1.00 50.03 162 LEU A O 1
ATOM 1220 N N . SER A 1 163 ? -3.798 -10.072 15.975 1.00 51.62 163 SER A N 1
ATOM 1221 C CA . SER A 1 163 ? -2.463 -9.567 15.622 1.00 51.62 163 SER A CA 1
ATOM 1222 C C . SER A 1 163 ? -2.096 -9.809 14.148 1.00 51.62 163 SER A C 1
ATOM 1224 O O . SER A 1 163 ? -1.390 -8.990 13.545 1.00 51.62 163 SER A O 1
ATOM 1226 N N . VAL A 1 164 ? -2.649 -10.862 13.536 1.00 52.28 164 VAL A N 1
ATOM 1227 C CA . VAL A 1 164 ? -2.588 -11.093 12.085 1.00 52.28 164 VAL A CA 1
ATOM 1228 C C . VAL A 1 164 ? -3.364 -10.003 11.353 1.00 52.28 164 VAL A C 1
ATOM 1230 O O . VAL A 1 164 ? -2.816 -9.364 10.454 1.00 52.28 164 VAL A O 1
ATOM 1233 N N . LEU A 1 165 ? -4.589 -9.700 11.803 1.00 51.00 165 LEU A N 1
ATOM 1234 C CA . LEU A 1 165 ? -5.410 -8.623 11.232 1.00 51.00 165 LEU A CA 1
ATOM 1235 C C . LEU A 1 165 ? -4.717 -7.257 11.323 1.00 51.00 165 LEU A C 1
ATOM 1237 O O . LEU A 1 165 ? -4.816 -6.461 10.397 1.00 51.00 165 LEU A O 1
ATOM 1241 N N . LYS A 1 166 ? -3.946 -7.013 12.389 1.00 48.75 166 LYS A N 1
ATOM 1242 C CA . LYS A 1 166 ? -3.105 -5.816 12.567 1.00 48.75 166 LYS A CA 1
ATOM 1243 C C . LYS A 1 166 ? -1.912 -5.746 11.605 1.00 48.75 166 LYS A C 1
ATOM 1245 O O . LYS A 1 166 ? -1.407 -4.651 11.363 1.00 48.75 166 LYS A O 1
ATOM 1250 N N . SER A 1 167 ? -1.461 -6.871 11.052 1.00 48.34 167 SER A N 1
ATOM 1251 C CA . SER A 1 167 ? -0.340 -6.919 10.100 1.00 48.34 167 SER A CA 1
ATOM 1252 C C . SER A 1 167 ? -0.797 -6.688 8.648 1.00 48.34 167 SER A C 1
ATOM 1254 O O . SER A 1 167 ? -0.043 -6.136 7.854 1.00 48.34 167 SER A O 1
ATOM 1256 N N . MET A 1 168 ? -2.061 -6.990 8.324 1.00 49.84 168 MET A N 1
ATOM 1257 C CA . MET A 1 168 ? -2.701 -6.712 7.021 1.00 49.84 168 MET A CA 1
ATOM 1258 C C . MET A 1 168 ? -2.688 -5.231 6.556 1.00 49.84 168 MET A C 1
ATOM 1260 O O . MET A 1 168 ? -2.494 -4.986 5.360 1.00 49.84 168 MET A O 1
ATOM 1264 N N . PRO A 1 169 ? -2.880 -4.224 7.435 1.00 45.28 169 PRO A N 1
ATOM 1265 C CA . PRO A 1 169 ? -2.860 -2.800 7.078 1.00 45.28 169 PRO A CA 1
ATOM 1266 C C . PRO A 1 169 ? -1.480 -2.130 7.149 1.00 45.28 169 PRO A C 1
ATOM 1268 O O . PRO A 1 169 ? -1.346 -0.991 6.694 1.00 45.28 169 PRO A O 1
ATOM 1271 N N . GLN A 1 170 ? -0.462 -2.780 7.728 1.00 46.81 170 GLN A N 1
ATOM 1272 C CA . GLN A 1 170 ? 0.887 -2.216 7.841 1.00 46.81 170 GLN A CA 1
ATOM 1273 C C . GLN A 1 170 ? 1.562 -2.244 6.467 1.00 46.81 170 GLN A C 1
ATOM 1275 O O . GLN A 1 170 ? 2.223 -3.212 6.103 1.00 46.81 170 GLN A O 1
ATOM 1280 N N . ARG A 1 171 ? 1.361 -1.193 5.667 1.00 56.16 171 ARG A N 1
ATOM 1281 C CA . ARG A 1 171 ? 1.915 -1.110 4.310 1.00 56.16 171 ARG A CA 1
ATOM 1282 C C . ARG A 1 171 ? 2.991 -0.041 4.207 1.00 56.16 171 ARG A C 1
ATOM 1284 O O . ARG A 1 171 ? 2.715 1.151 4.306 1.00 56.16 171 ARG A O 1
ATOM 1291 N N . ILE A 1 172 ? 4.214 -0.500 3.953 1.00 50.22 172 ILE A N 1
ATOM 1292 C CA . ILE A 1 172 ? 5.362 0.319 3.563 1.00 50.22 172 ILE A CA 1
ATOM 1293 C C . ILE A 1 172 ? 5.680 -0.052 2.104 1.00 50.22 172 ILE A C 1
ATOM 1295 O O . ILE A 1 172 ? 6.377 -1.033 1.848 1.00 50.22 172 ILE A O 1
ATOM 1299 N N . GLY A 1 173 ? 5.110 0.665 1.130 1.00 63.50 173 GLY A N 1
ATOM 1300 C CA . GLY A 1 173 ? 5.325 0.377 -0.296 1.00 63.50 173 GLY A CA 1
ATOM 1301 C C . GLY A 1 173 ? 4.232 0.908 -1.236 1.00 63.50 173 GLY A C 1
ATOM 1302 O O . GLY A 1 173 ? 3.288 1.548 -0.772 1.00 63.50 173 GLY A O 1
ATOM 1303 N N . PRO A 1 174 ? 4.361 0.666 -2.555 1.00 72.06 174 PRO A N 1
ATOM 1304 C CA . PRO A 1 174 ? 3.368 1.052 -3.553 1.00 72.06 174 PRO A CA 1
ATOM 1305 C C . PRO A 1 174 ? 2.062 0.262 -3.417 1.00 72.06 174 PRO A C 1
ATOM 1307 O O . PRO A 1 174 ? 2.056 -0.892 -2.991 1.00 72.06 174 PRO A O 1
ATOM 1310 N N . ASP A 1 175 ? 0.952 0.877 -3.835 1.00 68.00 175 ASP A N 1
ATOM 1311 C CA . ASP A 1 175 ? -0.376 0.255 -3.813 1.00 68.00 175 ASP A CA 1
ATOM 1312 C C . ASP A 1 175 ? -0.598 -0.753 -4.956 1.00 68.00 175 ASP A C 1
ATOM 1314 O O . ASP A 1 175 ? -1.583 -1.493 -4.934 1.00 68.00 175 ASP A O 1
ATOM 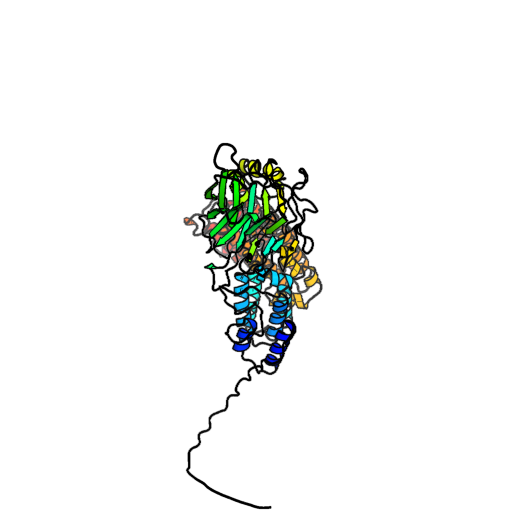1318 N N . ALA A 1 176 ? 0.309 -0.805 -5.933 1.00 80.31 176 ALA A N 1
ATOM 1319 C CA . ALA A 1 176 ? 0.347 -1.798 -6.996 1.00 80.31 176 ALA A CA 1
ATOM 1320 C C . ALA A 1 176 ? 1.797 -2.079 -7.441 1.00 80.31 176 ALA A C 1
ATOM 1322 O O . ALA A 1 176 ? 2.603 -1.154 -7.532 1.00 80.31 176 ALA A O 1
ATOM 1323 N N . PHE A 1 177 ? 2.133 -3.340 -7.717 1.00 89.12 177 PHE A N 1
ATOM 1324 C CA . PHE A 1 177 ? 3.474 -3.780 -8.132 1.00 89.12 177 PHE A CA 1
ATOM 1325 C C . PHE A 1 177 ? 3.415 -5.117 -8.886 1.00 89.12 177 PHE A C 1
ATOM 1327 O O . PHE A 1 177 ? 2.507 -5.916 -8.684 1.00 89.12 177 PHE A O 1
ATOM 1334 N N . PHE A 1 178 ? 4.398 -5.393 -9.735 1.00 93.19 178 PHE A N 1
ATOM 1335 C CA . PHE A 1 178 ? 4.662 -6.727 -10.266 1.00 93.19 178 PHE A CA 1
ATOM 1336 C C . PHE A 1 178 ? 5.412 -7.558 -9.226 1.00 93.19 178 PHE A C 1
ATOM 1338 O O . PHE A 1 178 ? 6.371 -7.080 -8.619 1.00 93.19 178 PHE A O 1
ATOM 1345 N N . SER A 1 179 ? 4.983 -8.798 -9.016 1.00 89.31 179 SER A N 1
ATOM 1346 C CA . SER A 1 179 ? 5.583 -9.740 -8.075 1.00 89.31 179 SER A CA 1
ATOM 1347 C C . SER A 1 179 ? 6.282 -10.866 -8.828 1.00 89.31 179 SER A C 1
ATOM 1349 O O . SER A 1 179 ? 5.640 -11.611 -9.566 1.00 89.31 179 SER A O 1
ATOM 1351 N N . PHE A 1 180 ? 7.588 -11.009 -8.607 1.00 89.69 180 PHE A N 1
ATOM 1352 C CA . PHE A 1 180 ? 8.437 -11.996 -9.263 1.00 89.69 180 PHE A CA 1
ATOM 1353 C C . PHE A 1 180 ? 8.810 -13.120 -8.287 1.00 89.69 180 PHE A C 1
ATOM 1355 O O . PHE A 1 180 ? 9.286 -12.850 -7.181 1.00 89.69 180 PHE A O 1
ATOM 1362 N N . PRO A 1 181 ? 8.521 -14.391 -8.618 1.00 81.62 181 PRO A N 1
ATOM 1363 C CA . PRO A 1 181 ? 8.697 -15.522 -7.706 1.00 81.62 181 PRO A CA 1
ATOM 1364 C C . PRO A 1 181 ? 10.115 -16.079 -7.626 1.00 81.62 181 PRO A C 1
ATOM 1366 O O . PRO A 1 181 ? 10.345 -16.940 -6.787 1.00 81.62 181 PRO A O 1
ATOM 1369 N N . GLY A 1 182 ? 11.045 -15.644 -8.480 1.00 83.50 182 GLY A N 1
ATOM 1370 C CA . GLY A 1 182 ? 12.381 -16.244 -8.551 1.00 83.50 182 GLY A CA 1
ATOM 1371 C C . GLY A 1 182 ? 12.396 -17.687 -9.081 1.00 83.50 182 GLY A C 1
ATOM 1372 O O . GLY A 1 182 ? 13.433 -18.338 -9.042 1.00 83.50 182 GLY A O 1
ATOM 1373 N N . LYS A 1 183 ? 11.263 -18.207 -9.575 1.00 81.81 183 LYS A N 1
ATOM 1374 C CA . LYS A 1 183 ? 11.162 -19.545 -10.179 1.00 81.81 183 LYS A CA 1
ATOM 1375 C C . LYS A 1 183 ? 11.704 -19.536 -11.610 1.00 81.81 183 LYS A C 1
ATOM 1377 O O . LYS A 1 183 ? 11.684 -18.505 -12.278 1.00 81.81 183 LYS A O 1
ATOM 1382 N N . SER A 1 184 ? 12.147 -20.694 -12.103 1.00 83.44 184 SER A N 1
ATOM 1383 C CA . SER A 1 184 ? 12.591 -20.839 -13.498 1.00 83.44 184 SER A CA 1
ATOM 1384 C C . SER A 1 184 ? 11.512 -20.356 -14.477 1.00 83.44 184 SER A C 1
ATOM 1386 O O . SER A 1 184 ? 10.322 -20.593 -14.276 1.00 83.44 184 SER A O 1
ATOM 1388 N N . ALA A 1 185 ? 11.950 -19.643 -15.516 1.00 86.19 185 ALA A N 1
ATOM 1389 C CA . ALA A 1 185 ? 11.119 -18.979 -16.522 1.00 86.19 185 ALA A CA 1
ATOM 1390 C C . ALA A 1 185 ? 10.116 -17.918 -16.000 1.00 86.19 185 ALA A C 1
ATOM 1392 O O . ALA A 1 185 ? 9.275 -17.456 -16.774 1.00 86.19 185 ALA A O 1
ATOM 1393 N N . ALA A 1 186 ? 10.213 -17.480 -14.740 1.00 90.25 186 ALA A N 1
ATOM 1394 C CA . ALA A 1 186 ? 9.388 -16.400 -14.202 1.00 90.25 186 ALA A CA 1
ATOM 1395 C C . ALA A 1 186 ? 9.908 -15.025 -14.630 1.00 90.25 186 ALA A C 1
ATOM 1397 O O . ALA A 1 186 ? 10.903 -14.524 -14.107 1.00 90.25 186 ALA A O 1
ATOM 1398 N N . ALA A 1 187 ? 9.226 -14.409 -15.594 1.00 95.12 187 ALA A N 1
ATOM 1399 C CA . ALA A 1 187 ? 9.616 -13.121 -16.158 1.00 95.12 187 ALA A CA 1
ATOM 1400 C C . ALA A 1 187 ? 8.410 -12.359 -16.718 1.00 95.12 187 ALA A C 1
ATOM 1402 O O . ALA A 1 187 ? 7.332 -12.922 -16.902 1.00 95.12 187 ALA A O 1
ATOM 1403 N N . ILE A 1 188 ? 8.612 -11.089 -17.059 1.00 97.12 188 ILE A N 1
ATOM 1404 C CA . ILE A 1 188 ? 7.726 -10.375 -17.986 1.00 97.12 188 ILE A CA 1
ATOM 1405 C C . ILE A 1 188 ? 8.442 -10.322 -19.333 1.00 97.12 188 ILE A C 1
ATOM 1407 O O . ILE A 1 188 ? 9.464 -9.649 -19.458 1.00 97.12 188 ILE A O 1
ATOM 1411 N N . ALA A 1 189 ? 7.933 -11.047 -20.325 1.00 96.31 189 ALA A N 1
ATOM 1412 C CA . ALA A 1 189 ? 8.468 -11.062 -21.680 1.00 96.31 189 ALA A CA 1
ATOM 1413 C C . ALA A 1 189 ? 7.918 -9.880 -22.481 1.00 96.31 189 ALA A C 1
ATOM 1415 O O . ALA A 1 189 ? 6.705 -9.684 -22.563 1.00 96.31 189 ALA A O 1
ATOM 1416 N N . LEU A 1 190 ? 8.812 -9.090 -23.068 1.00 96.25 190 LEU A N 1
ATOM 1417 C CA . LEU A 1 190 ? 8.454 -7.938 -23.888 1.00 96.25 190 LEU A CA 1
ATOM 1418 C C . LEU A 1 190 ? 8.368 -8.345 -25.365 1.00 96.25 190 LEU A C 1
ATOM 1420 O O . LEU A 1 190 ? 9.130 -9.209 -25.807 1.00 96.25 190 LEU A O 1
ATOM 1424 N N . PRO A 1 191 ? 7.485 -7.701 -26.147 1.00 94.88 191 PRO A N 1
ATOM 1425 C CA . PRO A 1 191 ? 7.450 -7.906 -27.585 1.00 94.88 191 PRO A CA 1
ATOM 1426 C C . PRO A 1 191 ? 8.742 -7.393 -28.248 1.00 94.88 191 PRO A C 1
ATOM 1428 O O . PRO A 1 191 ? 9.426 -6.532 -27.686 1.00 94.88 191 PRO A O 1
ATOM 1431 N N . PRO A 1 192 ? 9.088 -7.880 -29.454 1.00 94.69 192 PRO A N 1
ATOM 1432 C CA . PRO A 1 192 ? 10.284 -7.458 -30.161 1.00 94.69 192 PRO A CA 1
ATOM 1433 C C . PRO A 1 192 ? 10.277 -5.956 -30.449 1.00 94.69 192 PRO A C 1
ATOM 1435 O O . PRO A 1 192 ? 9.316 -5.411 -31.006 1.00 94.69 192 PRO A O 1
ATOM 1438 N N . ILE A 1 193 ? 11.374 -5.290 -30.098 1.00 94.69 193 ILE A N 1
ATOM 1439 C CA . ILE A 1 193 ? 11.563 -3.852 -30.300 1.00 94.69 193 ILE A CA 1
ATOM 1440 C C . ILE A 1 193 ? 12.280 -3.642 -31.635 1.00 94.69 193 ILE A C 1
ATOM 1442 O O . ILE A 1 193 ? 13.423 -4.071 -31.818 1.00 94.69 193 ILE A O 1
ATOM 1446 N N . ALA A 1 194 ? 11.599 -2.978 -32.570 1.00 88.50 194 ALA A N 1
ATOM 1447 C CA . ALA A 1 194 ? 12.049 -2.772 -33.944 1.00 88.50 194 ALA A CA 1
ATOM 1448 C C . ALA A 1 194 ? 13.250 -1.825 -34.023 1.00 88.50 194 ALA A C 1
ATOM 1450 O O . ALA A 1 194 ? 14.187 -2.058 -34.784 1.00 88.50 194 ALA A O 1
ATOM 1451 N N . LYS A 1 195 ? 13.214 -0.743 -33.240 1.00 81.94 195 LYS A N 1
ATOM 1452 C CA . LYS A 1 195 ? 14.250 0.289 -33.229 1.00 81.94 195 LYS A CA 1
ATOM 1453 C C . LYS A 1 195 ? 14.508 0.761 -31.808 1.00 81.94 195 LYS A C 1
ATOM 1455 O O . LYS A 1 195 ? 13.613 1.277 -31.145 1.00 81.94 195 LYS A O 1
ATOM 1460 N N . TRP A 1 196 ? 15.752 0.632 -31.367 1.00 89.69 196 TRP A N 1
ATOM 1461 C CA . TRP A 1 196 ? 16.173 1.119 -30.059 1.00 89.69 196 TRP A CA 1
ATOM 1462 C C . TRP A 1 196 ? 16.497 2.631 -30.100 1.00 89.69 196 TRP A C 1
ATOM 1464 O O . TRP A 1 196 ? 17.043 3.119 -31.099 1.00 89.69 196 TRP A O 1
ATOM 1474 N N . PRO A 1 197 ? 16.187 3.404 -29.043 1.00 84.31 197 PRO A N 1
ATOM 1475 C CA . PRO A 1 197 ? 16.399 4.854 -29.007 1.00 84.31 197 PRO A CA 1
ATOM 1476 C C . PRO A 1 197 ? 17.868 5.233 -28.724 1.00 84.31 197 PRO A C 1
ATOM 1478 O O . PRO A 1 197 ? 18.218 5.672 -27.636 1.00 84.31 197 PRO A O 1
ATOM 1481 N N . TYR A 1 198 ? 18.762 5.068 -29.703 1.00 79.50 198 TYR A N 1
ATOM 1482 C CA . TYR A 1 198 ? 20.198 5.342 -29.502 1.00 79.50 198 TYR A CA 1
ATOM 1483 C C . TYR A 1 198 ? 20.574 6.831 -29.497 1.00 79.50 198 TYR A C 1
ATOM 1485 O O . TYR A 1 198 ? 21.475 7.235 -28.769 1.00 79.50 198 TYR A O 1
ATOM 1493 N N . GLN A 1 199 ? 19.935 7.642 -30.346 1.00 78.81 199 GLN A N 1
ATOM 1494 C CA . GLN A 1 199 ? 20.460 8.963 -30.733 1.00 78.81 199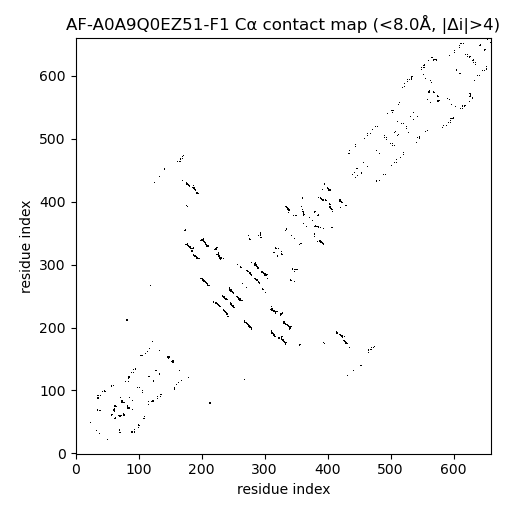 GLN A CA 1
ATOM 1495 C C . GLN A 1 199 ? 20.451 10.000 -29.604 1.00 78.81 199 GLN A C 1
ATOM 1497 O O . GLN A 1 199 ? 21.331 10.853 -29.570 1.00 78.81 199 GLN A O 1
ATOM 1502 N N . ASN A 1 200 ? 19.496 9.898 -28.678 1.00 85.75 200 ASN A N 1
ATOM 1503 C CA . ASN A 1 200 ? 19.335 10.830 -27.558 1.00 85.75 200 ASN A CA 1
ATOM 1504 C C . ASN A 1 200 ? 19.714 10.191 -26.212 1.00 85.75 200 ASN A C 1
ATOM 1506 O O . ASN A 1 200 ? 19.437 10.755 -25.152 1.00 85.75 200 ASN A O 1
ATOM 1510 N N . GLY A 1 201 ? 20.315 8.997 -26.248 1.00 92.25 201 GLY A N 1
ATOM 1511 C CA . GLY A 1 201 ? 20.414 8.140 -25.075 1.00 92.25 201 GLY A CA 1
ATOM 1512 C C . GLY A 1 201 ? 19.059 7.567 -24.649 1.00 92.25 201 GLY A C 1
ATOM 1513 O O . GLY A 1 201 ? 18.030 7.806 -25.280 1.00 92.25 201 GLY A O 1
A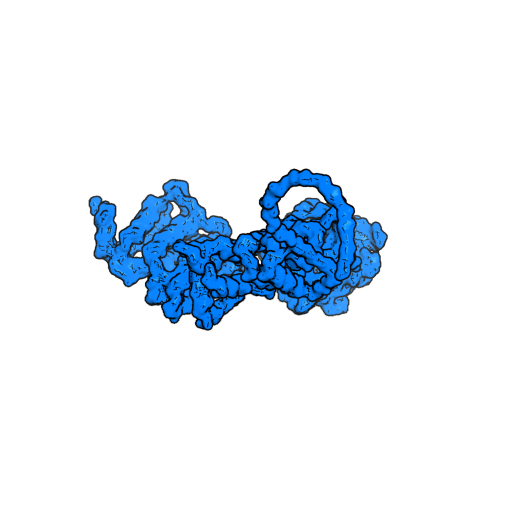TOM 1514 N N . PHE A 1 202 ? 19.062 6.796 -23.567 1.00 96.12 202 PHE A N 1
ATOM 1515 C CA . PHE A 1 202 ? 17.841 6.243 -22.985 1.00 96.12 202 PHE A CA 1
ATOM 1516 C C . PHE A 1 202 ? 17.978 6.099 -21.475 1.00 96.12 202 PHE A C 1
ATOM 1518 O O . PHE A 1 202 ? 19.089 6.019 -20.948 1.00 96.12 202 PHE A O 1
ATOM 1525 N N . SER A 1 203 ? 16.846 6.020 -20.781 1.00 98.31 203 SER A N 1
ATOM 1526 C CA . SER A 1 203 ? 16.816 5.828 -19.333 1.00 98.31 203 SER A CA 1
ATOM 1527 C C . SER A 1 203 ? 15.846 4.719 -18.953 1.00 98.31 203 SER A C 1
ATOM 1529 O O . SER A 1 203 ? 14.665 4.784 -19.287 1.00 98.31 203 SER A O 1
ATOM 1531 N N . PHE A 1 204 ? 16.329 3.708 -18.237 1.00 98.44 204 PHE A N 1
ATOM 1532 C CA . PHE A 1 204 ? 15.481 2.713 -17.581 1.00 98.44 204 PHE A CA 1
ATOM 1533 C C . PHE A 1 204 ? 15.151 3.187 -16.167 1.00 98.44 204 PHE A C 1
ATOM 1535 O O . PHE A 1 204 ? 16.058 3.594 -15.439 1.00 98.44 204 PHE A O 1
ATOM 1542 N N . HIS A 1 205 ? 13.887 3.110 -15.762 1.00 98.44 205 HIS A N 1
ATOM 1543 C CA . HIS A 1 205 ? 13.428 3.560 -14.452 1.00 98.44 205 HIS A CA 1
ATOM 1544 C C . HIS A 1 205 ? 12.388 2.606 -13.855 1.00 98.44 205 HIS A C 1
ATOM 1546 O O . HIS A 1 205 ? 11.417 2.234 -14.515 1.00 98.44 205 HIS A O 1
ATOM 1552 N N . THR A 1 206 ? 12.569 2.246 -12.584 1.00 98.12 206 THR A N 1
ATOM 1553 C CA . THR A 1 206 ? 11.561 1.547 -11.774 1.00 98.12 206 THR A CA 1
ATOM 1554 C C . THR A 1 206 ? 11.847 1.735 -10.286 1.00 98.12 206 THR A C 1
ATOM 1556 O O . THR A 1 206 ? 12.987 1.969 -9.877 1.00 98.12 206 THR A O 1
ATOM 1559 N N . TRP A 1 207 ? 10.826 1.542 -9.455 1.00 97.31 207 TRP A N 1
ATOM 1560 C CA . TRP A 1 207 ? 11.042 1.164 -8.060 1.00 97.31 207 TRP A CA 1
ATOM 1561 C C . TRP A 1 207 ? 11.153 -0.353 -7.952 1.00 97.31 207 TRP A C 1
ATOM 1563 O O . TRP A 1 207 ? 10.418 -1.069 -8.634 1.00 97.31 207 TRP A O 1
ATOM 1573 N N . LEU A 1 208 ? 12.052 -0.846 -7.105 1.00 95.50 208 LEU A N 1
ATOM 1574 C CA . LEU A 1 208 ? 12.229 -2.272 -6.853 1.00 95.50 208 LEU A CA 1
ATOM 1575 C C . LEU A 1 208 ? 12.433 -2.563 -5.370 1.00 95.50 208 LEU A C 1
ATOM 1577 O O . LEU A 1 208 ? 12.986 -1.747 -4.632 1.00 95.50 208 LEU A O 1
ATOM 1581 N N . ARG A 1 209 ? 12.014 -3.751 -4.951 1.00 90.56 209 ARG A N 1
ATOM 1582 C CA . ARG A 1 209 ? 12.290 -4.334 -3.638 1.00 90.56 209 ARG A CA 1
ATOM 1583 C C . ARG A 1 209 ? 12.679 -5.785 -3.858 1.00 90.56 209 ARG A C 1
ATOM 1585 O O . ARG A 1 209 ? 11.921 -6.533 -4.460 1.00 90.56 209 ARG A O 1
ATOM 1592 N N . MET A 1 210 ? 13.863 -6.175 -3.409 1.00 88.06 210 MET A N 1
ATOM 1593 C CA . MET A 1 210 ? 14.310 -7.566 -3.514 1.00 88.06 210 MET A CA 1
ATOM 1594 C C . MET A 1 210 ? 13.809 -8.354 -2.310 1.00 88.06 210 MET A C 1
ATOM 1596 O O . MET A 1 210 ? 13.813 -7.829 -1.193 1.00 88.06 210 MET A O 1
ATOM 1600 N N . ASP A 1 211 ? 13.400 -9.598 -2.519 1.00 78.69 211 ASP A N 1
ATOM 1601 C CA . ASP A 1 211 ? 13.196 -10.524 -1.406 1.00 78.69 211 ASP A CA 1
ATOM 1602 C C . ASP A 1 211 ? 14.564 -11.101 -0.962 1.00 78.69 211 ASP A C 1
ATOM 1604 O O . ASP A 1 211 ? 15.544 -10.991 -1.706 1.00 78.69 211 ASP A O 1
ATOM 1608 N N . PRO A 1 212 ? 14.692 -11.635 0.268 1.00 70.00 212 PRO A N 1
ATOM 1609 C CA . PRO A 1 212 ? 15.916 -12.306 0.710 1.00 70.00 212 PRO A CA 1
ATOM 1610 C C . PRO A 1 212 ? 16.311 -13.439 -0.247 1.00 70.00 212 PRO A C 1
ATOM 1612 O O . PRO A 1 212 ? 15.450 -14.082 -0.840 1.00 70.00 212 PRO A O 1
ATOM 1615 N N . ILE A 1 213 ? 17.615 -13.652 -0.433 1.00 65.19 213 ILE A N 1
ATOM 1616 C CA . ILE A 1 213 ? 18.136 -14.675 -1.345 1.00 65.19 213 ILE A CA 1
ATOM 1617 C C . ILE A 1 213 ? 18.181 -16.007 -0.584 1.00 65.19 213 ILE A C 1
ATOM 1619 O O . ILE A 1 213 ? 18.979 -16.155 0.333 1.00 65.19 213 ILE A O 1
ATOM 1623 N N . ASN A 1 214 ? 17.352 -16.979 -0.978 1.00 54.09 214 ASN A N 1
ATOM 1624 C CA . ASN A 1 214 ? 17.214 -18.286 -0.311 1.00 54.09 214 ASN A CA 1
ATOM 1625 C C . ASN A 1 214 ? 18.387 -19.270 -0.557 1.00 54.09 214 ASN A C 1
ATOM 1627 O O . ASN A 1 214 ? 18.293 -20.431 -0.165 1.00 54.09 214 ASN A O 1
ATOM 1631 N N . ASN A 1 215 ? 19.463 -18.877 -1.252 1.00 53.81 215 ASN A N 1
ATOM 1632 C CA . ASN A 1 215 ? 20.456 -19.819 -1.783 1.00 53.81 215 ASN A CA 1
ATOM 1633 C C . ASN A 1 215 ? 21.805 -19.778 -1.052 1.00 53.81 215 ASN A C 1
ATOM 1635 O O . ASN A 1 215 ? 22.441 -18.736 -0.930 1.00 53.81 215 ASN A O 1
ATOM 1639 N N . ILE A 1 216 ? 22.306 -20.968 -0.704 1.00 51.25 216 ILE A N 1
ATOM 1640 C CA . ILE A 1 216 ? 23.636 -21.231 -0.117 1.00 51.25 216 ILE A CA 1
ATOM 1641 C C . ILE A 1 216 ? 24.784 -20.821 -1.082 1.00 51.25 216 ILE A C 1
ATOM 1643 O O . ILE A 1 216 ? 25.928 -20.671 -0.670 1.00 51.25 216 ILE A O 1
ATOM 1647 N N . ASN A 1 217 ? 24.487 -20.582 -2.371 1.00 52.53 217 ASN A N 1
ATOM 1648 C CA . ASN A 1 217 ? 25.443 -20.210 -3.427 1.00 52.53 217 ASN A CA 1
ATOM 1649 C C . ASN A 1 217 ? 25.277 -18.751 -3.911 1.00 52.53 217 ASN A C 1
ATOM 1651 O O . ASN A 1 217 ? 25.091 -18.506 -5.105 1.00 52.53 217 ASN A O 1
ATOM 1655 N N . ILE A 1 218 ? 25.381 -17.782 -2.998 1.00 57.09 218 ILE A N 1
ATOM 1656 C CA . ILE A 1 218 ? 25.240 -16.332 -3.266 1.00 57.09 218 ILE A CA 1
ATOM 1657 C C . ILE A 1 218 ? 26.128 -15.850 -4.435 1.00 57.09 218 ILE A C 1
ATOM 1659 O O . ILE A 1 218 ? 25.733 -14.963 -5.189 1.00 57.09 218 ILE A O 1
ATOM 1663 N N . ASP A 1 219 ? 27.293 -16.472 -4.639 1.00 59.53 219 ASP A N 1
ATOM 1664 C CA . ASP A 1 219 ? 28.258 -16.088 -5.680 1.00 59.53 219 ASP A CA 1
ATOM 1665 C C . ASP A 1 219 ? 27.889 -16.555 -7.101 1.00 59.53 219 ASP A C 1
ATOM 1667 O O . ASP A 1 219 ? 28.452 -16.064 -8.086 1.00 59.53 219 ASP A O 1
ATOM 1671 N N . LYS A 1 220 ? 26.967 -17.519 -7.243 1.00 67.06 220 LYS A N 1
ATOM 1672 C CA . LYS A 1 220 ? 26.558 -18.063 -8.554 1.00 67.06 220 LYS A CA 1
ATOM 1673 C C . LYS A 1 220 ? 25.283 -17.429 -9.099 1.00 67.06 220 LYS A C 1
ATOM 1675 O O . LYS A 1 220 ? 25.082 -17.457 -10.317 1.00 67.06 220 LYS A O 1
ATOM 1680 N N . ASP A 1 221 ? 24.449 -16.871 -8.230 1.00 77.19 221 ASP A N 1
ATOM 1681 C CA . ASP A 1 221 ? 23.174 -16.284 -8.622 1.00 77.19 221 ASP A CA 1
ATOM 1682 C C . ASP A 1 221 ? 23.365 -14.884 -9.211 1.00 77.19 221 ASP A C 1
ATOM 1684 O O . ASP A 1 221 ? 24.150 -14.063 -8.737 1.00 77.19 221 ASP A O 1
ATOM 1688 N N . LYS A 1 222 ? 22.645 -14.623 -10.301 1.00 87.88 222 LYS A N 1
ATOM 1689 C CA . LYS A 1 222 ? 22.683 -13.370 -11.057 1.00 87.88 222 LYS A CA 1
ATOM 1690 C C . LYS A 1 222 ? 21.262 -12.929 -11.388 1.00 87.88 222 LYS A C 1
ATOM 1692 O O . LYS A 1 222 ? 20.902 -12.969 -12.561 1.00 87.88 222 LYS A O 1
ATOM 1697 N N . PRO A 1 223 ? 20.419 -12.556 -10.412 1.00 90.81 223 PRO A N 1
ATOM 1698 C CA . PRO A 1 223 ? 19.034 -12.186 -10.684 1.00 90.81 223 PRO A CA 1
ATOM 1699 C C . PRO A 1 223 ? 18.978 -10.931 -11.565 1.00 90.81 223 PRO A C 1
ATOM 1701 O O . PRO A 1 223 ? 19.514 -9.877 -11.207 1.00 90.81 223 PRO A O 1
ATOM 1704 N N . TYR A 1 224 ? 18.351 -11.041 -12.737 1.00 94.38 224 TYR A N 1
ATOM 1705 C CA . TYR A 1 224 ? 18.275 -9.951 -13.713 1.00 94.38 224 TYR A CA 1
ATOM 1706 C C . TYR A 1 224 ? 17.130 -8.993 -13.388 1.00 94.38 224 TYR A C 1
ATOM 1708 O O . TYR A 1 224 ? 15.976 -9.394 -13.331 1.00 94.38 224 TYR A O 1
ATOM 1716 N N . LEU A 1 225 ? 17.432 -7.701 -13.266 1.00 96.06 225 LEU A N 1
ATOM 1717 C CA . LEU A 1 225 ? 16.424 -6.640 -13.239 1.00 96.06 225 LEU A CA 1
ATOM 1718 C C . LEU A 1 225 ? 15.755 -6.514 -14.615 1.00 96.06 225 LEU A C 1
ATOM 1720 O O . LEU A 1 225 ? 14.531 -6.542 -14.728 1.00 96.06 225 LEU A O 1
ATOM 1724 N N . TYR A 1 226 ? 16.569 -6.429 -15.668 1.00 97.44 226 TYR A N 1
ATOM 1725 C CA . TYR A 1 226 ? 16.112 -6.458 -17.055 1.00 97.44 226 TYR A CA 1
ATOM 1726 C C . TYR A 1 226 ? 17.173 -7.056 -17.981 1.00 97.44 226 TYR A C 1
ATOM 1728 O O . TYR A 1 226 ? 18.379 -7.004 -17.710 1.00 97.44 226 TYR A O 1
ATOM 1736 N N . CYS A 1 227 ? 16.722 -7.551 -19.128 1.00 96.44 227 CYS A N 1
ATOM 1737 C CA . CYS A 1 227 ? 17.553 -8.015 -20.226 1.00 96.44 227 CYS A CA 1
ATOM 1738 C C . CYS A 1 227 ? 16.932 -7.549 -21.545 1.00 96.44 227 CYS A C 1
ATOM 1740 O O . CYS A 1 227 ? 15.797 -7.901 -21.834 1.00 96.44 227 CYS A O 1
ATOM 1742 N N . PHE A 1 228 ? 17.650 -6.756 -22.337 1.00 96.25 228 PHE A N 1
ATOM 1743 C CA . PHE A 1 228 ? 17.223 -6.276 -23.652 1.00 96.25 228 PHE A CA 1
ATOM 1744 C C . PHE A 1 228 ? 18.283 -6.654 -24.679 1.00 96.25 228 PHE A C 1
ATOM 1746 O O . PHE A 1 228 ? 19.311 -5.979 -24.811 1.00 96.25 228 PHE A O 1
ATOM 1753 N N . ARG A 1 229 ? 18.055 -7.764 -25.378 1.00 94.31 229 ARG A N 1
ATOM 1754 C CA . ARG A 1 229 ? 19.036 -8.377 -26.272 1.00 94.31 229 ARG A CA 1
ATOM 1755 C C . ARG A 1 229 ? 18.444 -8.640 -27.652 1.00 94.31 229 ARG A C 1
ATOM 1757 O O . ARG A 1 229 ? 17.239 -8.831 -27.802 1.00 94.31 229 ARG A O 1
ATOM 1764 N N . THR A 1 230 ? 19.315 -8.663 -28.651 1.00 94.19 230 THR A N 1
ATOM 1765 C CA . THR A 1 230 ? 19.031 -9.263 -29.958 1.00 94.19 230 THR A CA 1
ATOM 1766 C C . THR A 1 230 ? 19.334 -10.760 -29.917 1.00 94.19 230 THR A C 1
ATOM 1768 O O . THR A 1 230 ? 20.072 -11.229 -29.048 1.00 94.19 230 THR A O 1
ATOM 1771 N N . SER A 1 231 ? 18.869 -11.510 -30.912 1.00 91.31 231 SER A N 1
ATOM 1772 C CA . SER A 1 231 ? 19.201 -12.929 -31.112 1.00 91.31 231 SER A CA 1
ATOM 1773 C C . SER A 1 231 ? 20.704 -13.235 -31.185 1.00 91.31 231 SER A C 1
ATOM 1775 O O . SER A 1 231 ? 21.112 -14.369 -30.945 1.00 91.31 231 SER A O 1
ATOM 1777 N N . LYS A 1 232 ? 21.545 -12.231 -31.468 1.00 90.88 232 LYS A N 1
ATOM 1778 C CA . LYS A 1 232 ? 23.016 -12.336 -31.470 1.00 90.88 232 LYS A CA 1
ATOM 1779 C C . LYS A 1 232 ? 23.658 -12.007 -30.108 1.00 90.88 232 LYS A C 1
ATOM 1781 O O . LYS A 1 232 ? 24.883 -11.925 -30.021 1.00 90.88 232 LYS A O 1
ATOM 1786 N N . GLY A 1 233 ? 22.863 -11.759 -29.063 1.00 89.38 233 GLY A N 1
ATOM 1787 C CA . GLY A 1 233 ? 23.319 -11.400 -27.711 1.00 89.38 233 GLY A CA 1
ATOM 1788 C C . GLY A 1 233 ? 23.764 -9.937 -27.548 1.00 89.38 233 GLY A C 1
ATOM 1789 O O . GLY A 1 233 ? 24.296 -9.543 -26.503 1.00 89.38 233 GLY A O 1
ATOM 1790 N N . LEU A 1 234 ? 23.559 -9.091 -28.563 1.00 92.81 234 LEU A N 1
ATOM 1791 C CA . LEU A 1 234 ? 23.915 -7.669 -28.502 1.00 92.81 234 LEU A CA 1
ATOM 1792 C C . LEU A 1 234 ? 22.858 -6.906 -27.709 1.00 92.81 234 LEU A C 1
ATOM 1794 O O . LEU A 1 234 ? 21.680 -7.222 -27.818 1.00 92.81 234 LEU A O 1
ATOM 1798 N N . GLY A 1 235 ? 23.255 -5.903 -26.924 1.00 93.88 235 GLY A N 1
ATOM 1799 C CA . GLY A 1 235 ? 22.293 -5.080 -26.183 1.00 93.88 235 GLY A CA 1
ATOM 1800 C C . GLY A 1 235 ? 22.689 -4.770 -24.747 1.00 93.88 235 GLY A C 1
ATOM 1801 O O . GLY A 1 235 ? 23.877 -4.656 -24.425 1.00 93.88 235 GLY A O 1
ATOM 1802 N N . TYR A 1 236 ? 21.683 -4.650 -23.887 1.00 95.00 236 TYR A N 1
ATOM 1803 C CA . TYR A 1 236 ? 21.790 -4.100 -22.539 1.00 95.00 236 TYR A CA 1
ATOM 1804 C C . TYR A 1 236 ? 21.156 -5.039 -21.516 1.00 95.00 236 TYR A C 1
ATOM 1806 O O . TYR A 1 236 ? 20.148 -5.683 -21.784 1.00 95.00 236 TYR A O 1
ATOM 1814 N N . SER A 1 237 ? 21.723 -5.125 -20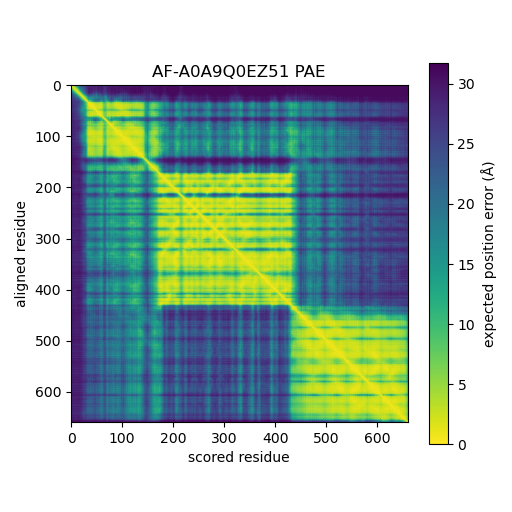.321 1.00 96.00 237 SER A N 1
ATOM 1815 C CA . SER A 1 237 ? 21.114 -5.870 -19.217 1.00 96.00 237 SER A CA 1
ATOM 1816 C C . SER A 1 237 ? 21.582 -5.334 -17.876 1.00 96.00 237 SER A C 1
ATOM 1818 O O . SER A 1 237 ? 22.717 -4.872 -17.773 1.00 96.00 237 SER A O 1
ATOM 1820 N N . ALA A 1 238 ? 20.771 -5.491 -16.839 1.00 97.12 238 ALA A N 1
ATOM 1821 C CA . ALA A 1 238 ? 21.164 -5.207 -15.466 1.00 97.12 238 ALA A CA 1
ATOM 1822 C C . ALA A 1 238 ? 20.829 -6.404 -14.570 1.00 97.12 238 ALA A C 1
ATOM 1824 O O . ALA A 1 238 ? 19.722 -6.932 -14.649 1.00 97.12 238 ALA A O 1
ATOM 1825 N N . HIS A 1 239 ? 21.775 -6.842 -13.742 1.00 95.06 239 HIS A N 1
ATOM 1826 C CA . HIS A 1 239 ? 21.610 -7.975 -12.822 1.00 95.06 239 HIS A CA 1
ATOM 1827 C C . HIS A 1 239 ? 22.319 -7.709 -11.499 1.00 95.06 239 HIS A C 1
ATOM 1829 O O . HIS A 1 239 ? 23.256 -6.914 -11.464 1.00 95.06 239 HIS A O 1
ATOM 1835 N N . PHE A 1 240 ? 21.891 -8.359 -10.420 1.00 92.31 240 PHE A N 1
ATOM 1836 C CA . PHE A 1 240 ? 22.573 -8.237 -9.133 1.00 92.31 240 PHE A CA 1
ATOM 1837 C C . PHE A 1 240 ? 23.649 -9.309 -8.962 1.00 92.31 240 PHE A C 1
ATOM 1839 O O . PHE A 1 240 ? 23.501 -10.428 -9.447 1.00 92.31 240 PHE A O 1
ATOM 1846 N N . VAL A 1 241 ? 24.721 -8.951 -8.260 1.00 87.56 241 VAL A N 1
ATOM 1847 C CA . VAL A 1 241 ? 25.777 -9.855 -7.786 1.00 87.56 241 VAL A CA 1
ATOM 1848 C C . VAL A 1 241 ? 26.173 -9.384 -6.392 1.00 87.56 241 VAL A C 1
ATOM 1850 O O . VAL A 1 241 ? 26.527 -8.217 -6.232 1.00 87.56 241 VAL A O 1
ATOM 1853 N N . ALA A 1 242 ? 26.086 -10.260 -5.386 1.00 81.12 242 ALA A N 1
ATOM 1854 C CA . ALA A 1 242 ? 26.447 -9.950 -3.995 1.00 81.12 242 ALA A CA 1
ATOM 1855 C C . ALA A 1 242 ? 25.852 -8.619 -3.461 1.00 81.12 242 ALA A C 1
ATOM 1857 O O . ALA A 1 242 ? 26.528 -7.845 -2.791 1.00 81.12 242 ALA A O 1
ATOM 1858 N N . GLY A 1 243 ? 24.589 -8.320 -3.799 1.00 78.94 243 GLY A N 1
ATOM 1859 C CA . GLY A 1 243 ? 23.894 -7.096 -3.364 1.00 78.94 243 GLY A CA 1
ATOM 1860 C C . GLY A 1 243 ? 24.219 -5.823 -4.161 1.00 78.94 243 GLY A C 1
ATOM 1861 O O . GLY A 1 243 ? 23.580 -4.795 -3.944 1.00 78.94 243 GLY A O 1
ATOM 1862 N N . CYS A 1 244 ? 25.141 -5.880 -5.125 1.00 89.00 244 CYS A N 1
ATOM 1863 C CA . CYS A 1 244 ? 25.458 -4.779 -6.036 1.00 89.00 244 CYS A CA 1
ATOM 1864 C C . CYS A 1 244 ? 24.745 -4.958 -7.380 1.00 89.00 244 CYS A C 1
ATOM 1866 O O . CYS A 1 244 ? 24.647 -6.071 -7.896 1.00 89.00 244 CYS A O 1
ATOM 1868 N N . LEU A 1 245 ? 24.288 -3.861 -7.987 1.00 95.56 245 LEU A N 1
ATOM 1869 C CA . LEU A 1 245 ? 23.703 -3.880 -9.329 1.00 95.56 245 LEU A CA 1
ATOM 1870 C C . LEU A 1 245 ? 24.804 -3.738 -10.389 1.00 95.56 245 LEU A C 1
ATOM 1872 O O . LEU A 1 245 ? 25.583 -2.788 -10.360 1.00 95.56 245 LEU A O 1
ATOM 1876 N N . ILE A 1 246 ? 24.850 -4.658 -11.347 1.00 95.69 246 ILE A N 1
ATOM 1877 C CA . ILE A 1 246 ? 25.799 -4.669 -12.461 1.00 95.69 246 ILE A CA 1
ATOM 1878 C C . ILE A 1 246 ? 25.055 -4.362 -13.757 1.00 95.69 246 ILE A C 1
ATOM 1880 O O . ILE A 1 246 ? 24.215 -5.148 -14.204 1.00 95.69 246 ILE A O 1
ATOM 1884 N N . VAL A 1 247 ? 25.396 -3.248 -14.404 1.00 96.75 247 VAL A N 1
ATOM 1885 C CA . VAL A 1 247 ? 24.850 -2.877 -15.715 1.00 96.75 247 VAL A CA 1
ATOM 1886 C C . VAL A 1 247 ? 25.825 -3.282 -16.810 1.00 96.75 247 VAL A C 1
ATOM 1888 O O . VAL A 1 247 ? 27.005 -2.958 -16.758 1.00 96.75 247 VAL A O 1
ATOM 1891 N N . THR A 1 248 ? 25.346 -4.011 -17.812 1.00 94.75 248 THR A N 1
ATOM 1892 C CA . THR A 1 248 ? 26.161 -4.583 -18.886 1.00 94.75 248 THR A CA 1
ATOM 1893 C C . THR A 1 248 ? 25.664 -4.126 -20.251 1.00 94.75 248 THR A C 1
ATOM 1895 O O . THR A 1 248 ? 24.527 -4.407 -20.624 1.00 94.75 248 THR A O 1
ATOM 1898 N N . SER A 1 249 ? 26.554 -3.525 -21.038 1.00 93.75 249 SER A N 1
ATOM 1899 C CA . SER A 1 249 ? 26.370 -3.276 -22.473 1.00 93.75 249 SER A CA 1
ATOM 1900 C C . SER A 1 249 ? 27.224 -4.281 -23.254 1.00 93.75 249 SER A C 1
ATOM 1902 O O . SER A 1 249 ? 28.408 -4.407 -22.956 1.00 93.75 249 SER A O 1
ATOM 1904 N N . LEU A 1 250 ? 26.683 -5.002 -24.243 1.00 92.12 250 LEU A N 1
ATOM 1905 C CA . LEU A 1 250 ? 27.476 -5.892 -25.119 1.00 92.12 250 LEU A CA 1
ATOM 1906 C C . LEU A 1 250 ? 27.360 -5.444 -26.576 1.00 92.12 250 LEU A C 1
ATOM 1908 O O . LEU A 1 250 ? 26.249 -5.317 -27.093 1.00 92.12 250 LEU A O 1
ATOM 1912 N N . LYS A 1 251 ? 28.509 -5.260 -27.237 1.00 87.19 251 LYS A N 1
ATOM 1913 C CA . LYS A 1 251 ? 28.600 -4.935 -28.674 1.00 87.19 251 LYS A CA 1
ATOM 1914 C C . LYS A 1 251 ? 28.949 -6.131 -29.558 1.00 87.19 251 LYS A C 1
ATOM 1916 O O . LYS A 1 251 ? 28.732 -6.078 -30.760 1.00 87.19 251 LYS A O 1
ATOM 1921 N N . ALA A 1 252 ? 29.516 -7.182 -28.972 1.00 82.62 252 ALA A N 1
ATOM 1922 C CA . ALA A 1 252 ? 29.787 -8.462 -29.612 1.00 82.62 252 ALA A CA 1
ATOM 1923 C C . ALA A 1 252 ? 29.803 -9.557 -28.538 1.00 82.62 252 ALA A C 1
ATOM 1925 O O . ALA A 1 252 ? 29.960 -9.258 -27.352 1.00 82.62 252 ALA A O 1
ATOM 1926 N N . ASN A 1 253 ? 29.650 -10.818 -28.941 1.00 76.12 253 ASN A N 1
ATOM 1927 C CA . ASN A 1 253 ? 29.629 -11.933 -27.998 1.00 76.12 253 ASN A CA 1
ATOM 1928 C C . ASN A 1 253 ? 30.912 -11.949 -27.136 1.00 76.12 253 ASN A C 1
ATOM 1930 O O . ASN A 1 253 ? 32.021 -11.863 -27.666 1.00 76.12 253 ASN A O 1
ATOM 1934 N N . GLY A 1 254 ? 30.757 -11.962 -25.810 1.00 70.94 254 GLY A N 1
ATOM 1935 C CA . GLY A 1 254 ? 31.857 -11.879 -24.837 1.00 70.94 254 GLY A CA 1
ATOM 1936 C C . GLY A 1 254 ? 32.631 -10.550 -24.788 1.00 70.94 254 GLY A C 1
ATOM 1937 O O . GLY A 1 254 ? 33.515 -10.399 -23.949 1.00 70.94 254 GLY A O 1
ATOM 1938 N N . LYS A 1 255 ? 32.319 -9.566 -25.645 1.00 81.56 255 LYS A N 1
ATOM 1939 C CA . LYS A 1 255 ? 32.982 -8.251 -25.693 1.00 81.56 255 LYS A CA 1
ATOM 1940 C C . LYS A 1 255 ? 31.990 -7.147 -25.338 1.00 81.56 255 LYS A C 1
ATOM 1942 O O . LYS A 1 255 ? 31.147 -6.746 -26.148 1.00 81.56 255 LYS A O 1
ATOM 1947 N N . GLY A 1 256 ? 32.131 -6.615 -24.130 1.00 86.12 256 GLY A N 1
ATOM 1948 C CA . GLY A 1 256 ? 31.246 -5.581 -23.620 1.00 86.12 256 GLY A CA 1
ATOM 1949 C C . GLY A 1 256 ? 31.844 -4.736 -22.508 1.00 86.12 256 GLY A C 1
ATOM 1950 O O . GLY A 1 256 ? 33.036 -4.806 -22.226 1.00 86.12 256 GLY A O 1
ATOM 1951 N N . PHE A 1 257 ? 30.997 -3.891 -21.937 1.00 91.56 257 PHE A N 1
ATOM 1952 C CA . PHE A 1 257 ? 31.306 -2.987 -20.842 1.00 91.56 257 PHE A CA 1
ATOM 1953 C C . PHE A 1 257 ? 30.381 -3.332 -19.682 1.00 91.56 257 PHE A C 1
ATOM 1955 O O . PHE A 1 257 ? 29.169 -3.458 -19.880 1.00 91.56 257 PHE A O 1
ATOM 1962 N N . GLN A 1 258 ? 30.955 -3.501 -18.496 1.00 93.94 258 GLN A N 1
ATOM 1963 C CA . GLN A 1 258 ? 30.217 -3.748 -17.266 1.00 93.94 258 GLN A CA 1
ATOM 1964 C C . GLN A 1 258 ? 30.508 -2.629 -16.278 1.00 93.94 258 GLN A C 1
ATOM 1966 O O . GLN A 1 258 ? 31.665 -2.302 -16.028 1.00 93.94 258 GLN A O 1
ATOM 1971 N N . HIS A 1 259 ? 29.449 -2.069 -15.713 1.00 95.69 259 HIS A N 1
ATOM 1972 C CA . HIS A 1 259 ? 29.509 -1.027 -14.704 1.00 95.69 259 HIS A CA 1
ATOM 1973 C C . HIS A 1 259 ? 28.916 -1.543 -13.402 1.00 95.69 259 HIS A C 1
ATOM 1975 O O . HIS A 1 259 ? 27.766 -1.983 -13.377 1.00 95.69 259 HIS A O 1
ATOM 1981 N N . CYS A 1 260 ? 29.697 -1.484 -12.327 1.00 95.69 260 CYS A N 1
ATOM 1982 C CA . CYS A 1 260 ? 29.222 -1.807 -10.989 1.00 95.69 260 CYS A CA 1
ATOM 1983 C C . CYS A 1 260 ? 28.629 -0.549 -10.345 1.00 95.69 260 CYS A C 1
ATOM 1985 O O . CYS A 1 260 ? 29.306 0.476 -10.195 1.00 95.69 260 CYS A O 1
ATOM 1987 N N . VAL A 1 261 ? 27.354 -0.612 -9.968 1.00 96.00 261 VAL A N 1
ATOM 1988 C CA . VAL A 1 261 ? 26.700 0.462 -9.227 1.00 96.00 261 VAL A CA 1
ATOM 1989 C C . VAL A 1 261 ? 27.217 0.446 -7.796 1.00 96.00 261 VAL A C 1
ATOM 1991 O O . VAL A 1 261 ? 27.049 -0.538 -7.084 1.00 96.00 261 VAL A O 1
ATOM 1994 N N . LYS A 1 262 ? 27.846 1.549 -7.376 1.00 92.75 262 LYS A N 1
ATOM 1995 C CA . LYS A 1 262 ? 28.452 1.706 -6.046 1.00 92.75 262 LYS A CA 1
ATOM 1996 C C . LYS A 1 262 ? 27.380 1.992 -4.988 1.00 92.75 262 LYS A C 1
ATOM 1998 O O . LYS A 1 262 ? 27.370 3.054 -4.376 1.00 92.75 262 LYS A O 1
ATOM 2003 N N . TYR A 1 263 ? 26.444 1.063 -4.824 1.00 93.94 263 TYR A N 1
ATOM 2004 C CA . TYR A 1 263 ? 25.352 1.152 -3.863 1.00 93.94 263 TYR A CA 1
ATOM 2005 C C . TYR A 1 263 ? 25.033 -0.231 -3.296 1.00 93.94 263 TYR A C 1
ATOM 2007 O O . TYR A 1 263 ? 24.934 -1.203 -4.042 1.00 93.94 263 TYR A O 1
ATOM 2015 N N . ASP A 1 264 ? 24.850 -0.297 -1.980 1.00 88.50 264 ASP A N 1
ATOM 2016 C CA . ASP A 1 264 ? 24.560 -1.528 -1.246 1.00 88.50 264 ASP A CA 1
ATOM 2017 C C . ASP A 1 264 ? 23.040 -1.721 -1.120 1.00 88.50 264 ASP A C 1
ATOM 2019 O O . ASP A 1 264 ? 22.365 -1.079 -0.304 1.00 88.50 264 ASP A O 1
ATOM 2023 N N . PHE A 1 265 ? 22.478 -2.570 -1.981 1.00 90.56 265 PHE A N 1
ATOM 2024 C CA . PHE A 1 265 ? 21.049 -2.860 -1.974 1.00 90.56 265 PHE A CA 1
ATOM 2025 C C . PHE A 1 265 ? 20.734 -3.925 -0.926 1.00 90.56 265 PHE A C 1
ATOM 2027 O O . PHE A 1 265 ? 21.192 -5.064 -1.007 1.00 90.56 265 PHE A O 1
ATOM 2034 N N . LYS A 1 266 ? 19.889 -3.571 0.044 1.00 86.06 266 LYS A N 1
ATOM 2035 C CA . LYS A 1 266 ? 19.424 -4.498 1.075 1.00 86.06 266 LYS A CA 1
ATOM 2036 C C . LYS A 1 266 ? 18.096 -5.138 0.677 1.00 86.06 266 LYS A C 1
ATOM 2038 O O . LYS A 1 266 ? 17.229 -4.452 0.132 1.00 86.06 266 LYS A O 1
ATOM 2043 N N . PRO A 1 267 ? 17.892 -6.433 0.960 1.00 82.62 267 PRO A N 1
ATOM 2044 C CA . PRO A 1 267 ? 16.595 -7.052 0.747 1.00 82.62 267 PRO A CA 1
ATOM 2045 C C . PRO A 1 267 ? 15.525 -6.362 1.604 1.00 82.62 267 PRO A C 1
ATOM 2047 O O . PRO A 1 267 ? 15.812 -5.677 2.586 1.00 82.62 267 PRO A O 1
ATOM 2050 N N . GLN A 1 268 ? 14.269 -6.542 1.212 1.00 72.50 268 GLN A N 1
ATOM 2051 C CA . GLN A 1 268 ? 13.068 -6.053 1.889 1.00 72.50 268 GLN A CA 1
ATOM 2052 C C . GLN A 1 268 ? 12.879 -4.528 1.937 1.00 72.50 268 GLN A C 1
ATOM 2054 O O . GLN A 1 268 ? 11.859 -4.068 2.460 1.00 72.50 268 GLN A O 1
ATOM 2059 N N . LYS A 1 269 ? 13.773 -3.741 1.333 1.00 83.44 269 LYS A N 1
ATOM 2060 C CA . LYS A 1 269 ? 13.653 -2.283 1.211 1.00 83.44 269 LYS A CA 1
ATOM 2061 C C . LYS A 1 269 ? 13.339 -1.868 -0.229 1.00 83.44 269 LYS A C 1
ATOM 2063 O O . LYS A 1 269 ? 13.841 -2.464 -1.177 1.00 83.44 269 LYS A O 1
ATOM 2068 N N . TRP A 1 270 ? 12.491 -0.849 -0.380 1.00 88.31 270 TRP A N 1
ATOM 2069 C CA . TRP A 1 270 ? 12.200 -0.236 -1.676 1.00 88.31 270 TRP A CA 1
ATOM 2070 C C . TRP A 1 270 ? 13.302 0.746 -2.069 1.00 88.31 270 TRP A C 1
ATOM 2072 O O . TRP A 1 270 ? 13.683 1.609 -1.275 1.00 88.31 270 TRP A O 1
ATOM 2082 N N . TYR A 1 271 ? 13.757 0.633 -3.311 1.00 95.31 271 TYR A N 1
ATOM 2083 C CA . TYR A 1 271 ? 14.719 1.529 -3.934 1.00 95.31 271 TYR A CA 1
ATOM 2084 C C . TYR A 1 271 ? 14.177 2.013 -5.266 1.00 95.31 271 TYR A C 1
ATOM 2086 O O . TYR A 1 271 ? 13.703 1.216 -6.075 1.00 95.31 271 TYR A O 1
ATOM 2094 N N . MET A 1 272 ? 14.290 3.309 -5.519 1.00 97.56 272 MET A N 1
ATOM 2095 C CA . MET A 1 272 ? 14.157 3.827 -6.871 1.00 97.56 272 MET A CA 1
ATOM 2096 C C . MET A 1 272 ? 15.479 3.627 -7.595 1.00 97.56 272 MET A C 1
ATOM 2098 O O . MET A 1 272 ? 16.500 4.120 -7.122 1.00 97.56 272 MET A O 1
ATOM 2102 N N . VAL A 1 273 ? 15.461 2.968 -8.749 1.00 98.31 273 VAL A N 1
ATOM 2103 C CA . VAL A 1 273 ? 16.640 2.800 -9.602 1.00 98.31 273 VAL A CA 1
ATOM 2104 C C . VAL A 1 273 ? 16.374 3.450 -10.949 1.00 98.31 273 VAL A C 1
ATOM 2106 O O . VAL A 1 273 ? 15.377 3.151 -11.607 1.00 98.31 273 VAL A O 1
ATOM 2109 N N . THR A 1 274 ? 17.275 4.343 -11.357 1.00 98.69 274 THR A N 1
ATOM 2110 C CA . THR A 1 274 ? 17.272 4.934 -12.701 1.00 98.69 274 THR A CA 1
ATOM 2111 C C . THR A 1 274 ? 18.643 4.766 -13.337 1.00 98.69 274 THR A C 1
ATOM 2113 O O . THR A 1 274 ? 19.640 5.244 -12.799 1.00 98.69 274 THR A O 1
ATOM 2116 N N . ILE A 1 275 ? 18.700 4.073 -14.471 1.00 98.31 275 ILE A N 1
ATOM 2117 C CA . ILE A 1 275 ? 19.928 3.833 -15.231 1.00 98.31 275 ILE A CA 1
ATOM 2118 C C . ILE A 1 275 ? 19.848 4.659 -16.507 1.00 98.31 275 ILE A C 1
ATOM 2120 O O . ILE A 1 275 ? 18.990 4.403 -17.350 1.00 98.31 275 ILE A O 1
ATOM 2124 N N . VAL A 1 276 ? 20.739 5.635 -16.635 1.00 97.88 276 VAL A N 1
ATOM 2125 C CA . VAL A 1 276 ? 20.791 6.592 -17.740 1.00 97.88 276 VAL A CA 1
ATOM 2126 C C . VAL A 1 276 ? 21.973 6.252 -18.635 1.00 97.88 276 VAL A C 1
ATOM 2128 O O . VAL A 1 276 ? 23.116 6.261 -18.185 1.00 97.88 276 VAL A O 1
ATOM 2131 N N . HIS A 1 277 ? 21.703 5.974 -19.904 1.00 95.44 277 HIS A N 1
ATOM 2132 C CA . HIS A 1 277 ? 22.711 5.819 -20.945 1.00 95.44 277 HIS A CA 1
ATOM 2133 C C . HIS A 1 277 ? 22.753 7.096 -21.779 1.00 95.44 277 HIS A C 1
ATOM 2135 O O . HIS A 1 277 ? 21.801 7.397 -22.499 1.00 95.44 277 HIS A O 1
ATOM 2141 N N . VAL A 1 278 ? 23.854 7.835 -21.698 1.00 92.44 278 VAL A N 1
ATOM 2142 C CA . VAL A 1 278 ? 24.080 9.074 -22.446 1.00 92.44 278 VAL A CA 1
ATOM 2143 C C . VAL A 1 278 ? 24.874 8.749 -23.701 1.00 92.44 278 VAL A C 1
ATOM 2145 O O . VAL A 1 278 ? 25.976 8.205 -23.627 1.00 92.44 278 VAL A O 1
ATOM 2148 N N . TYR A 1 279 ? 24.329 9.097 -24.863 1.00 89.69 279 TYR A N 1
ATOM 2149 C CA . TYR A 1 279 ? 25.047 8.984 -26.126 1.00 89.69 279 TYR A CA 1
ATOM 2150 C C . TYR A 1 279 ? 25.771 10.291 -26.446 1.00 89.69 279 TYR A C 1
ATOM 2152 O O . TYR A 1 279 ? 25.150 11.348 -26.537 1.00 89.69 279 TYR A O 1
ATOM 2160 N N . ASN A 1 280 ? 27.078 10.200 -26.683 1.00 86.62 280 ASN A N 1
ATOM 2161 C CA . ASN A 1 280 ? 27.898 11.317 -27.139 1.00 86.62 280 ASN A CA 1
ATOM 2162 C C . ASN A 1 280 ? 28.552 10.968 -28.480 1.00 86.62 280 ASN A C 1
ATOM 2164 O O . ASN A 1 280 ? 29.200 9.934 -28.618 1.00 86.62 280 ASN A O 1
ATOM 2168 N N . ARG A 1 281 ? 28.410 11.855 -29.475 1.00 83.31 281 ARG A N 1
ATOM 2169 C CA . ARG A 1 281 ? 28.993 11.665 -30.819 1.00 83.31 281 ARG A CA 1
ATOM 2170 C C . ARG A 1 281 ? 30.485 12.006 -30.886 1.00 83.31 281 ARG A C 1
ATOM 2172 O O . ARG A 1 281 ? 31.216 11.383 -31.646 1.00 83.31 281 ARG A O 1
ATOM 2179 N N . TRP A 1 282 ? 30.911 13.017 -30.128 1.00 83.31 282 TRP A N 1
ATOM 2180 C CA . TRP A 1 282 ? 32.260 13.605 -30.199 1.00 83.31 282 TRP A CA 1
ATOM 2181 C C . TRP A 1 282 ? 33.129 13.318 -28.967 1.00 83.31 282 TRP A C 1
ATOM 2183 O O . TRP A 1 282 ? 34.288 13.719 -28.923 1.00 83.31 282 TRP A O 1
ATOM 2193 N N . LYS A 1 283 ? 32.563 12.659 -27.955 1.00 85.88 283 LYS A N 1
ATOM 2194 C CA . LYS A 1 283 ? 33.218 12.254 -26.706 1.00 85.88 283 LYS A CA 1
ATOM 2195 C C . LYS A 1 283 ? 32.787 10.829 -26.367 1.00 85.88 283 LYS A C 1
ATOM 2197 O O . LYS A 1 283 ? 31.926 10.273 -27.048 1.00 85.88 283 LYS A O 1
ATOM 2202 N N . ASN A 1 284 ? 33.357 10.258 -25.309 1.00 87.12 284 ASN A N 1
ATOM 2203 C CA . ASN A 1 284 ? 32.878 8.988 -24.777 1.00 87.12 284 ASN A CA 1
ATOM 2204 C C . ASN A 1 284 ? 31.396 9.104 -24.399 1.00 87.12 284 ASN A C 1
ATOM 2206 O O . ASN A 1 284 ? 30.950 10.129 -23.881 1.00 87.12 284 ASN A O 1
ATOM 2210 N N . SER A 1 285 ? 30.633 8.058 -24.707 1.00 90.75 285 SER A N 1
ATOM 2211 C CA . SER A 1 285 ? 29.286 7.897 -24.161 1.00 90.75 285 SER A CA 1
ATOM 2212 C C . SER A 1 285 ? 29.397 7.590 -22.670 1.00 90.75 285 SER A C 1
ATOM 2214 O O . SER A 1 285 ? 30.457 7.182 -22.204 1.00 90.75 285 SER A O 1
ATOM 2216 N N . GLU A 1 286 ? 28.329 7.777 -21.911 1.00 93.25 286 GLU A N 1
ATOM 2217 C CA . GLU A 1 286 ? 28.376 7.660 -20.452 1.00 93.25 286 GLU A CA 1
ATOM 2218 C C . GLU A 1 286 ? 27.229 6.783 -19.957 1.00 93.25 286 GLU A C 1
ATOM 2220 O O . GLU A 1 286 ? 26.162 6.698 -20.573 1.00 93.25 286 GLU A O 1
ATOM 2225 N N . ILE A 1 287 ? 27.445 6.126 -18.825 1.00 95.44 287 ILE A N 1
ATOM 2226 C CA . ILE A 1 287 ? 26.379 5.541 -18.024 1.00 95.44 287 ILE A CA 1
ATOM 2227 C C . ILE A 1 287 ? 26.354 6.224 -16.664 1.00 95.44 287 ILE A C 1
ATOM 2229 O O . ILE A 1 287 ? 27.384 6.329 -16.005 1.00 95.44 287 ILE A O 1
ATOM 2233 N N . SER A 1 288 ? 25.169 6.628 -16.223 1.00 96.94 288 SER A N 1
ATOM 2234 C CA . SER A 1 288 ? 24.936 7.217 -14.907 1.00 96.94 288 SER A CA 1
ATOM 2235 C C . SER A 1 288 ? 23.822 6.454 -14.208 1.00 96.94 288 SER A C 1
ATOM 2237 O O . SER A 1 288 ? 22.733 6.272 -14.748 1.00 96.94 288 SER A O 1
ATOM 2239 N N . CYS A 1 289 ? 24.102 5.966 -13.006 1.00 98.19 289 CYS A N 1
ATOM 2240 C CA . CYS A 1 289 ? 23.178 5.176 -12.206 1.00 98.19 289 CYS A CA 1
ATOM 2241 C C . CYS A 1 289 ? 22.757 5.983 -10.984 1.00 98.19 289 CYS A C 1
ATOM 2243 O O . CYS A 1 289 ? 23.596 6.415 -10.191 1.00 98.19 289 CYS A O 1
ATOM 2245 N N . TYR A 1 290 ? 21.451 6.157 -10.831 1.00 98.56 290 TYR A N 1
ATOM 2246 C CA . TYR A 1 290 ? 20.841 6.894 -9.739 1.00 98.56 290 TYR A CA 1
ATOM 2247 C C . TYR A 1 290 ? 20.053 5.945 -8.847 1.00 98.56 290 TYR A C 1
ATOM 2249 O O . TYR A 1 290 ? 19.308 5.091 -9.342 1.00 98.56 290 TYR A O 1
ATOM 2257 N N . VAL A 1 291 ? 20.194 6.126 -7.537 1.00 98.06 291 VAL A N 1
ATOM 2258 C CA . VAL A 1 291 ? 19.447 5.393 -6.518 1.00 98.06 291 VAL A CA 1
ATOM 2259 C C . VAL A 1 291 ? 18.756 6.404 -5.612 1.00 98.06 291 VAL A C 1
ATOM 2261 O O . VAL A 1 291 ? 19.397 7.314 -5.099 1.00 98.06 291 VAL A O 1
ATOM 2264 N N . ASN A 1 292 ? 17.442 6.265 -5.426 1.00 95.69 292 ASN A N 1
ATOM 2265 C CA . ASN A 1 292 ? 16.630 7.150 -4.577 1.00 95.69 292 ASN A CA 1
ATOM 2266 C C . ASN A 1 292 ? 16.741 8.646 -4.929 1.00 95.69 292 ASN A C 1
ATOM 2268 O O . ASN A 1 292 ? 16.772 9.502 -4.053 1.00 95.69 292 ASN A O 1
ATOM 2272 N N . GLY A 1 293 ? 16.808 8.955 -6.227 1.00 93.62 293 GLY A N 1
ATOM 2273 C CA . GLY A 1 293 ? 16.893 10.331 -6.726 1.00 93.62 293 GLY A CA 1
ATOM 2274 C C . GLY A 1 293 ? 18.310 10.912 -6.782 1.00 93.62 293 GLY A C 1
ATOM 2275 O O . GLY A 1 293 ? 18.498 11.959 -7.397 1.00 93.62 293 GLY A O 1
ATOM 2276 N N . GLU A 1 294 ? 19.310 10.233 -6.216 1.00 95.62 294 GLU A N 1
ATOM 2277 C CA . GLU A 1 294 ? 20.697 10.706 -6.136 1.00 95.62 294 GLU A CA 1
ATOM 2278 C C . GLU A 1 294 ? 21.632 9.879 -7.022 1.00 95.62 294 GLU A C 1
ATOM 2280 O O . GLU A 1 294 ? 21.388 8.700 -7.279 1.00 95.62 294 GLU A O 1
ATOM 2285 N N . MET A 1 295 ? 22.713 10.490 -7.517 1.00 97.56 295 MET A N 1
ATOM 2286 C CA . MET A 1 295 ? 23.699 9.793 -8.347 1.00 97.56 295 MET A CA 1
ATOM 2287 C C . MET A 1 295 ? 24.539 8.850 -7.479 1.00 97.56 295 MET A C 1
ATOM 2289 O O . MET A 1 295 ? 25.284 9.300 -6.615 1.00 97.56 295 MET A O 1
ATOM 2293 N N . ALA A 1 296 ? 24.450 7.546 -7.739 1.00 96.81 296 ALA A N 1
ATOM 2294 C CA . ALA A 1 296 ? 25.204 6.524 -7.015 1.00 96.81 296 ALA A CA 1
ATOM 2295 C C . ALA A 1 296 ? 26.550 6.212 -7.685 1.00 96.81 296 ALA A C 1
ATOM 2297 O O . ALA A 1 296 ? 27.565 6.015 -7.018 1.00 96.81 296 ALA A O 1
ATOM 2298 N N . SER A 1 297 ? 26.581 6.152 -9.017 1.00 96.50 297 SER A N 1
ATOM 2299 C CA . SER A 1 297 ? 27.821 5.961 -9.772 1.00 96.50 297 SER A CA 1
ATOM 2300 C C . SER A 1 297 ? 27.675 6.395 -11.227 1.00 96.50 297 SER A C 1
ATOM 2302 O O . SER A 1 297 ? 26.569 6.473 -11.757 1.00 96.50 297 SER A O 1
ATOM 2304 N N . TYR A 1 298 ? 28.807 6.619 -11.890 1.00 95.50 298 TYR A N 1
ATOM 2305 C CA . TYR A 1 298 ? 28.882 6.872 -13.326 1.00 95.50 298 TYR A CA 1
ATOM 2306 C C . TYR A 1 298 ? 30.101 6.162 -13.930 1.00 95.50 298 TYR A C 1
ATOM 2308 O O . TYR A 1 298 ? 31.016 5.778 -13.194 1.00 95.50 298 TYR A O 1
ATOM 2316 N N . GLY A 1 299 ? 30.107 5.969 -15.246 1.00 93.38 299 GLY A N 1
ATOM 2317 C CA . GLY A 1 299 ? 31.225 5.373 -15.971 1.00 93.38 299 GLY A CA 1
ATOM 2318 C C . GLY A 1 299 ? 31.230 5.737 -17.454 1.00 93.38 299 GLY A C 1
ATOM 2319 O O . GLY A 1 299 ? 30.177 5.873 -18.075 1.00 93.38 299 GLY A O 1
ATOM 2320 N N . ASP A 1 300 ? 32.427 5.853 -18.021 1.00 92.56 300 ASP A N 1
ATOM 2321 C CA . ASP A 1 300 ? 32.618 6.167 -19.436 1.00 92.56 300 ASP A CA 1
ATOM 2322 C C . ASP A 1 300 ? 32.578 4.902 -20.295 1.00 92.56 300 ASP A C 1
ATOM 2324 O O . ASP A 1 300 ? 33.229 3.895 -20.007 1.00 92.56 300 ASP A O 1
ATOM 2328 N N . ILE A 1 301 ? 31.867 4.984 -21.413 1.00 88.56 301 ILE A N 1
ATOM 2329 C CA . ILE A 1 301 ? 31.790 3.955 -22.441 1.00 88.56 301 ILE A CA 1
ATOM 2330 C C . ILE A 1 301 ? 32.370 4.523 -23.739 1.00 88.56 301 ILE A C 1
ATOM 2332 O O . ILE A 1 301 ? 31.790 5.381 -24.406 1.00 88.56 301 ILE A O 1
ATOM 2336 N N . THR A 1 302 ? 33.531 4.008 -24.134 1.00 83.75 302 THR A N 1
ATOM 2337 C CA . THR A 1 302 ? 34.270 4.452 -25.333 1.00 83.75 302 THR A CA 1
ATOM 2338 C C . THR A 1 302 ? 33.627 4.013 -26.654 1.00 83.75 302 THR A C 1
ATOM 2340 O O . THR A 1 302 ? 34.124 4.322 -27.734 1.00 83.75 302 THR A O 1
ATOM 2343 N N . TRP A 1 303 ? 32.531 3.258 -26.595 1.00 82.06 303 TRP A N 1
ATOM 2344 C CA . TRP A 1 303 ? 31.799 2.732 -27.742 1.00 82.06 303 TRP A CA 1
ATOM 2345 C C . TRP A 1 303 ? 30.323 2.542 -27.378 1.00 82.06 303 TRP A C 1
ATOM 2347 O O . TRP A 1 303 ? 29.967 2.479 -26.208 1.00 82.06 303 TRP A O 1
ATOM 2357 N N . PHE A 1 304 ? 29.447 2.407 -28.370 1.00 79.81 304 PHE A N 1
ATOM 2358 C CA . PHE A 1 304 ? 28.022 2.148 -28.152 1.00 79.81 304 PHE A CA 1
ATOM 2359 C C . PHE A 1 304 ? 27.598 0.835 -28.814 1.00 79.81 304 PHE A C 1
ATOM 2361 O O . PHE A 1 304 ? 28.279 0.325 -29.708 1.00 79.81 304 PHE A O 1
ATOM 2368 N N . VAL A 1 305 ? 26.486 0.259 -28.352 1.00 86.06 305 VAL A N 1
ATOM 2369 C CA . VAL A 1 305 ? 25.882 -0.900 -29.016 1.00 86.06 305 VAL A CA 1
ATOM 2370 C C . VAL A 1 305 ? 25.243 -0.402 -30.308 1.00 86.06 305 VAL A C 1
ATOM 2372 O O . VAL A 1 305 ? 24.257 0.325 -30.265 1.00 86.06 305 VAL A O 1
ATOM 2375 N N . ASN A 1 306 ? 25.827 -0.766 -31.446 1.00 83.50 306 ASN A N 1
ATOM 2376 C CA . ASN A 1 306 ? 25.326 -0.399 -32.764 1.00 83.50 306 ASN A CA 1
ATOM 2377 C C . ASN A 1 306 ? 24.831 -1.654 -33.481 1.00 83.50 306 ASN A C 1
ATOM 2379 O O . ASN A 1 306 ? 25.638 -2.505 -33.857 1.00 83.50 306 ASN A O 1
ATOM 2383 N N . THR A 1 307 ? 23.519 -1.787 -33.639 1.00 85.88 307 THR A N 1
ATOM 2384 C CA . THR A 1 307 ? 22.910 -2.891 -34.380 1.00 85.88 307 THR A CA 1
ATOM 2385 C C . THR A 1 307 ? 21.642 -2.421 -35.083 1.00 85.88 307 THR A C 1
ATOM 2387 O O . THR A 1 307 ? 20.926 -1.558 -34.577 1.00 85.88 307 THR A O 1
ATOM 2390 N N . SER A 1 308 ? 21.384 -2.985 -36.261 1.00 85.50 308 SER A N 1
ATOM 2391 C CA . SER A 1 308 ? 20.113 -2.859 -36.981 1.00 85.50 308 SER A CA 1
ATOM 2392 C C . SER A 1 308 ? 19.162 -4.025 -36.700 1.00 85.50 308 SER A C 1
ATOM 2394 O O . SER A 1 308 ? 18.041 -4.019 -37.198 1.00 85.50 308 SER A O 1
ATOM 2396 N N . ASP A 1 309 ? 19.619 -5.042 -35.961 1.00 90.69 309 ASP A N 1
ATOM 2397 C CA . ASP A 1 309 ? 18.801 -6.200 -35.615 1.00 90.69 309 ASP A CA 1
ATOM 2398 C C . ASP A 1 309 ? 17.715 -5.807 -34.601 1.00 90.69 309 ASP A C 1
ATOM 2400 O O . ASP A 1 309 ? 17.928 -4.976 -33.715 1.00 90.69 309 ASP A O 1
ATOM 2404 N N . THR A 1 310 ? 16.561 -6.462 -34.701 1.00 93.00 310 THR A N 1
ATOM 2405 C CA . THR A 1 310 ? 15.475 -6.349 -33.724 1.00 93.00 310 THR A CA 1
ATOM 2406 C C . THR A 1 310 ? 15.915 -6.883 -32.360 1.00 93.00 310 THR A C 1
ATOM 2408 O O . THR A 1 310 ? 16.607 -7.899 -32.264 1.00 93.00 310 THR A O 1
ATOM 2411 N N . PHE A 1 311 ? 15.485 -6.215 -31.292 1.00 95.00 311 PHE A N 1
ATOM 2412 C CA . PHE A 1 311 ? 15.664 -6.693 -29.923 1.00 95.00 311 PHE A CA 1
ATOM 2413 C C . PHE A 1 311 ? 14.502 -7.626 -29.589 1.00 95.00 311 PHE A C 1
ATOM 2415 O O . PHE A 1 311 ? 13.422 -7.175 -29.219 1.00 95.00 311 PHE A O 1
ATOM 2422 N N . ASP A 1 312 ? 14.712 -8.920 -29.803 1.00 93.50 312 ASP A N 1
ATOM 2423 C CA . ASP A 1 312 ? 13.722 -9.998 -29.712 1.00 93.50 312 ASP A CA 1
ATOM 2424 C C . ASP A 1 312 ? 13.905 -10.893 -28.472 1.00 93.50 312 ASP A C 1
ATOM 2426 O O . ASP A 1 312 ? 13.115 -11.807 -28.231 1.00 93.50 312 ASP A O 1
ATOM 2430 N N . LYS A 1 313 ? 14.930 -10.622 -27.657 1.00 94.81 313 LYS A N 1
ATOM 2431 C CA . LYS A 1 313 ? 15.205 -11.276 -26.371 1.00 94.81 313 LYS A CA 1
ATOM 2432 C C . LYS A 1 313 ? 15.105 -10.246 -25.243 1.00 94.81 313 LYS A C 1
ATOM 2434 O O . LYS A 1 313 ? 16.103 -9.873 -24.623 1.00 94.81 313 LYS A O 1
ATOM 2439 N N . CYS A 1 314 ? 13.885 -9.757 -25.014 1.00 95.75 314 CYS A N 1
ATOM 2440 C CA . CYS A 1 314 ? 13.583 -8.700 -24.050 1.00 95.75 314 CYS A CA 1
ATOM 2441 C C . CYS A 1 314 ? 12.743 -9.213 -22.872 1.00 95.75 314 CYS A C 1
ATOM 2443 O O . CYS A 1 314 ? 11.628 -9.692 -23.059 1.00 95.75 314 CYS A O 1
ATOM 2445 N N . PHE A 1 315 ? 13.261 -9.066 -21.652 1.00 96.56 315 PHE A N 1
ATOM 2446 C CA . PHE A 1 315 ? 12.643 -9.561 -20.424 1.00 96.56 315 PHE A CA 1
ATOM 2447 C C . PHE A 1 315 ? 12.843 -8.584 -19.263 1.00 96.56 315 PHE A C 1
ATOM 2449 O O . PHE A 1 315 ? 13.904 -7.970 -19.123 1.00 96.56 315 PHE A O 1
ATOM 2456 N N . LEU A 1 316 ? 11.844 -8.487 -18.389 1.00 97.44 316 LEU A N 1
ATOM 2457 C CA . LEU A 1 316 ? 11.991 -7.945 -17.037 1.00 97.44 316 LEU A CA 1
ATOM 2458 C C . LEU A 1 316 ? 12.023 -9.110 -16.052 1.00 97.44 316 LEU A C 1
ATOM 2460 O O . LEU A 1 316 ? 11.238 -10.052 -16.177 1.00 97.44 316 LEU A O 1
ATOM 2464 N N . GLY A 1 317 ? 12.918 -9.040 -15.071 1.00 94.44 317 GLY A N 1
ATOM 2465 C CA . GLY A 1 317 ? 13.039 -10.065 -14.036 1.00 94.44 317 GLY A CA 1
ATOM 2466 C C . GLY A 1 317 ? 13.770 -11.350 -14.451 1.00 94.44 317 GLY A C 1
ATOM 2467 O O . GLY A 1 317 ? 13.806 -12.292 -13.666 1.00 94.44 317 GLY A O 1
ATOM 2468 N N . SER A 1 318 ? 14.334 -11.428 -15.661 1.00 93.62 318 SER A N 1
ATOM 2469 C CA . SER A 1 318 ? 15.060 -12.615 -16.131 1.00 93.62 318 SER A CA 1
ATOM 2470 C C . SER A 1 318 ? 16.093 -12.290 -17.215 1.00 93.62 318 SER A C 1
ATOM 2472 O O . SER A 1 318 ? 16.071 -11.213 -17.818 1.00 93.62 318 SER A O 1
ATOM 2474 N N . ALA A 1 319 ? 17.012 -13.229 -17.442 1.00 89.81 319 ALA A N 1
ATOM 2475 C CA . ALA A 1 319 ? 17.930 -13.224 -18.575 1.00 89.81 319 ALA A CA 1
ATOM 2476 C C . ALA A 1 319 ? 17.252 -13.782 -19.840 1.00 89.81 319 ALA A C 1
ATOM 2478 O O . ALA A 1 319 ? 16.123 -14.258 -19.811 1.00 89.81 319 ALA A O 1
ATOM 2479 N N . GLU A 1 320 ? 17.971 -13.772 -20.964 1.00 81.56 320 GLU A N 1
ATOM 2480 C CA . GLU A 1 320 ? 17.533 -14.468 -22.184 1.00 81.56 320 GLU A CA 1
ATOM 2481 C C . GLU A 1 320 ? 17.485 -15.998 -22.021 1.00 81.56 320 GLU A C 1
ATOM 2483 O O . GLU A 1 320 ? 16.719 -16.669 -22.712 1.00 81.56 320 GLU A O 1
ATOM 2488 N N . THR A 1 321 ? 18.290 -16.547 -21.102 1.00 74.56 321 THR A N 1
ATOM 2489 C CA . THR A 1 321 ? 18.271 -17.960 -20.725 1.00 74.56 321 THR A CA 1
ATOM 2490 C C . THR A 1 321 ? 17.409 -18.131 -19.478 1.00 74.56 321 THR A C 1
ATOM 2492 O O . THR A 1 321 ? 17.637 -17.473 -18.464 1.00 74.56 321 THR A O 1
ATOM 2495 N N . ALA A 1 322 ? 16.404 -19.008 -19.543 1.00 67.31 322 ALA A N 1
ATOM 2496 C CA . ALA A 1 322 ? 15.407 -19.197 -18.485 1.00 67.31 322 ALA A CA 1
ATOM 2497 C C . ALA A 1 322 ? 15.930 -19.986 -17.257 1.00 67.31 322 ALA A C 1
ATOM 2499 O O . ALA A 1 322 ? 15.183 -20.717 -16.596 1.00 67.31 322 ALA A O 1
ATOM 2500 N N . ASP A 1 323 ? 17.212 -19.823 -16.935 1.00 75.69 323 ASP A N 1
ATOM 2501 C CA . ASP A 1 323 ? 17.902 -20.525 -15.857 1.00 75.69 323 ASP A CA 1
ATOM 2502 C C . ASP A 1 323 ? 17.442 -20.005 -14.489 1.00 75.69 323 ASP A C 1
ATOM 2504 O O . ASP A 1 323 ? 17.369 -18.794 -14.273 1.00 75.69 323 ASP A O 1
ATOM 2508 N N . ALA A 1 324 ? 17.186 -20.907 -13.536 1.00 70.56 324 ALA A N 1
ATOM 2509 C CA . ALA A 1 324 ? 16.688 -20.550 -12.202 1.00 70.56 324 ALA A CA 1
ATOM 2510 C C . ALA A 1 324 ? 17.585 -19.523 -11.475 1.00 70.56 324 ALA A C 1
ATOM 2512 O O . ALA A 1 324 ? 17.084 -18.562 -10.903 1.00 70.56 324 ALA A O 1
ATOM 2513 N N . ASN A 1 325 ? 18.910 -19.649 -11.600 1.00 79.69 325 ASN A N 1
ATOM 2514 C CA . ASN A 1 325 ? 19.893 -18.777 -10.940 1.00 79.69 325 ASN A CA 1
ATOM 2515 C C . ASN A 1 325 ? 19.918 -17.336 -11.488 1.00 79.69 325 ASN A C 1
ATOM 2517 O O . ASN A 1 325 ? 20.686 -16.500 -11.013 1.00 79.69 325 ASN A O 1
ATOM 2521 N N . ARG A 1 326 ? 19.139 -17.034 -12.533 1.00 83.31 326 ARG A N 1
ATOM 2522 C CA . ARG A 1 326 ? 19.089 -15.714 -13.185 1.00 83.31 326 ARG A CA 1
ATOM 2523 C C . ARG A 1 326 ? 17.758 -14.991 -12.983 1.00 83.31 326 ARG A C 1
ATOM 2525 O O . ARG A 1 326 ? 17.556 -13.908 -13.535 1.00 83.31 326 ARG A O 1
ATOM 2532 N N . MET A 1 327 ? 16.867 -15.576 -12.190 1.00 88.06 327 MET A N 1
ATOM 2533 C CA . MET A 1 327 ? 15.505 -15.095 -11.982 1.00 88.06 327 MET A CA 1
ATOM 2534 C C . MET A 1 327 ? 15.456 -14.067 -10.862 1.00 88.06 327 MET A C 1
ATOM 2536 O O . MET A 1 327 ? 16.006 -14.269 -9.782 1.00 88.06 327 MET A O 1
ATOM 2540 N N . PHE A 1 328 ? 14.770 -12.957 -11.102 1.00 90.94 328 PHE A N 1
ATOM 2541 C CA . PHE A 1 328 ? 14.517 -11.960 -10.076 1.00 90.94 328 PHE A CA 1
ATOM 2542 C C . PHE A 1 328 ? 13.496 -12.489 -9.068 1.00 90.94 328 PHE A C 1
ATOM 2544 O O . PHE A 1 328 ? 12.430 -12.985 -9.436 1.00 90.94 328 PHE A O 1
ATOM 2551 N N . CYS A 1 329 ? 13.815 -12.351 -7.784 1.00 88.00 329 CYS A N 1
ATOM 2552 C CA . CYS A 1 329 ? 12.896 -12.618 -6.687 1.00 88.00 329 CYS A CA 1
ATOM 2553 C C . CYS A 1 329 ? 12.634 -11.306 -5.946 1.00 88.00 329 CYS A C 1
ATOM 2555 O O . CYS A 1 329 ? 13.550 -10.701 -5.382 1.00 88.00 329 CYS A O 1
ATOM 2557 N N . GLY A 1 330 ? 11.395 -10.827 -5.994 1.00 88.25 330 GLY A N 1
ATOM 2558 C CA . GLY A 1 330 ? 11.041 -9.546 -5.396 1.00 88.25 330 GLY A CA 1
ATOM 2559 C C . GLY A 1 330 ? 9.874 -8.861 -6.085 1.00 88.25 330 GLY A C 1
ATOM 2560 O O . GLY A 1 330 ? 8.995 -9.493 -6.674 1.00 88.25 330 GLY A O 1
ATOM 2561 N N . GLN A 1 331 ? 9.849 -7.539 -5.986 1.00 91.31 331 GLN A N 1
ATOM 2562 C CA . GLN A 1 331 ? 8.784 -6.692 -6.496 1.00 91.31 331 GLN A CA 1
ATOM 2563 C C . GLN A 1 331 ? 9.344 -5.540 -7.336 1.00 91.31 331 GLN A C 1
ATOM 2565 O O . GLN A 1 331 ? 10.397 -4.984 -7.017 1.00 91.31 331 GLN A O 1
ATOM 2570 N N . MET A 1 332 ? 8.615 -5.157 -8.384 1.00 96.00 332 MET A N 1
ATOM 2571 C CA . MET A 1 332 ? 8.873 -3.946 -9.172 1.00 96.00 332 MET A CA 1
ATOM 2572 C C . MET A 1 332 ? 7.591 -3.123 -9.274 1.00 96.00 332 MET A C 1
ATOM 2574 O O . MET A 1 332 ? 6.518 -3.686 -9.468 1.00 96.00 332 MET A O 1
ATOM 2578 N N . ALA A 1 333 ? 7.673 -1.802 -9.134 1.00 93.75 333 ALA A N 1
ATOM 2579 C CA . ALA A 1 333 ? 6.530 -0.924 -9.391 1.00 93.75 333 ALA A CA 1
ATOM 2580 C C . ALA A 1 333 ? 6.306 -0.753 -10.907 1.00 93.75 333 ALA A C 1
ATOM 2582 O O . ALA A 1 333 ? 6.714 -1.598 -11.705 1.00 93.75 333 ALA A O 1
ATOM 2583 N N . ALA A 1 334 ? 5.643 0.330 -11.316 1.00 94.25 334 ALA A N 1
ATOM 2584 C CA . ALA A 1 334 ? 5.559 0.677 -12.728 1.00 94.25 334 ALA A CA 1
ATOM 2585 C C . ALA A 1 334 ? 6.969 0.831 -13.330 1.00 94.25 334 ALA A C 1
ATOM 2587 O O . ALA A 1 334 ? 7.844 1.481 -12.748 1.00 94.25 334 ALA A O 1
ATOM 2588 N N . VAL A 1 335 ? 7.171 0.207 -14.489 1.00 97.62 335 VAL A N 1
ATOM 2589 C CA . VAL A 1 335 ? 8.450 0.183 -15.204 1.00 97.62 335 VAL A CA 1
ATOM 2590 C C . VAL A 1 335 ? 8.364 1.138 -16.382 1.00 97.62 335 VAL A C 1
ATOM 2592 O O . VAL A 1 335 ? 7.383 1.122 -17.130 1.00 97.62 335 VAL A O 1
ATOM 2595 N N . TYR A 1 336 ? 9.396 1.955 -16.561 1.00 97.69 336 TYR A N 1
ATOM 2596 C CA . TYR A 1 336 ? 9.473 2.965 -17.608 1.00 97.69 336 TYR A CA 1
ATOM 2597 C C . TYR A 1 336 ? 10.784 2.825 -18.377 1.00 97.69 336 TYR A C 1
ATOM 2599 O O . TYR A 1 336 ? 11.861 2.704 -17.784 1.00 97.69 336 TYR A O 1
ATOM 2607 N N . LEU A 1 337 ? 10.694 2.907 -19.701 1.00 97.38 337 LEU A N 1
ATOM 2608 C CA . LEU A 1 337 ? 11.830 3.213 -20.556 1.00 97.38 337 LEU A CA 1
ATOM 2609 C C . LEU A 1 337 ? 11.590 4.578 -21.192 1.00 97.38 337 LEU A C 1
ATOM 2611 O O . LEU A 1 337 ? 10.616 4.765 -21.919 1.00 97.38 337 LEU A O 1
ATOM 2615 N N . PHE A 1 338 ? 12.496 5.515 -20.950 1.00 96.69 338 PHE A N 1
ATOM 2616 C CA . PHE A 1 338 ? 12.528 6.804 -21.627 1.00 96.69 338 PHE A CA 1
ATOM 2617 C C . PHE A 1 338 ? 13.515 6.730 -22.790 1.00 96.69 338 PHE A C 1
ATOM 2619 O O . PHE A 1 338 ? 14.656 6.308 -22.610 1.00 96.69 338 PHE A O 1
ATOM 2626 N N . GLY A 1 339 ? 13.104 7.166 -23.976 1.00 95.00 339 GLY A N 1
ATOM 2627 C CA . GLY A 1 339 ? 13.947 7.303 -25.166 1.00 95.00 339 GLY A CA 1
ATOM 2628 C C . GLY A 1 339 ? 14.855 8.536 -25.146 1.00 95.00 339 GLY A C 1
ATOM 2629 O O . GLY A 1 339 ? 15.166 9.069 -26.209 1.00 95.00 339 GLY A O 1
ATOM 2630 N N . GLU A 1 340 ? 15.214 9.013 -23.953 1.00 95.06 340 GLU A N 1
ATOM 2631 C CA . GLU A 1 340 ? 16.115 10.138 -23.710 1.00 95.06 340 GLU A CA 1
ATOM 2632 C C . GLU A 1 340 ? 16.954 9.879 -22.451 1.00 95.06 340 GLU A C 1
ATOM 2634 O O . GLU A 1 340 ? 16.542 9.153 -21.534 1.00 95.06 340 GLU A O 1
ATOM 2639 N N . ALA A 1 341 ? 18.132 10.498 -22.388 1.00 95.88 341 ALA A N 1
ATOM 2640 C CA . ALA A 1 341 ? 18.930 10.567 -21.173 1.00 95.88 341 ALA A CA 1
ATOM 2641 C C . ALA A 1 341 ? 18.330 11.592 -20.191 1.00 95.88 341 ALA A C 1
ATOM 2643 O O . ALA A 1 341 ? 18.400 12.800 -20.420 1.00 95.88 341 ALA A O 1
ATOM 2644 N N . LEU A 1 342 ? 17.733 11.113 -19.097 1.00 97.31 342 LEU A N 1
ATOM 2645 C CA . LEU A 1 342 ? 17.112 11.979 -18.096 1.00 97.31 342 LEU A CA 1
ATOM 2646 C C . LEU A 1 342 ? 18.158 12.753 -17.290 1.00 97.31 342 LEU A C 1
ATOM 2648 O O . LEU A 1 342 ? 19.198 12.223 -16.901 1.00 97.31 342 LEU A O 1
ATOM 2652 N N . SER A 1 343 ? 17.839 14.009 -16.983 1.00 96.31 343 SER A N 1
ATOM 2653 C CA . SER A 1 343 ? 18.668 14.857 -16.123 1.00 96.31 343 SER A CA 1
ATOM 2654 C C . SER A 1 343 ? 18.502 14.511 -14.639 1.00 96.31 343 SER A C 1
ATOM 2656 O O . SER A 1 343 ? 17.432 14.088 -14.201 1.00 96.31 343 SER A O 1
ATOM 2658 N N . ALA A 1 344 ? 19.528 14.788 -13.827 1.00 96.94 344 ALA A N 1
ATOM 2659 C CA . ALA A 1 344 ? 19.471 14.591 -12.374 1.00 96.94 344 ALA A CA 1
ATOM 2660 C C . ALA A 1 344 ? 18.270 15.305 -11.716 1.00 96.94 344 ALA A C 1
ATOM 2662 O O . ALA A 1 344 ? 17.639 14.752 -10.820 1.00 96.94 344 ALA A O 1
ATOM 2663 N N . ALA A 1 345 ? 17.904 16.499 -12.198 1.00 94.75 345 ALA A N 1
ATOM 2664 C CA . ALA A 1 345 ? 16.759 17.252 -11.687 1.00 94.75 345 ALA A CA 1
ATOM 2665 C C . ALA A 1 345 ? 15.414 16.564 -11.987 1.00 94.75 345 ALA A C 1
ATOM 2667 O O . ALA A 1 345 ? 14.537 16.533 -11.125 1.00 94.75 345 ALA A O 1
ATOM 2668 N N . GLN A 1 346 ? 15.256 15.977 -13.180 1.00 96.50 346 GLN A N 1
ATOM 2669 C CA . GLN A 1 346 ? 14.071 15.179 -13.515 1.00 96.50 346 GLN A CA 1
ATOM 2670 C C . GLN A 1 346 ? 14.002 13.916 -12.656 1.00 96.50 346 GLN A C 1
ATOM 2672 O O . GLN A 1 346 ? 12.947 13.600 -12.122 1.00 96.50 346 GLN A O 1
ATOM 2677 N N . ILE A 1 347 ? 15.128 13.224 -12.475 1.00 97.75 347 ILE A N 1
ATOM 2678 C CA . ILE A 1 347 ? 15.200 11.992 -11.677 1.00 97.75 347 ILE A CA 1
ATOM 2679 C C . ILE A 1 347 ? 14.843 12.274 -10.215 1.00 97.75 347 ILE A C 1
ATOM 2681 O O . ILE A 1 347 ? 14.043 11.546 -9.627 1.00 97.75 347 ILE A O 1
ATOM 2685 N N . LEU A 1 348 ? 15.369 13.357 -9.641 1.00 92.31 348 LEU A N 1
ATOM 2686 C CA . LEU A 1 348 ? 15.006 13.781 -8.294 1.00 92.31 348 LEU A CA 1
ATOM 2687 C C . LEU A 1 348 ? 13.514 14.128 -8.199 1.00 92.31 348 LEU A C 1
ATOM 2689 O O . LEU A 1 348 ? 12.854 13.715 -7.250 1.00 92.31 348 LEU A O 1
ATOM 2693 N N . ALA A 1 349 ? 12.953 14.826 -9.191 1.00 88.19 349 ALA A N 1
ATOM 2694 C CA . ALA A 1 349 ? 11.524 15.133 -9.215 1.00 88.19 349 ALA A CA 1
ATOM 2695 C C . ALA A 1 349 ? 10.655 13.862 -9.302 1.00 88.19 349 ALA A C 1
ATOM 2697 O O . ALA A 1 349 ? 9.637 13.773 -8.618 1.00 88.19 349 ALA A O 1
ATOM 2698 N N . ILE A 1 350 ? 11.075 12.856 -10.080 1.00 94.19 350 ILE A N 1
ATOM 2699 C CA . ILE A 1 350 ? 10.398 11.552 -10.158 1.00 94.19 350 ILE A CA 1
ATOM 2700 C C . ILE A 1 350 ? 10.460 10.830 -8.806 1.00 94.19 350 ILE A C 1
ATOM 2702 O O . ILE A 1 350 ? 9.456 10.279 -8.360 1.00 94.19 350 ILE A O 1
ATOM 2706 N N . TYR A 1 351 ? 11.600 10.871 -8.110 1.00 91.25 351 TYR A N 1
ATOM 2707 C CA . TYR A 1 351 ? 11.741 10.268 -6.781 1.00 91.25 351 TYR A CA 1
ATOM 2708 C C . TYR A 1 351 ? 10.747 10.834 -5.766 1.00 91.25 351 TYR A C 1
ATOM 2710 O O . TYR A 1 351 ? 10.151 10.080 -4.996 1.00 91.25 351 TYR A O 1
ATOM 2718 N N . GLN A 1 352 ? 10.505 12.145 -5.812 1.00 81.50 352 GLN A N 1
ATOM 2719 C CA . GLN A 1 352 ? 9.567 12.825 -4.916 1.00 81.50 352 GLN A CA 1
ATOM 2720 C C . GLN A 1 352 ? 8.101 12.400 -5.122 1.00 81.50 352 GLN A C 1
ATOM 2722 O O . GLN A 1 352 ? 7.287 12.587 -4.220 1.00 81.50 352 GLN A O 1
ATOM 2727 N N . LEU A 1 353 ? 7.748 11.795 -6.264 1.00 80.88 353 LEU A N 1
ATOM 2728 C CA . LEU A 1 353 ? 6.423 11.194 -6.474 1.00 80.88 353 LEU A CA 1
ATOM 2729 C C . LEU A 1 353 ? 6.228 9.894 -5.678 1.00 80.88 353 LEU A C 1
ATOM 2731 O O . LEU A 1 353 ? 5.093 9.491 -5.418 1.00 80.88 353 LEU A O 1
ATOM 2735 N N . GLY A 1 354 ? 7.325 9.253 -5.270 1.00 79.38 354 GLY A N 1
ATOM 2736 C CA . GLY A 1 354 ? 7.319 8.018 -4.499 1.00 79.38 354 GLY A CA 1
ATOM 2737 C C . GLY A 1 354 ? 6.980 6.761 -5.317 1.00 79.38 354 GLY A C 1
ATOM 2738 O O . GLY A 1 354 ? 6.653 6.830 -6.504 1.00 79.38 354 GLY A O 1
ATOM 2739 N N . PRO A 1 355 ? 7.031 5.578 -4.678 1.00 80.88 355 PRO A N 1
ATOM 2740 C CA . PRO A 1 355 ? 6.862 4.291 -5.357 1.00 80.88 355 PRO A CA 1
ATOM 2741 C C . PRO A 1 355 ? 5.447 4.049 -5.892 1.00 80.88 355 PRO A C 1
ATOM 2743 O O . PRO A 1 355 ? 5.269 3.240 -6.796 1.00 80.88 355 PRO A O 1
ATOM 2746 N N . GLY A 1 356 ? 4.433 4.722 -5.335 1.00 72.12 356 GLY A N 1
ATOM 2747 C CA . GLY A 1 356 ? 3.026 4.554 -5.722 1.00 72.12 356 GLY A CA 1
ATOM 2748 C C . GLY A 1 356 ? 2.615 5.307 -6.991 1.00 72.12 356 GLY A C 1
ATOM 2749 O O . GLY A 1 356 ? 1.459 5.191 -7.418 1.00 72.12 356 GLY A O 1
ATOM 2750 N N . TYR A 1 357 ? 3.525 6.092 -7.575 1.00 81.12 357 TYR A N 1
ATOM 2751 C CA . TYR A 1 357 ? 3.270 6.783 -8.827 1.00 81.12 357 TYR A CA 1
ATOM 2752 C C . TYR A 1 357 ? 3.152 5.792 -9.985 1.00 81.12 357 TYR A C 1
ATOM 2754 O O . TYR A 1 357 ? 3.915 4.837 -10.106 1.00 81.12 357 TYR A O 1
ATOM 2762 N N . LYS A 1 358 ? 2.146 6.021 -10.825 1.00 75.88 358 LYS A N 1
ATOM 2763 C CA . LYS A 1 358 ? 1.728 5.091 -11.880 1.00 75.88 358 LYS A CA 1
ATOM 2764 C C . LYS A 1 358 ? 1.152 5.809 -13.104 1.00 75.88 358 LYS A C 1
ATOM 2766 O O . LYS A 1 358 ? 0.404 5.217 -13.879 1.00 75.88 358 LYS A O 1
ATOM 2771 N N . GLY A 1 359 ? 1.428 7.108 -13.208 1.00 83.38 359 GLY A N 1
ATOM 2772 C CA . GLY A 1 359 ? 0.988 7.960 -14.306 1.00 83.38 359 GLY A CA 1
ATOM 2773 C C . GLY A 1 359 ? 1.971 7.951 -15.474 1.00 83.38 359 GLY A C 1
ATOM 2774 O O . GLY A 1 359 ? 2.915 7.159 -15.511 1.00 83.38 359 GLY A O 1
ATOM 2775 N N . THR A 1 360 ? 1.746 8.857 -16.421 1.00 89.62 360 THR A N 1
ATOM 2776 C CA . THR A 1 360 ? 2.558 9.026 -17.640 1.00 89.62 360 THR A CA 1
ATOM 2777 C C . THR A 1 360 ? 3.170 10.420 -17.732 1.00 89.62 360 THR A C 1
ATOM 2779 O O . THR A 1 360 ? 3.564 10.855 -18.811 1.00 89.62 360 THR A O 1
ATOM 2782 N N . PHE A 1 361 ? 3.210 11.142 -16.615 1.00 90.12 361 PHE A N 1
ATOM 2783 C CA . PHE A 1 361 ? 3.753 12.489 -16.466 1.00 90.12 361 PHE A CA 1
ATOM 2784 C C . PHE A 1 361 ? 3.066 13.526 -17.369 1.00 90.12 361 PHE A C 1
ATOM 2786 O O . PHE A 1 361 ? 3.677 14.516 -17.769 1.00 90.12 361 PHE A O 1
ATOM 2793 N N . LYS A 1 362 ? 1.792 13.306 -17.725 1.00 84.12 362 LYS A N 1
ATOM 2794 C CA . LYS A 1 362 ? 1.072 14.148 -18.694 1.00 84.12 362 LYS A CA 1
ATOM 2795 C C . LYS A 1 362 ? 0.284 15.256 -18.007 1.00 84.12 362 LYS A C 1
ATOM 2797 O O . LYS A 1 362 ? 0.260 16.384 -18.493 1.00 84.12 362 LYS A O 1
ATOM 2802 N N . TYR A 1 363 ? -0.335 14.959 -16.868 1.00 80.19 363 TYR A N 1
ATOM 2803 C CA . TYR A 1 363 ? -1.205 15.896 -16.161 1.00 80.19 363 TYR A CA 1
ATOM 2804 C C . TYR A 1 363 ? -0.751 16.135 -14.721 1.00 80.19 363 TYR A C 1
ATOM 2806 O O . TYR A 1 363 ? -0.500 15.196 -13.972 1.00 80.19 363 TYR A O 1
ATOM 2814 N N . LYS A 1 364 ? -0.768 17.404 -14.283 1.00 69.00 364 LYS A N 1
ATOM 2815 C CA . LYS A 1 364 ? -0.472 17.786 -12.887 1.00 69.00 364 LYS A CA 1
ATOM 2816 C C . LYS A 1 364 ? -1.385 17.084 -11.864 1.00 69.00 364 LYS A C 1
ATOM 2818 O O . LYS A 1 364 ? -0.975 16.904 -10.727 1.00 69.00 364 LYS A O 1
ATOM 2823 N N . ALA A 1 365 ? -2.596 16.690 -12.271 1.00 63.97 365 ALA A N 1
ATOM 2824 C CA . ALA A 1 365 ? -3.570 15.976 -11.440 1.00 63.97 365 ALA A CA 1
ATOM 2825 C C . ALA A 1 365 ? -3.236 14.485 -11.219 1.00 63.97 365 ALA A C 1
ATOM 2827 O O . ALA A 1 365 ? -3.951 13.805 -10.493 1.00 63.97 365 ALA A O 1
ATOM 2828 N N . GLU A 1 366 ? -2.171 13.958 -11.832 1.00 63.19 366 GLU A N 1
ATOM 2829 C CA . GLU A 1 366 ? -1.724 12.573 -11.621 1.00 63.19 366 GLU A CA 1
ATOM 2830 C C . GLU A 1 366 ? -1.108 12.337 -10.231 1.00 63.19 366 GLU A C 1
ATOM 2832 O O . GLU A 1 366 ? -0.839 11.193 -9.863 1.00 63.19 366 GLU A O 1
ATOM 2837 N N . SER A 1 367 ? -0.874 13.400 -9.455 1.00 60.84 367 SER A N 1
ATOM 2838 C CA . SER A 1 367 ? -0.387 13.330 -8.081 1.00 60.84 367 SER A CA 1
ATOM 2839 C C . SER A 1 367 ? -1.076 14.373 -7.203 1.00 60.84 367 SER A C 1
ATOM 2841 O O . SER A 1 367 ? -1.152 15.544 -7.569 1.00 60.84 367 SER A O 1
ATOM 2843 N N . ASP A 1 368 ? -1.515 13.956 -6.015 1.00 45.84 3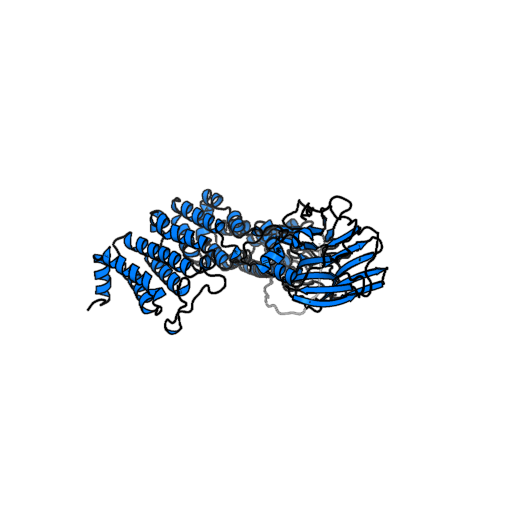68 ASP A N 1
ATOM 2844 C CA . ASP A 1 368 ? -2.080 14.842 -4.985 1.00 45.84 368 ASP A CA 1
ATOM 2845 C C . ASP A 1 368 ? -0.990 15.574 -4.170 1.00 45.84 368 ASP A C 1
ATOM 2847 O O . ASP A 1 368 ? -1.288 16.318 -3.232 1.00 45.84 368 ASP A O 1
ATOM 2851 N N . LEU A 1 369 ? 0.291 15.353 -4.492 1.00 55.75 369 LEU A N 1
ATOM 2852 C CA . LEU A 1 369 ? 1.423 15.929 -3.770 1.00 55.75 369 LEU A CA 1
ATOM 2853 C C . LEU A 1 369 ? 1.637 17.406 -4.136 1.00 55.75 369 LEU A C 1
ATOM 2855 O O . LEU A 1 369 ? 1.709 17.799 -5.303 1.00 55.75 369 LEU A O 1
ATOM 2859 N N . LEU A 1 370 ? 1.800 18.239 -3.107 1.00 52.25 370 LEU A N 1
ATOM 2860 C CA . LEU A 1 370 ? 2.090 19.663 -3.254 1.00 52.25 370 LEU A CA 1
ATOM 2861 C C . LEU A 1 370 ? 3.585 19.880 -3.518 1.00 52.25 370 LEU A C 1
ATOM 2863 O O . LEU A 1 370 ? 4.382 20.013 -2.594 1.00 52.25 370 LEU A O 1
ATOM 2867 N N . PHE A 1 371 ? 3.965 19.938 -4.793 1.00 65.50 371 PHE A N 1
ATOM 2868 C CA . PHE A 1 371 ? 5.331 20.276 -5.201 1.00 65.50 371 PHE A CA 1
ATOM 2869 C C . PHE A 1 371 ? 5.540 21.779 -5.419 1.00 65.50 371 PHE A C 1
ATOM 2871 O O . PHE A 1 371 ? 4.620 22.497 -5.823 1.00 65.50 371 PHE A O 1
ATOM 2878 N N . ALA A 1 372 ? 6.787 22.234 -5.242 1.00 67.88 372 ALA A N 1
ATOM 2879 C CA . ALA A 1 372 ? 7.243 23.527 -5.745 1.00 67.88 372 ALA A CA 1
ATOM 2880 C C . ALA A 1 372 ? 7.058 23.611 -7.273 1.00 67.88 372 ALA A C 1
ATOM 2882 O O . ALA A 1 372 ? 7.173 22.605 -7.979 1.00 67.88 372 ALA A O 1
ATOM 2883 N N . GLU A 1 373 ? 6.781 24.806 -7.802 1.00 74.31 373 GLU A N 1
ATOM 2884 C CA . GLU A 1 373 ? 6.365 24.949 -9.206 1.00 74.31 373 GLU A CA 1
ATOM 2885 C C . GLU A 1 373 ? 7.448 24.492 -10.197 1.00 74.31 373 GLU A C 1
ATOM 2887 O O . GLU A 1 373 ? 7.129 23.874 -11.209 1.00 74.31 373 GLU A O 1
ATOM 2892 N N . HIS A 1 374 ? 8.732 24.669 -9.862 1.00 79.19 374 HIS A N 1
ATOM 2893 C CA . HIS A 1 374 ? 9.836 24.169 -10.686 1.00 79.19 374 HIS A CA 1
ATOM 2894 C C . HIS A 1 374 ? 9.830 22.633 -10.829 1.00 79.19 374 HIS A C 1
ATOM 2896 O O . HIS A 1 374 ? 10.097 22.123 -11.915 1.00 79.19 374 HIS A O 1
ATOM 2902 N N . HIS A 1 375 ? 9.482 21.881 -9.775 1.00 76.19 375 HIS A N 1
ATOM 2903 C CA . HIS A 1 375 ? 9.365 20.420 -9.836 1.00 76.19 375 HIS A CA 1
ATOM 2904 C C . HIS A 1 375 ? 8.177 19.995 -10.701 1.00 76.19 375 HIS A C 1
ATOM 2906 O O . HIS A 1 375 ? 8.290 19.044 -11.471 1.00 76.19 375 HIS A O 1
ATOM 2912 N N . LYS A 1 376 ? 7.054 20.724 -10.639 1.00 78.75 376 LYS A N 1
ATOM 2913 C CA . LYS A 1 376 ? 5.903 20.451 -11.513 1.00 78.75 376 LYS A CA 1
ATOM 2914 C C . LYS A 1 376 ? 6.240 20.674 -12.980 1.00 78.75 376 LYS A C 1
ATOM 2916 O O . LYS A 1 376 ? 5.777 19.902 -13.809 1.00 78.75 376 LYS A O 1
ATOM 2921 N N . THR A 1 377 ? 7.033 21.694 -13.301 1.00 86.69 377 THR A N 1
ATOM 2922 C CA . THR A 1 377 ? 7.489 21.933 -14.676 1.00 86.69 377 THR A CA 1
ATOM 2923 C C . THR A 1 377 ? 8.371 20.789 -15.171 1.00 86.69 377 THR A C 1
ATOM 2925 O O . THR A 1 377 ? 8.143 20.288 -16.262 1.00 86.69 377 THR A O 1
ATOM 2928 N N . LEU A 1 378 ? 9.320 20.308 -14.358 1.00 90.44 378 LEU A N 1
ATOM 2929 C CA . LEU A 1 378 ? 10.191 19.181 -14.732 1.00 90.44 378 LEU A CA 1
ATOM 2930 C C . LEU A 1 378 ? 9.427 17.874 -15.002 1.00 90.44 378 LEU A C 1
ATOM 2932 O O . LEU A 1 378 ? 9.893 17.052 -15.789 1.00 90.44 378 LEU A O 1
ATOM 2936 N N . LEU A 1 379 ? 8.288 17.677 -14.333 1.00 88.81 379 LEU A N 1
ATOM 2937 C CA . LEU A 1 379 ? 7.450 16.488 -14.480 1.00 88.81 379 LEU A CA 1
ATOM 2938 C C . LEU A 1 379 ? 6.420 16.634 -15.606 1.00 88.81 379 LEU A C 1
ATOM 2940 O O . LEU A 1 379 ? 6.263 15.719 -16.403 1.00 88.81 379 LEU A O 1
ATOM 2944 N N . TYR A 1 380 ? 5.721 17.768 -15.677 1.00 89.75 380 TYR A N 1
ATOM 2945 C CA . TYR A 1 380 ? 4.469 17.910 -16.430 1.00 89.75 380 TYR A CA 1
ATOM 2946 C C . TYR A 1 380 ? 4.516 18.973 -17.542 1.00 89.75 380 TYR A C 1
ATOM 2948 O O . TYR A 1 380 ? 3.463 19.392 -18.020 1.00 89.75 380 TYR A O 1
ATOM 2956 N N . ASP A 1 381 ? 5.698 19.426 -17.980 1.00 89.31 381 ASP A N 1
ATOM 2957 C CA . ASP A 1 381 ? 5.838 20.279 -19.181 1.00 89.31 381 ASP A CA 1
ATOM 2958 C C . ASP A 1 381 ? 5.634 19.514 -20.505 1.00 89.31 381 ASP A C 1
ATOM 2960 O O . ASP A 1 381 ? 5.733 20.091 -21.588 1.00 89.31 381 ASP A O 1
ATOM 2964 N N . GLY A 1 382 ? 5.352 18.212 -20.418 1.00 89.06 382 GLY A N 1
ATOM 2965 C CA . GLY A 1 382 ? 5.133 17.320 -21.550 1.00 89.06 382 GLY A CA 1
ATOM 2966 C C . GLY A 1 382 ? 6.405 16.675 -22.099 1.00 89.06 382 GLY A C 1
ATOM 2967 O O . GLY A 1 382 ? 6.288 15.677 -22.810 1.00 89.06 382 GLY A O 1
ATOM 2968 N N . LYS A 1 383 ? 7.611 17.146 -21.744 1.00 91.56 383 LYS A N 1
ATOM 2969 C CA . LYS A 1 383 ? 8.866 16.544 -22.233 1.00 91.56 383 LYS A CA 1
ATOM 2970 C C . LYS A 1 383 ? 9.053 15.134 -21.699 1.00 91.56 383 LYS A C 1
ATOM 2972 O O . LYS A 1 383 ? 9.316 14.221 -22.473 1.00 91.56 383 LYS A O 1
ATOM 2977 N N . LEU A 1 384 ? 8.866 14.952 -20.390 1.00 93.12 384 LEU A N 1
ATOM 2978 C CA . LEU A 1 384 ? 9.024 13.650 -19.743 1.00 93.12 384 LEU A CA 1
ATOM 2979 C C . LEU A 1 384 ? 7.980 12.643 -20.242 1.00 93.12 384 LEU A C 1
ATOM 2981 O O . LEU A 1 384 ? 8.319 11.509 -20.558 1.00 93.12 384 LEU A O 1
ATOM 2985 N N . SER A 1 385 ? 6.724 13.077 -20.379 1.00 93.75 385 SER A N 1
ATOM 2986 C CA . SER A 1 385 ? 5.654 12.259 -20.962 1.00 93.75 385 SER A CA 1
ATOM 2987 C C . SER A 1 385 ? 5.978 11.856 -22.401 1.00 93.75 385 SER A C 1
ATOM 2989 O O . SER A 1 385 ? 5.928 10.680 -22.756 1.00 93.75 385 SER A O 1
ATOM 2991 N N . GLY A 1 386 ? 6.387 12.824 -23.224 1.00 92.06 386 GLY A N 1
ATOM 2992 C CA . GLY A 1 386 ? 6.725 12.600 -24.624 1.00 92.06 386 GLY A CA 1
ATOM 2993 C C . GLY A 1 386 ? 7.994 11.775 -24.840 1.00 92.06 386 GLY A C 1
ATOM 2994 O O . GLY A 1 386 ? 8.192 11.265 -25.945 1.00 92.06 386 GLY A O 1
ATOM 2995 N N . SER A 1 387 ? 8.862 11.631 -23.836 1.00 93.88 387 SER A N 1
ATOM 2996 C CA . SER A 1 387 ? 10.071 10.809 -23.927 1.00 93.88 387 SER A CA 1
ATOM 2997 C C . SER A 1 387 ? 9.848 9.351 -23.525 1.00 93.88 387 SER A C 1
ATOM 2999 O O . SER A 1 387 ? 10.738 8.539 -23.763 1.00 93.88 387 SER A O 1
ATOM 3001 N N . ILE A 1 388 ? 8.678 8.968 -22.998 1.00 94.50 388 ILE A N 1
ATOM 3002 C CA . ILE A 1 388 ? 8.357 7.563 -22.696 1.00 94.50 388 ILE A CA 1
ATOM 3003 C C . ILE A 1 388 ? 8.341 6.752 -23.999 1.00 94.50 388 ILE A C 1
ATOM 3005 O O . ILE A 1 388 ? 7.523 6.989 -24.884 1.00 94.50 388 ILE A O 1
ATOM 3009 N N . ALA A 1 389 ? 9.246 5.781 -24.104 1.00 93.94 389 ALA A N 1
ATOM 3010 C CA . ALA A 1 389 ? 9.307 4.825 -25.206 1.00 93.94 389 ALA A CA 1
ATOM 3011 C C . ALA A 1 389 ? 8.373 3.630 -24.965 1.00 93.94 389 ALA A C 1
ATOM 3013 O O . ALA A 1 389 ? 7.722 3.164 -25.895 1.00 93.94 389 ALA A O 1
ATOM 3014 N N . PHE A 1 390 ? 8.305 3.154 -23.718 1.00 95.00 390 PHE A N 1
ATOM 3015 C CA . PHE A 1 390 ? 7.245 2.271 -23.239 1.00 95.00 390 PHE A CA 1
ATOM 3016 C C . PHE A 1 390 ? 7.091 2.370 -21.721 1.00 95.00 390 PHE A C 1
ATOM 3018 O O . PHE A 1 390 ? 8.037 2.714 -21.000 1.00 95.00 390 PHE A O 1
ATOM 3025 N N . THR A 1 391 ? 5.913 2.010 -21.221 1.00 95.62 391 THR A N 1
ATOM 3026 C CA . THR A 1 391 ? 5.688 1.795 -19.791 1.00 95.62 391 THR A CA 1
ATOM 3027 C C . THR A 1 391 ? 4.718 0.647 -19.533 1.00 95.62 391 THR A C 1
ATOM 3029 O O . THR A 1 391 ? 3.704 0.499 -20.217 1.00 95.62 391 THR A O 1
ATOM 3032 N N . TYR A 1 392 ? 5.034 -0.158 -18.517 1.00 96.50 392 TYR A N 1
ATOM 3033 C CA . TYR A 1 392 ? 4.165 -1.219 -18.018 1.00 96.50 392 TYR A CA 1
ATOM 3034 C C . TYR A 1 392 ? 3.768 -0.913 -16.579 1.00 96.50 392 TYR A C 1
ATOM 3036 O O . TYR A 1 392 ? 4.616 -0.764 -15.695 1.00 96.50 392 TYR A O 1
ATOM 3044 N N . ASN A 1 393 ? 2.460 -0.835 -16.353 1.00 89.62 393 ASN A N 1
ATOM 3045 C CA . ASN A 1 393 ? 1.864 -0.514 -15.066 1.00 89.62 393 ASN A CA 1
ATOM 3046 C C . ASN A 1 393 ? 1.142 -1.756 -14.516 1.00 89.62 393 ASN A C 1
ATOM 3048 O O . ASN A 1 393 ? 0.313 -2.319 -15.229 1.00 89.62 393 ASN A O 1
ATOM 3052 N N . PRO A 1 394 ? 1.373 -2.160 -13.255 1.00 87.62 394 PRO A N 1
ATOM 3053 C CA . PRO A 1 394 ? 0.673 -3.294 -12.650 1.00 87.62 394 PRO A CA 1
ATOM 3054 C C . PRO A 1 394 ? -0.861 -3.161 -12.658 1.00 87.62 394 PRO A C 1
ATOM 3056 O O . PRO A 1 394 ? -1.570 -4.162 -12.660 1.00 87.62 394 PRO A O 1
ATOM 3059 N N . ARG A 1 395 ? -1.408 -1.937 -12.693 1.00 81.44 395 ARG A N 1
ATOM 3060 C CA . ARG A 1 395 ? -2.861 -1.713 -12.830 1.00 81.44 395 ARG A CA 1
ATOM 3061 C C . ARG A 1 395 ? -3.385 -1.814 -14.259 1.00 81.44 395 ARG A C 1
ATOM 3063 O O . ARG A 1 395 ? -4.592 -1.901 -14.442 1.00 81.44 395 ARG A O 1
ATOM 3070 N N . ALA A 1 396 ? -2.505 -1.770 -15.251 1.00 87.00 396 ALA A N 1
ATOM 3071 C CA . ALA A 1 396 ? -2.849 -1.899 -16.658 1.00 87.00 396 ALA A CA 1
ATOM 3072 C C . ALA A 1 396 ? -2.529 -3.328 -17.110 1.00 87.00 396 ALA A C 1
ATOM 3074 O O . ALA A 1 396 ? -1.601 -3.559 -17.883 1.00 87.00 396 ALA A O 1
ATOM 3075 N N . THR A 1 397 ? -3.260 -4.301 -16.569 1.00 86.88 397 THR A N 1
ATOM 3076 C CA . THR A 1 397 ? -3.096 -5.718 -16.910 1.00 86.88 397 THR A CA 1
ATOM 3077 C C . THR A 1 397 ? -4.430 -6.361 -17.260 1.00 86.88 397 THR A C 1
ATOM 3079 O O . THR A 1 397 ? -5.475 -5.949 -16.760 1.00 86.88 397 THR A O 1
ATOM 3082 N N . ASP A 1 398 ? -4.380 -7.360 -18.136 1.00 84.31 398 ASP A N 1
ATOM 3083 C CA . ASP A 1 398 ? -5.507 -8.228 -18.471 1.00 84.31 398 ASP A CA 1
ATOM 3084 C C . ASP A 1 398 ? -5.034 -9.684 -18.407 1.00 84.31 398 ASP A C 1
ATOM 3086 O O . ASP A 1 398 ? -4.254 -10.141 -19.247 1.00 84.31 398 ASP A O 1
ATOM 3090 N N . ALA A 1 399 ? -5.435 -10.390 -17.348 1.00 83.94 399 ALA A N 1
ATOM 3091 C CA . ALA A 1 399 ? -4.904 -11.697 -16.975 1.00 83.94 399 ALA A CA 1
ATOM 3092 C C . ALA A 1 399 ? -3.359 -11.713 -16.936 1.00 83.94 399 ALA A C 1
ATOM 3094 O O . ALA A 1 399 ? -2.754 -11.169 -16.014 1.00 83.94 399 ALA A O 1
ATOM 3095 N N . GLN A 1 400 ? -2.717 -12.343 -17.922 1.00 88.94 400 GLN A N 1
ATOM 3096 C CA . GLN A 1 400 ? -1.257 -12.417 -18.042 1.00 88.94 400 GLN A CA 1
ATOM 3097 C C . GLN A 1 400 ? -0.661 -11.289 -18.894 1.00 88.94 400 GLN A C 1
ATOM 3099 O O . GLN A 1 400 ? 0.557 -11.130 -18.924 1.00 88.94 400 GLN A O 1
ATOM 3104 N N . LEU A 1 401 ? -1.477 -10.502 -19.592 1.00 92.38 401 LEU A N 1
ATOM 3105 C CA . LEU A 1 401 ? -1.003 -9.416 -20.443 1.00 92.38 401 LEU A CA 1
ATOM 3106 C C . LEU A 1 401 ? -0.731 -8.155 -19.622 1.00 92.38 401 LEU A C 1
ATOM 3108 O O . LEU A 1 401 ? -1.576 -7.689 -18.861 1.00 92.38 401 LEU A O 1
ATOM 3112 N N . CYS A 1 402 ? 0.439 -7.565 -19.840 1.00 93.50 402 CYS A N 1
ATOM 3113 C CA . CYS A 1 402 ? 0.811 -6.233 -19.384 1.00 93.50 402 CYS A CA 1
ATOM 3114 C C . CYS A 1 402 ? 0.554 -5.225 -20.503 1.00 93.50 402 CYS A C 1
ATOM 3116 O O . CYS A 1 402 ? 1.262 -5.202 -21.516 1.00 93.50 402 CYS A O 1
ATOM 3118 N N . LEU A 1 403 ? -0.444 -4.366 -20.313 1.00 92.38 403 LEU A N 1
ATOM 3119 C CA . LEU A 1 403 ? -0.833 -3.372 -21.299 1.00 92.38 403 LEU A CA 1
ATOM 3120 C C . LEU A 1 403 ? 0.171 -2.213 -21.307 1.00 92.38 403 LEU A C 1
ATOM 3122 O O . LEU A 1 403 ? 0.280 -1.435 -20.359 1.00 92.38 403 LEU A O 1
ATOM 3126 N N . GLU A 1 404 ? 0.910 -2.104 -22.406 1.00 92.19 404 GLU A N 1
ATOM 3127 C CA . GLU A 1 404 ? 1.723 -0.928 -22.721 1.00 92.19 404 GLU A CA 1
ATOM 3128 C C . GLU A 1 404 ? 0.864 0.348 -22.673 1.00 92.19 404 GLU A C 1
ATOM 3130 O O . GLU A 1 404 ? -0.200 0.409 -23.294 1.00 92.19 404 GLU A O 1
ATOM 3135 N N . SER A 1 405 ? 1.300 1.326 -21.875 1.00 89.00 405 SER A N 1
ATOM 3136 C CA . SER A 1 405 ? 0.507 2.509 -21.508 1.00 89.00 405 SER A CA 1
ATOM 3137 C C . SER A 1 405 ? 1.179 3.841 -21.875 1.00 89.00 405 SER A C 1
ATOM 3139 O O . SER A 1 405 ? 0.825 4.880 -21.315 1.00 89.00 405 SER A O 1
ATOM 3141 N N . SER A 1 406 ? 2.161 3.844 -22.782 1.00 89.00 406 SER A N 1
ATOM 3142 C CA . SER A 1 406 ? 2.830 5.071 -23.227 1.00 89.00 406 SER A CA 1
ATOM 3143 C C . SER A 1 406 ? 1.874 6.023 -23.968 1.00 89.00 406 SER A C 1
ATOM 3145 O O . SER A 1 406 ? 0.867 5.594 -24.547 1.00 89.00 406 SER A O 1
ATOM 3147 N N . PRO A 1 407 ? 2.144 7.343 -23.962 1.00 84.75 407 PRO A N 1
ATOM 3148 C CA . PRO A 1 407 ? 1.338 8.298 -24.715 1.00 84.75 407 PRO A CA 1
ATOM 3149 C C . PRO A 1 407 ? 1.315 7.972 -26.217 1.00 84.75 407 PRO A C 1
ATOM 3151 O O . PRO A 1 407 ? 2.357 7.859 -26.857 1.00 84.75 407 PRO A O 1
ATOM 3154 N N . LYS A 1 408 ? 0.114 7.908 -26.810 1.00 75.25 408 LYS A N 1
ATOM 3155 C CA . LYS A 1 408 ? -0.112 7.556 -28.231 1.00 75.25 408 LYS A CA 1
ATOM 3156 C C . LYS A 1 408 ? 0.356 8.609 -29.245 1.00 75.25 408 LYS A C 1
ATOM 3158 O O . LYS A 1 408 ? 0.109 8.470 -30.438 1.00 75.25 408 LYS A O 1
ATOM 3163 N N . ASP A 1 409 ? 1.008 9.666 -28.773 1.00 75.44 409 ASP A N 1
ATOM 3164 C CA . ASP A 1 409 ? 1.443 10.800 -29.587 1.00 75.44 409 ASP A CA 1
ATOM 3165 C C . ASP A 1 409 ? 2.656 10.430 -30.480 1.00 75.44 409 ASP A C 1
ATOM 3167 O O . ASP A 1 409 ? 2.968 11.140 -31.436 1.00 75.44 409 ASP A O 1
ATOM 3171 N N . LYS A 1 410 ? 3.329 9.298 -30.206 1.00 71.94 410 LYS A N 1
ATOM 3172 C CA . LYS A 1 410 ? 4.443 8.748 -30.997 1.00 71.94 410 LYS A CA 1
ATOM 3173 C C . LYS A 1 410 ? 4.132 7.336 -31.517 1.00 71.94 410 LYS A C 1
ATOM 3175 O O . LYS A 1 410 ? 3.405 6.589 -30.863 1.00 71.94 410 LYS A O 1
ATOM 3180 N N . PRO A 1 411 ? 4.694 6.941 -32.678 1.00 79.88 411 PRO A N 1
ATOM 3181 C CA . PRO A 1 411 ? 4.572 5.573 -33.167 1.00 79.88 411 PRO A CA 1
ATOM 3182 C C . PRO A 1 411 ? 5.247 4.596 -32.200 1.00 79.88 411 PRO A C 1
ATOM 3184 O O . PRO A 1 411 ? 6.297 4.897 -31.630 1.00 79.88 411 PRO A O 1
ATOM 3187 N N . SER A 1 412 ? 4.646 3.417 -32.048 1.00 87.00 412 SER A N 1
ATOM 3188 C CA . SER A 1 412 ? 5.188 2.361 -31.195 1.00 87.00 412 SER A CA 1
ATOM 3189 C C . SER A 1 412 ? 6.580 1.927 -31.662 1.00 87.00 412 SER A C 1
ATOM 3191 O O . SER A 1 412 ? 6.841 1.826 -32.861 1.00 87.00 412 SER A O 1
ATOM 3193 N N . ILE A 1 413 ? 7.469 1.635 -30.709 1.00 90.19 413 ILE A N 1
ATOM 3194 C CA . ILE A 1 413 ? 8.799 1.080 -31.000 1.00 90.19 413 ILE A CA 1
ATOM 3195 C C . ILE A 1 413 ? 8.763 -0.431 -31.281 1.00 90.19 413 ILE A C 1
ATOM 3197 O O . ILE A 1 413 ? 9.776 -1.004 -31.689 1.00 90.19 413 ILE A O 1
ATOM 3201 N N . PHE A 1 414 ? 7.631 -1.088 -31.018 1.00 92.38 414 PHE A N 1
ATOM 3202 C CA . PHE A 1 414 ? 7.467 -2.533 -31.140 1.00 92.38 414 PHE A CA 1
ATOM 3203 C C . PHE A 1 414 ? 7.081 -2.940 -32.564 1.00 92.38 414 PHE A C 1
ATOM 3205 O O . PHE A 1 414 ? 6.400 -2.203 -33.274 1.00 92.38 414 PHE A O 1
ATOM 3212 N N . VAL A 1 415 ? 7.520 -4.129 -32.986 1.00 87.25 415 VAL A N 1
ATOM 3213 C CA . VAL A 1 415 ? 7.228 -4.674 -34.328 1.00 87.25 415 VAL A CA 1
ATOM 3214 C C . VAL A 1 415 ? 5.746 -5.031 -34.484 1.00 87.25 415 VAL A C 1
ATOM 3216 O O . VAL A 1 415 ? 5.174 -4.893 -35.562 1.00 87.25 415 VAL A O 1
ATOM 3219 N N . HIS A 1 416 ? 5.130 -5.513 -33.407 1.00 85.88 416 HIS A N 1
ATOM 3220 C CA . HIS A 1 416 ? 3.740 -5.956 -33.369 1.00 85.88 416 HIS A CA 1
ATOM 3221 C C . HIS A 1 416 ? 3.036 -5.405 -32.125 1.00 85.88 416 HIS A C 1
ATOM 3223 O O . HIS A 1 416 ? 3.449 -4.375 -31.595 1.00 85.88 416 HIS A O 1
ATOM 3229 N N . SER A 1 417 ? 1.975 -6.077 -31.658 1.00 87.06 417 SER A N 1
ATOM 3230 C CA . SER A 1 417 ? 1.276 -5.719 -30.417 1.00 87.06 417 SER A CA 1
ATOM 3231 C C . SER A 1 417 ? 2.284 -5.383 -29.303 1.00 87.06 417 SER A C 1
ATOM 3233 O O . SER A 1 417 ? 3.179 -6.200 -29.060 1.00 87.06 417 SER A O 1
ATOM 3235 N N . PRO A 1 418 ? 2.175 -4.200 -28.666 1.00 91.06 418 PRO A N 1
ATOM 3236 C CA . PRO A 1 418 ? 3.175 -3.685 -27.730 1.00 91.06 418 PRO A CA 1
ATOM 3237 C C . PRO A 1 418 ? 3.016 -4.247 -26.307 1.00 91.06 418 PRO A C 1
ATOM 3239 O O . PRO A 1 418 ? 3.815 -3.952 -25.416 1.00 91.06 418 PRO A O 1
ATOM 3242 N N . HIS A 1 419 ? 1.976 -5.048 -26.070 1.00 95.00 419 HIS A N 1
ATOM 3243 C CA . HIS A 1 419 ? 1.675 -5.615 -24.762 1.00 95.00 419 HIS A CA 1
ATOM 3244 C C . HIS A 1 419 ? 2.669 -6.725 -24.401 1.00 95.00 419 HIS A C 1
ATOM 3246 O O . HIS A 1 419 ? 2.964 -7.603 -25.212 1.00 95.00 419 HIS A O 1
ATOM 3252 N N . ALA A 1 420 ? 3.189 -6.669 -23.177 1.00 96.25 420 ALA A N 1
ATOM 3253 C CA . ALA A 1 420 ? 4.095 -7.677 -22.641 1.00 96.25 420 ALA A CA 1
ATOM 3254 C C . ALA A 1 420 ? 3.316 -8.830 -21.991 1.00 96.25 420 ALA A C 1
ATOM 3256 O O . ALA A 1 420 ? 2.118 -8.713 -21.735 1.00 96.25 420 ALA A O 1
ATOM 3257 N N . LEU A 1 421 ? 3.992 -9.943 -21.718 1.00 96.12 421 LEU A N 1
ATOM 3258 C CA . LEU A 1 421 ? 3.390 -11.159 -21.174 1.00 96.12 421 LEU A CA 1
ATOM 3259 C C . LEU A 1 421 ? 4.063 -11.559 -19.857 1.00 96.12 421 LEU A C 1
ATOM 3261 O O . LEU A 1 421 ? 5.272 -11.774 -19.815 1.00 96.12 421 LEU A O 1
ATOM 3265 N N . MET A 1 422 ? 3.281 -11.681 -18.787 1.00 95.25 422 MET A N 1
ATOM 3266 C CA . MET A 1 422 ? 3.709 -12.255 -17.511 1.00 95.25 422 MET A CA 1
ATOM 3267 C C . MET A 1 422 ? 3.780 -13.780 -17.628 1.00 95.25 422 MET A C 1
ATOM 3269 O O . MET A 1 422 ? 2.805 -14.432 -17.999 1.00 95.25 422 MET A O 1
ATOM 3273 N N . LEU A 1 423 ? 4.938 -14.347 -17.301 1.00 93.06 423 LEU A N 1
ATOM 3274 C CA . LEU A 1 423 ? 5.238 -15.775 -17.383 1.00 93.06 423 LEU A CA 1
ATOM 3275 C C . LEU A 1 423 ? 5.441 -16.367 -15.984 1.00 93.06 423 LEU A C 1
ATOM 3277 O O . LEU A 1 423 ? 5.948 -15.685 -15.100 1.00 93.06 423 LEU A O 1
ATOM 3281 N N . GLN A 1 424 ? 5.090 -17.647 -15.813 1.00 85.38 424 GLN A N 1
ATOM 3282 C CA . GLN A 1 424 ? 5.381 -18.484 -14.633 1.00 85.38 424 GLN A CA 1
ATOM 3283 C C . GLN A 1 424 ? 5.194 -17.774 -13.280 1.00 85.38 424 GLN A C 1
ATOM 3285 O O . GLN A 1 424 ? 6.152 -17.327 -12.651 1.00 85.38 424 GLN A O 1
ATOM 3290 N N . ASP A 1 425 ? 3.943 -17.682 -12.822 1.00 80.94 425 ASP A N 1
ATOM 3291 C CA . ASP A 1 425 ? 3.551 -17.097 -11.528 1.00 80.94 425 ASP A CA 1
ATOM 3292 C C . ASP A 1 425 ? 3.962 -15.629 -11.296 1.00 80.94 425 ASP A C 1
ATOM 3294 O O . ASP A 1 425 ? 3.743 -15.099 -10.200 1.00 80.94 425 ASP A O 1
ATOM 3298 N N . VAL A 1 426 ? 4.513 -14.932 -12.298 1.00 87.62 426 VAL A N 1
ATOM 3299 C CA . VAL A 1 426 ? 4.606 -13.471 -12.251 1.00 87.62 426 VAL A CA 1
ATOM 3300 C C . VAL A 1 426 ? 3.194 -12.905 -12.274 1.00 87.62 426 VAL A C 1
ATOM 3302 O O . VAL A 1 426 ? 2.379 -13.245 -13.132 1.00 87.62 426 VAL A O 1
ATOM 3305 N N . LYS A 1 427 ? 2.895 -12.049 -11.298 1.00 86.00 427 LYS A N 1
ATOM 3306 C CA . LYS A 1 427 ? 1.561 -11.476 -11.108 1.00 86.00 427 LYS A CA 1
ATOM 3307 C C . LYS A 1 427 ? 1.656 -9.975 -10.921 1.00 86.00 427 LYS A C 1
ATOM 3309 O O . LYS A 1 427 ? 2.530 -9.490 -10.200 1.00 86.00 427 LYS A O 1
ATOM 3314 N N . ALA A 1 428 ? 0.715 -9.250 -11.506 1.00 84.50 428 ALA A N 1
ATOM 3315 C CA . ALA A 1 428 ? 0.444 -7.886 -11.106 1.00 84.50 428 ALA A CA 1
ATOM 3316 C C . ALA A 1 428 ? -0.414 -7.902 -9.842 1.00 84.50 428 ALA A C 1
ATOM 3318 O O . ALA A 1 428 ? -1.540 -8.394 -9.827 1.00 84.50 428 ALA A O 1
ATOM 3319 N N . VAL A 1 429 ? 0.153 -7.388 -8.761 1.00 73.75 429 VAL A N 1
ATOM 3320 C CA . VAL A 1 429 ? -0.500 -7.291 -7.466 1.00 73.75 429 VAL A CA 1
ATOM 3321 C C . VAL A 1 429 ? -1.040 -5.882 -7.321 1.00 73.75 429 VAL A C 1
ATOM 3323 O O . VAL A 1 429 ? -0.281 -4.912 -7.329 1.00 73.75 429 VAL A O 1
ATOM 3326 N N . VAL A 1 430 ? -2.355 -5.765 -7.162 1.00 68.50 430 VAL A N 1
ATOM 3327 C CA . VAL A 1 430 ? -3.009 -4.513 -6.788 1.00 68.50 430 VAL A CA 1
ATOM 3328 C C . VAL A 1 430 ? -3.503 -4.669 -5.366 1.00 68.50 430 VAL A C 1
ATOM 3330 O O . VAL A 1 430 ? -4.447 -5.400 -5.084 1.00 68.50 430 VAL A O 1
ATOM 3333 N N . THR A 1 431 ? -2.845 -3.971 -4.452 1.00 55.78 431 THR A N 1
ATOM 3334 C CA . THR A 1 431 ? -3.216 -4.039 -3.049 1.00 55.78 431 THR A CA 1
ATOM 3335 C C . THR A 1 431 ? -4.427 -3.134 -2.814 1.00 55.78 431 THR A C 1
ATOM 3337 O O . THR A 1 431 ? -4.426 -1.931 -3.082 1.00 55.78 431 THR A O 1
ATOM 3340 N N . HIS A 1 432 ? -5.500 -3.730 -2.315 1.00 48.62 432 HIS A N 1
ATOM 3341 C CA . HIS A 1 432 ? -6.768 -3.064 -2.040 1.00 48.62 432 HIS A CA 1
ATOM 3342 C C . HIS A 1 432 ? -6.631 -2.071 -0.871 1.00 48.62 432 HIS A C 1
ATOM 3344 O O . HIS A 1 432 ? -5.984 -2.389 0.125 1.00 48.62 432 HIS A O 1
ATOM 3350 N N . SER A 1 433 ? -7.181 -0.857 -0.988 1.00 47.34 433 SER A N 1
ATOM 3351 C CA . SER A 1 433 ? -7.093 0.202 0.039 1.00 47.34 433 SER A CA 1
ATOM 3352 C C . SER A 1 433 ? -7.702 -0.233 1.384 1.00 47.34 433 SER A C 1
ATOM 3354 O O . SER A 1 433 ? -8.493 -1.172 1.429 1.00 47.34 433 SER A O 1
ATOM 3356 N N . VAL A 1 434 ? -7.410 0.472 2.488 1.00 47.88 434 VAL A N 1
ATOM 3357 C CA . VAL A 1 434 ? -8.070 0.233 3.797 1.00 47.88 434 VAL A CA 1
ATOM 3358 C C . VAL A 1 434 ? -9.601 0.219 3.662 1.00 47.88 434 VAL A C 1
ATOM 3360 O O . VAL A 1 434 ? -10.273 -0.627 4.242 1.00 47.88 434 VAL A O 1
ATOM 3363 N N . GLN A 1 435 ? -10.140 1.091 2.806 1.00 42.03 435 GLN A N 1
ATOM 3364 C CA . GLN A 1 435 ? -11.545 1.113 2.396 1.00 42.03 435 GLN A CA 1
ATOM 3365 C C . GLN A 1 435 ? -12.023 -0.250 1.858 1.00 42.03 435 GLN A C 1
ATOM 3367 O O . GLN A 1 435 ? -13.063 -0.753 2.271 1.00 42.03 435 GLN A O 1
ATOM 3372 N N . SER A 1 436 ? -11.257 -0.867 0.960 1.00 41.19 436 SER A N 1
ATOM 3373 C CA . SER A 1 436 ? -11.566 -2.189 0.408 1.00 41.19 436 SER A CA 1
ATOM 3374 C C . SER A 1 436 ? -11.413 -3.303 1.452 1.00 41.19 436 SER A C 1
ATOM 3376 O O . SER A 1 436 ? -12.195 -4.243 1.438 1.00 41.19 436 SER A O 1
ATOM 3378 N N . GLY A 1 437 ? -10.480 -3.170 2.405 1.00 47.91 437 GLY A N 1
ATOM 3379 C CA . GLY A 1 437 ? -10.389 -4.047 3.580 1.00 47.91 437 GLY A CA 1
ATOM 3380 C C . GLY A 1 437 ? -11.664 -4.008 4.433 1.00 47.91 437 GLY A C 1
ATOM 3381 O O . GLY A 1 437 ? -12.228 -5.051 4.753 1.00 47.91 437 GLY A O 1
ATOM 3382 N N . ILE A 1 438 ? -12.192 -2.811 4.704 1.00 48.34 438 ILE A N 1
ATOM 3383 C CA . ILE A 1 438 ? -13.469 -2.621 5.414 1.00 48.34 438 ILE A CA 1
ATOM 3384 C C . ILE A 1 438 ? -14.655 -3.179 4.601 1.00 48.34 438 ILE A C 1
ATOM 3386 O O . ILE A 1 438 ? -15.557 -3.795 5.167 1.00 48.34 438 ILE A O 1
ATOM 3390 N N . HIS A 1 439 ? -14.644 -3.036 3.272 1.00 43.47 439 HIS A N 1
ATOM 3391 C CA . HIS A 1 439 ? -15.642 -3.663 2.395 1.00 43.47 439 HIS A CA 1
ATOM 3392 C C . HIS A 1 439 ? -15.521 -5.195 2.327 1.00 43.47 439 HIS A C 1
ATOM 3394 O O . HIS A 1 439 ? -16.547 -5.863 2.248 1.00 43.47 439 HIS A O 1
ATOM 3400 N N . SER A 1 440 ? -14.311 -5.762 2.405 1.00 40.69 440 SER A N 1
ATOM 3401 C CA . SER A 1 440 ? -14.059 -7.216 2.375 1.00 40.69 440 SER A CA 1
ATOM 3402 C C . SER A 1 440 ? -14.491 -7.940 3.654 1.00 40.69 440 SER A C 1
ATOM 3404 O O . SER A 1 440 ? -14.812 -9.120 3.613 1.00 40.69 440 SER A O 1
ATOM 3406 N N . ILE A 1 441 ? -14.615 -7.210 4.770 1.00 49.06 441 ILE A N 1
ATOM 3407 C CA . ILE A 1 441 ? -15.297 -7.673 5.995 1.00 49.06 441 ILE A CA 1
ATOM 3408 C C . ILE A 1 441 ? -16.829 -7.759 5.774 1.00 49.06 441 ILE A C 1
ATOM 3410 O O . ILE A 1 441 ? -17.586 -8.158 6.654 1.00 49.06 441 ILE A O 1
ATOM 3414 N N . GLY A 1 442 ? -17.303 -7.405 4.574 1.00 46.19 442 GLY A N 1
ATOM 3415 C CA . GLY A 1 442 ? -18.693 -7.497 4.152 1.00 46.19 442 GLY A CA 1
ATOM 3416 C C . GLY A 1 442 ? -19.459 -6.176 4.140 1.00 46.19 442 GLY A C 1
ATOM 3417 O O . GLY A 1 442 ? -20.653 -6.145 3.822 1.00 46.19 442 GLY A O 1
ATOM 3418 N N . GLY A 1 443 ? -18.776 -5.076 4.473 1.00 50.84 443 GLY A N 1
ATOM 3419 C CA . GLY A 1 443 ? -19.348 -3.735 4.526 1.00 50.84 443 GLY A CA 1
ATOM 3420 C C . GLY A 1 443 ? -20.565 -3.624 5.451 1.00 50.84 443 GLY A C 1
ATOM 3421 O O . GLY A 1 443 ? -20.839 -4.480 6.292 1.00 50.84 443 GLY A O 1
ATOM 3422 N N . VAL A 1 444 ? -21.336 -2.548 5.277 1.00 50.09 444 VAL A N 1
ATOM 3423 C CA . VAL A 1 444 ? -22.600 -2.345 6.005 1.00 50.09 444 VAL A CA 1
ATOM 3424 C C . VAL A 1 444 ? -23.613 -3.454 5.671 1.00 50.09 444 VAL A C 1
ATOM 3426 O O . VAL A 1 444 ? -24.414 -3.813 6.524 1.00 50.09 444 VAL A O 1
ATOM 3429 N N . GLN A 1 445 ? -23.562 -4.042 4.466 1.00 44.28 445 GLN A N 1
ATOM 3430 C CA . GLN A 1 445 ? -24.541 -5.025 3.976 1.00 44.28 445 GLN A CA 1
ATOM 3431 C C . GLN A 1 445 ? -24.540 -6.361 4.741 1.00 44.28 445 GLN A C 1
ATOM 3433 O O . GLN A 1 445 ? -25.613 -6.890 5.020 1.00 44.28 445 GLN A O 1
ATOM 3438 N N . LEU A 1 446 ? -23.375 -6.916 5.093 1.00 44.66 446 LEU A N 1
ATOM 3439 C CA . LEU A 1 446 ? -23.305 -8.181 5.845 1.00 44.66 446 LEU A CA 1
ATOM 3440 C C . LEU A 1 446 ? -23.667 -7.992 7.322 1.00 44.66 446 LEU A C 1
ATOM 3442 O O . LEU A 1 446 ? -24.382 -8.818 7.886 1.00 44.66 446 LEU A O 1
ATOM 3446 N N . LEU A 1 447 ? -23.284 -6.854 7.914 1.00 51.22 447 LEU A N 1
ATOM 3447 C CA . LEU A 1 447 ? -23.775 -6.448 9.234 1.00 51.22 447 LEU A CA 1
ATOM 3448 C C . LEU A 1 447 ? -25.282 -6.171 9.237 1.00 51.22 447 LEU A C 1
ATOM 3450 O O . L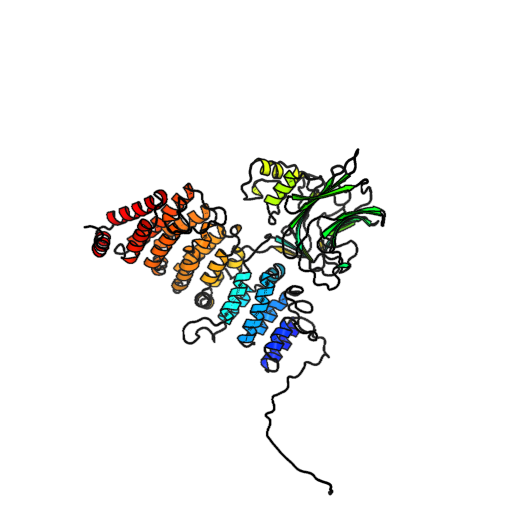EU A 1 447 ? -25.933 -6.378 10.258 1.00 51.22 447 LEU A O 1
ATOM 3454 N N . LYS A 1 448 ? -25.846 -5.744 8.100 1.00 49.88 448 LYS A N 1
ATOM 3455 C CA . LYS A 1 448 ? -27.282 -5.488 7.935 1.00 49.88 448 LYS A CA 1
ATOM 3456 C C . LYS A 1 448 ? -28.145 -6.737 8.062 1.00 49.88 448 LYS A C 1
ATOM 3458 O O . LYS A 1 448 ? -29.258 -6.651 8.570 1.00 49.88 448 LYS A O 1
ATOM 3463 N N . ASN A 1 449 ? -27.621 -7.884 7.638 1.00 45.53 449 ASN A N 1
ATOM 3464 C CA . ASN A 1 449 ? -28.421 -9.092 7.444 1.00 45.53 449 ASN A CA 1
ATOM 3465 C C . ASN A 1 449 ? -28.097 -10.228 8.433 1.00 45.53 449 ASN A C 1
ATOM 3467 O O . ASN A 1 449 ? -28.702 -11.291 8.328 1.00 45.53 449 ASN A O 1
ATOM 3471 N N . SER A 1 450 ? -27.166 -10.041 9.381 1.00 51.72 450 SER A N 1
ATOM 3472 C CA . SER A 1 450 ? -26.753 -11.097 10.322 1.00 51.72 450 SER A CA 1
ATOM 3473 C C . SER A 1 450 ? -26.595 -10.592 11.760 1.00 51.72 450 SER A C 1
ATOM 3475 O O . SER A 1 450 ? -25.646 -9.876 12.077 1.00 51.72 450 SER A O 1
ATOM 3477 N N . VAL A 1 451 ? -27.511 -11.004 12.645 1.00 55.84 451 VAL A N 1
ATOM 3478 C CA . VAL A 1 451 ? -27.462 -10.717 14.095 1.00 55.84 451 VAL A CA 1
ATOM 3479 C C . VAL A 1 451 ? -26.272 -11.420 14.758 1.00 55.84 451 VAL A C 1
ATOM 3481 O O . VAL A 1 451 ? -25.566 -10.799 15.545 1.00 55.84 451 VAL A O 1
ATOM 3484 N N . ALA A 1 452 ? -25.968 -12.657 14.354 1.00 48.09 452 ALA A N 1
ATOM 3485 C CA . ALA A 1 452 ? -24.804 -13.396 14.848 1.00 48.09 452 ALA A CA 1
ATOM 3486 C C . ALA A 1 452 ? -23.487 -12.646 14.573 1.00 48.09 452 ALA A C 1
ATOM 3488 O O . ALA A 1 452 ? -22.632 -12.534 15.445 1.00 48.09 452 ALA A O 1
ATOM 3489 N N . MET A 1 453 ? -23.352 -12.045 13.385 1.00 50.59 453 MET A N 1
ATOM 3490 C CA . MET A 1 453 ? -22.182 -11.227 13.046 1.00 50.59 453 MET A CA 1
ATOM 3491 C C . MET A 1 453 ? -22.102 -9.948 13.897 1.00 50.59 453 MET A C 1
ATOM 3493 O O . MET A 1 453 ? -21.013 -9.522 14.275 1.00 50.59 453 MET A O 1
ATOM 3497 N N . GLN A 1 454 ? -23.238 -9.324 14.225 1.00 56.22 454 GLN A N 1
ATOM 3498 C CA . GLN A 1 454 ? -23.273 -8.140 15.092 1.00 56.22 454 GLN A CA 1
ATOM 3499 C C . GLN A 1 454 ? -22.804 -8.473 16.516 1.00 56.22 454 GLN A C 1
ATOM 3501 O O . GLN A 1 454 ? -21.937 -7.782 17.057 1.00 56.22 454 GLN A O 1
ATOM 3506 N N . GLU A 1 455 ? -23.339 -9.542 17.107 1.00 55.31 455 GLU A N 1
ATOM 3507 C CA . GLU A 1 455 ? -22.964 -10.017 18.446 1.00 55.31 455 GLU A CA 1
ATOM 3508 C C . GLU A 1 455 ? -21.498 -10.419 18.505 1.00 55.31 455 GLU A C 1
ATOM 3510 O O . GLU A 1 455 ? -20.783 -10.096 19.454 1.00 55.31 455 GLU A O 1
ATOM 3515 N N . GLN A 1 456 ? -21.017 -11.045 17.442 1.00 51.22 456 GLN A N 1
ATOM 3516 C CA . GLN A 1 456 ? -19.641 -11.458 17.354 1.00 51.22 456 GLN A CA 1
ATOM 3517 C C . GLN A 1 456 ? -18.680 -10.275 17.189 1.00 51.22 456 GLN A C 1
ATOM 3519 O O . GLN A 1 456 ? -17.687 -10.221 17.909 1.00 51.22 456 GLN A O 1
ATOM 3524 N N . ILE A 1 457 ? -18.944 -9.300 16.307 1.00 52.53 457 ILE A N 1
ATOM 3525 C CA . ILE A 1 457 ? -18.101 -8.092 16.207 1.00 52.53 457 ILE A CA 1
ATOM 3526 C C . ILE A 1 457 ? -18.041 -7.375 17.555 1.00 52.53 457 ILE A C 1
ATOM 3528 O O . ILE A 1 457 ? -16.979 -6.881 17.949 1.00 52.53 457 ILE A O 1
ATOM 3532 N N . LEU A 1 458 ? -19.163 -7.342 18.271 1.00 57.81 458 LEU A N 1
ATOM 3533 C CA . LEU A 1 458 ? -19.236 -6.749 19.593 1.00 57.81 458 LEU A CA 1
ATOM 3534 C C . LEU A 1 458 ? -18.368 -7.514 20.594 1.00 57.81 458 LEU A C 1
ATOM 3536 O O . LEU A 1 458 ? -17.538 -6.886 21.265 1.00 57.81 458 LEU A O 1
ATOM 3540 N N . ALA A 1 459 ? -18.529 -8.842 20.648 1.00 49.94 459 ALA A N 1
ATOM 3541 C CA . ALA A 1 459 ? -17.727 -9.735 21.471 1.00 49.94 459 ALA A CA 1
ATOM 3542 C C . ALA A 1 459 ? -16.244 -9.500 21.184 1.00 49.94 459 ALA A C 1
ATOM 3544 O O . ALA A 1 459 ? -15.531 -9.199 22.133 1.00 49.94 459 ALA A O 1
ATOM 3545 N N . CYS A 1 460 ? -15.872 -9.464 19.888 1.00 49.19 460 CYS A N 1
ATOM 3546 C CA . CYS A 1 460 ? -14.572 -9.194 19.234 1.00 49.19 460 CYS A CA 1
ATOM 3547 C C . CYS A 1 460 ? -13.903 -7.863 19.513 1.00 49.19 460 CYS A C 1
ATOM 3549 O O . CYS A 1 460 ? -12.724 -7.709 19.185 1.00 49.19 460 CYS A O 1
ATOM 3551 N N . LYS A 1 461 ? -14.613 -6.896 20.094 1.00 56.50 461 LYS A N 1
ATOM 3552 C CA . LYS A 1 461 ? -14.161 -5.501 20.067 1.00 56.50 461 LYS A CA 1
ATOM 3553 C C . LYS A 1 461 ? -13.734 -5.102 18.645 1.00 56.50 461 LYS A C 1
ATOM 3555 O O . LYS A 1 461 ? -12.715 -4.442 18.459 1.00 56.50 461 LYS A O 1
ATOM 3560 N N . GLY A 1 462 ? -14.467 -5.530 17.615 1.00 58.75 462 GLY A N 1
ATOM 3561 C CA . GLY A 1 462 ? -14.011 -5.420 16.226 1.00 58.75 462 GLY A CA 1
ATOM 3562 C C . GLY A 1 462 ? -13.725 -3.975 15.805 1.00 58.75 462 GLY A C 1
ATOM 3563 O O . GLY A 1 462 ? -12.729 -3.718 15.132 1.00 58.75 462 GLY A O 1
ATOM 3564 N N . PHE A 1 463 ? -14.499 -3.000 16.295 1.00 72.44 463 PHE A N 1
ATOM 3565 C CA . PHE A 1 463 ? -14.220 -1.581 16.046 1.00 72.44 463 PHE A CA 1
ATOM 3566 C C . PHE A 1 463 ? -12.961 -1.057 16.757 1.00 72.44 463 PHE A C 1
ATOM 3568 O O . PHE A 1 463 ? -12.335 -0.134 16.242 1.00 72.44 463 PHE A O 1
ATOM 3575 N N . LEU A 1 464 ? -12.525 -1.664 17.870 1.00 69.38 464 LEU A N 1
ATOM 3576 C CA . LEU A 1 464 ? -11.211 -1.383 18.467 1.00 69.38 464 LEU A CA 1
ATOM 3577 C C . LEU A 1 464 ? -10.086 -1.814 17.526 1.00 69.38 464 LEU A C 1
ATOM 3579 O O . LEU A 1 464 ? -9.145 -1.058 17.298 1.00 69.38 464 LEU A O 1
ATOM 3583 N N . VAL A 1 465 ? -10.194 -3.014 16.956 1.00 56.62 465 VAL A N 1
ATOM 3584 C CA . VAL A 1 465 ? -9.192 -3.563 16.030 1.00 56.62 465 VAL A CA 1
ATOM 3585 C C . VAL A 1 465 ? -9.145 -2.745 14.742 1.00 56.62 465 VAL A C 1
ATOM 3587 O O . VAL A 1 465 ? -8.056 -2.419 14.264 1.00 56.62 465 VAL A O 1
ATOM 3590 N N . ILE A 1 466 ? -10.308 -2.359 14.208 1.00 66.94 466 ILE A N 1
ATOM 3591 C CA . ILE A 1 466 ? -10.411 -1.480 13.037 1.00 66.94 466 ILE A CA 1
ATOM 3592 C C . ILE A 1 466 ? -9.833 -0.094 13.353 1.00 66.94 466 ILE A C 1
ATOM 3594 O O . ILE A 1 466 ? -9.038 0.418 12.569 1.00 66.94 466 ILE A O 1
ATOM 3598 N N . GLY A 1 467 ? -10.166 0.500 14.501 1.00 70.06 467 GLY A N 1
ATOM 3599 C CA . GLY A 1 467 ? -9.622 1.795 14.918 1.00 70.06 467 GLY A CA 1
ATOM 3600 C C . GLY A 1 467 ? -8.106 1.771 15.078 1.00 70.06 467 GLY A C 1
ATOM 3601 O O . GLY A 1 467 ? -7.409 2.617 14.524 1.00 70.06 467 GLY A O 1
ATOM 3602 N N . TYR A 1 468 ? -7.577 0.739 15.733 1.00 64.44 468 TYR A N 1
ATOM 3603 C CA . TYR A 1 468 ? -6.138 0.524 15.857 1.00 64.44 468 TYR A CA 1
ATOM 3604 C C . TYR A 1 468 ? -5.460 0.338 14.487 1.00 64.44 468 TYR A C 1
ATOM 3606 O O . TYR A 1 468 ? -4.375 0.856 14.231 1.00 64.44 468 TYR A O 1
ATOM 3614 N N . THR A 1 469 ? -6.107 -0.401 13.588 1.00 59.12 469 THR A N 1
ATOM 3615 C CA . THR A 1 469 ? -5.654 -0.623 12.208 1.00 59.12 469 THR A CA 1
ATOM 3616 C C . THR A 1 469 ? -5.582 0.685 11.428 1.00 59.12 469 THR A C 1
ATOM 3618 O O . THR A 1 469 ? -4.575 0.944 10.771 1.00 59.12 469 THR A O 1
ATOM 3621 N N . LEU A 1 470 ? -6.614 1.524 11.528 1.00 68.62 470 LEU A N 1
ATOM 3622 C CA . LEU A 1 470 ? -6.642 2.851 10.917 1.00 68.62 470 LEU A CA 1
ATOM 3623 C C . LEU A 1 470 ? -5.520 3.735 11.465 1.00 68.62 470 LEU A C 1
ATOM 3625 O O . LEU A 1 470 ? -4.801 4.345 10.680 1.00 68.62 470 LEU A O 1
ATOM 3629 N N . GLU A 1 471 ? -5.312 3.728 12.783 1.00 72.12 471 GLU A N 1
ATOM 3630 C CA . GLU A 1 471 ? -4.235 4.476 13.444 1.00 72.12 471 GLU A CA 1
ATOM 3631 C C . GLU A 1 471 ? -2.839 4.060 12.948 1.00 72.12 471 GLU A C 1
ATOM 3633 O O . GLU A 1 471 ? -1.951 4.898 12.822 1.00 72.12 471 GLU A O 1
ATOM 3638 N N . LYS A 1 472 ? -2.622 2.769 12.659 1.00 63.44 472 LYS A N 1
ATOM 3639 C CA . LYS A 1 472 ? -1.331 2.256 12.157 1.00 63.44 472 LYS A CA 1
ATOM 3640 C C . LYS A 1 472 ? -1.204 2.247 10.635 1.00 63.44 472 LYS A C 1
ATOM 3642 O O . LYS A 1 472 ? -0.129 1.928 10.127 1.00 63.44 472 LYS A O 1
ATOM 3647 N N . SER A 1 473 ? -2.274 2.555 9.909 1.00 57.19 473 SER A N 1
ATOM 3648 C CA . SER A 1 473 ? -2.254 2.602 8.450 1.00 57.19 473 SER A CA 1
ATOM 3649 C C . SER A 1 473 ? -1.506 3.837 7.943 1.00 57.19 473 SER A C 1
ATOM 3651 O O . SER A 1 473 ? -1.388 4.847 8.637 1.00 57.19 473 SER A O 1
ATOM 3653 N N . SER A 1 474 ? -0.982 3.773 6.714 1.00 57.34 474 SER A N 1
ATOM 3654 C CA . SER A 1 474 ? -0.385 4.959 6.096 1.00 57.34 474 SER A CA 1
ATOM 3655 C C . SER A 1 474 ? -1.426 6.073 5.971 1.00 57.34 474 SER A C 1
ATOM 3657 O O . SER A 1 474 ? -2.552 5.845 5.526 1.00 57.34 474 SER A O 1
ATOM 3659 N N . ARG A 1 475 ? -1.026 7.298 6.319 1.00 64.19 475 ARG A N 1
ATOM 3660 C CA . ARG A 1 475 ? -1.905 8.477 6.406 1.00 64.19 475 ARG A CA 1
ATOM 3661 C C . ARG A 1 475 ? -2.618 8.795 5.090 1.00 64.19 475 ARG A C 1
ATOM 3663 O O . ARG A 1 475 ? -3.733 9.302 5.104 1.00 64.19 475 ARG A O 1
ATOM 3670 N N . VAL A 1 476 ? -2.020 8.416 3.956 1.00 56.62 476 VAL A N 1
ATOM 3671 C CA . VAL A 1 476 ? -2.617 8.549 2.613 1.00 56.62 476 VAL A CA 1
ATOM 3672 C C . VAL A 1 476 ? -3.898 7.726 2.433 1.00 56.62 476 VAL A C 1
ATOM 3674 O O . VAL A 1 476 ? -4.639 7.944 1.480 1.00 56.62 476 VAL A O 1
ATOM 3677 N N . HIS A 1 477 ? -4.171 6.771 3.326 1.00 60.38 477 HIS A N 1
ATOM 3678 C CA . HIS A 1 477 ? -5.354 5.918 3.266 1.00 60.38 477 HIS A CA 1
ATOM 3679 C C . HIS A 1 477 ? -6.519 6.419 4.130 1.00 60.38 477 HIS A C 1
ATOM 3681 O O . HIS A 1 477 ? -7.655 6.014 3.872 1.00 60.38 477 HIS A O 1
ATOM 3687 N N . VAL A 1 478 ? -6.289 7.329 5.086 1.00 72.50 478 VAL A N 1
ATOM 3688 C CA . VAL A 1 478 ? -7.351 7.941 5.907 1.00 72.50 478 VAL A CA 1
ATOM 3689 C C . VAL A 1 478 ? -8.001 9.077 5.113 1.00 72.50 478 VAL A C 1
ATOM 3691 O O . VAL A 1 478 ? -7.670 10.255 5.232 1.00 72.50 478 VAL A O 1
ATOM 3694 N N . THR A 1 479 ? -8.903 8.683 4.220 1.00 74.81 479 THR A N 1
ATOM 3695 C CA . THR A 1 479 ? -9.480 9.532 3.171 1.00 74.81 479 THR A CA 1
ATOM 3696 C C . THR A 1 479 ? -10.978 9.754 3.379 1.00 74.81 479 THR A C 1
ATOM 3698 O O . THR A 1 479 ? -11.615 9.098 4.204 1.00 74.81 479 THR A O 1
ATOM 3701 N N . ARG A 1 480 ? -11.572 10.661 2.591 1.00 76.94 480 ARG A N 1
ATOM 3702 C CA . ARG A 1 480 ? -13.023 10.904 2.597 1.00 76.94 480 ARG A CA 1
ATOM 3703 C C . ARG A 1 480 ? -13.855 9.618 2.420 1.00 76.94 480 ARG A C 1
ATOM 3705 O O . ARG A 1 480 ? -14.749 9.425 3.233 1.00 76.94 480 ARG A O 1
ATOM 3712 N N . PRO A 1 481 ? -13.559 8.709 1.469 1.00 72.06 481 PRO A N 1
ATOM 3713 C CA . PRO A 1 481 ? -14.289 7.443 1.359 1.00 72.06 481 PRO A CA 1
ATOM 3714 C C . PRO A 1 481 ? -14.281 6.593 2.635 1.00 72.06 481 PRO A C 1
ATOM 3716 O O . PRO A 1 481 ? -15.284 5.966 2.960 1.00 72.06 481 PRO A O 1
ATOM 3719 N N . VAL A 1 482 ? -13.170 6.575 3.382 1.00 71.44 482 VAL A N 1
ATOM 3720 C CA . VAL A 1 482 ? -13.101 5.856 4.665 1.00 71.44 482 VAL A CA 1
ATOM 3721 C C . VAL A 1 482 ? -14.017 6.514 5.694 1.00 71.44 482 VAL A C 1
ATOM 3723 O O . VAL A 1 482 ? -14.769 5.811 6.367 1.00 71.44 482 VAL A O 1
ATOM 3726 N N . LEU A 1 483 ? -14.007 7.849 5.781 1.00 82.00 483 LEU A N 1
ATOM 3727 C CA . LEU A 1 483 ? -14.936 8.587 6.637 1.00 82.00 483 LEU A CA 1
ATOM 3728 C C . LEU A 1 483 ? -16.396 8.307 6.252 1.00 82.00 483 LEU A C 1
ATOM 3730 O O . LEU A 1 483 ? -17.193 7.995 7.129 1.00 82.00 483 LEU A O 1
ATOM 3734 N N . ASP A 1 484 ? -16.741 8.348 4.966 1.00 76.62 484 ASP A N 1
ATOM 3735 C CA . ASP A 1 484 ? -18.109 8.107 4.492 1.00 76.62 484 ASP A CA 1
ATOM 3736 C C . ASP A 1 484 ? -18.616 6.711 4.907 1.00 76.62 484 ASP A C 1
ATOM 3738 O O . ASP A 1 484 ? -19.759 6.572 5.345 1.00 76.62 484 ASP A O 1
ATOM 3742 N N . ILE A 1 485 ? -17.752 5.688 4.867 1.00 71.50 485 ILE A N 1
ATOM 3743 C CA . ILE A 1 485 ? -18.072 4.338 5.359 1.00 71.50 485 ILE A CA 1
ATOM 3744 C C . ILE A 1 485 ? -18.281 4.328 6.878 1.00 71.50 485 ILE A C 1
ATOM 3746 O O . ILE A 1 485 ? -19.253 3.750 7.362 1.00 71.50 485 ILE A O 1
ATOM 3750 N N . VAL A 1 486 ? -17.392 4.968 7.640 1.00 81.25 486 VAL A N 1
ATOM 3751 C CA . VAL A 1 486 ? -17.500 5.062 9.107 1.00 81.25 486 VAL A CA 1
ATOM 3752 C C . VAL A 1 486 ? -18.800 5.769 9.515 1.00 81.25 486 VAL A C 1
ATOM 3754 O O . VAL A 1 486 ? -19.510 5.296 10.405 1.00 81.25 486 VAL A O 1
ATOM 3757 N N . LEU A 1 487 ? -19.162 6.860 8.835 1.00 84.88 487 LEU A N 1
ATOM 3758 C CA . LEU A 1 487 ? -20.417 7.577 9.070 1.00 84.88 487 LEU A CA 1
ATOM 3759 C C . LEU A 1 487 ? -21.638 6.745 8.658 1.00 84.88 487 LEU A C 1
ATOM 3761 O O . LEU A 1 487 ? -22.651 6.753 9.360 1.00 84.88 487 LEU A O 1
ATOM 3765 N N . ALA A 1 488 ? -21.546 5.981 7.567 1.00 78.06 488 ALA A N 1
ATOM 3766 C CA . ALA A 1 488 ? -22.591 5.038 7.177 1.00 78.06 488 ALA A CA 1
ATOM 3767 C C . ALA A 1 488 ? -22.800 3.946 8.240 1.00 78.06 488 ALA A C 1
ATOM 3769 O O . ALA A 1 488 ? -23.946 3.634 8.563 1.00 78.06 488 ALA A O 1
ATOM 3770 N N . PHE A 1 489 ? -21.726 3.422 8.845 1.00 77.75 489 PHE A N 1
ATOM 3771 C CA . PHE A 1 489 ? -21.833 2.504 9.983 1.00 77.75 489 PHE A CA 1
ATOM 3772 C C . PHE A 1 489 ? -22.529 3.152 11.178 1.00 77.75 489 PHE A C 1
ATOM 3774 O O . PHE A 1 489 ? -23.430 2.540 11.745 1.00 77.75 489 PHE A O 1
ATOM 3781 N N . ALA A 1 490 ? -22.171 4.387 11.536 1.00 84.12 490 ALA A N 1
ATOM 3782 C CA . ALA A 1 490 ? -22.802 5.084 12.656 1.00 84.12 490 ALA A CA 1
ATOM 3783 C C . ALA A 1 490 ? -24.316 5.261 12.439 1.00 84.12 490 ALA A C 1
ATOM 3785 O O . ALA A 1 490 ? -25.108 4.936 13.324 1.00 84.12 490 ALA A O 1
ATOM 3786 N N . ARG A 1 491 ? -24.718 5.700 11.237 1.00 83.81 491 ARG A N 1
ATOM 3787 C CA . ARG A 1 491 ? -26.129 5.856 10.839 1.00 83.81 491 ARG A CA 1
ATOM 3788 C C . ARG A 1 491 ? -26.881 4.528 10.763 1.00 83.81 491 ARG A C 1
ATOM 3790 O O . ARG A 1 491 ? -28.078 4.479 11.014 1.00 83.81 491 ARG A O 1
ATOM 3797 N N . TYR A 1 492 ? -26.210 3.445 10.393 1.00 79.88 492 TYR A N 1
ATOM 3798 C CA . TYR A 1 492 ? -26.831 2.126 10.386 1.00 79.88 492 TYR A CA 1
ATOM 3799 C C . TYR A 1 492 ? -27.056 1.613 11.815 1.00 79.88 492 TYR A C 1
ATOM 3801 O O . TYR A 1 492 ? -28.177 1.267 12.182 1.00 79.88 492 TYR A O 1
ATOM 3809 N N . LEU A 1 493 ? -26.006 1.619 12.641 1.00 79.75 493 LEU A N 1
ATOM 3810 C CA . LEU A 1 493 ? -26.049 1.083 14.001 1.00 79.75 493 LEU A CA 1
ATOM 3811 C C . LEU A 1 493 ? -27.004 1.861 14.912 1.00 79.75 493 LEU A C 1
ATOM 3813 O O . LEU A 1 493 ? -27.592 1.267 15.811 1.00 79.75 493 LEU A O 1
ATOM 3817 N N . CYS A 1 494 ? -27.201 3.163 14.680 1.00 82.81 494 CYS A N 1
ATOM 3818 C CA . CYS A 1 494 ? -28.155 3.950 15.462 1.00 82.81 494 CYS A CA 1
ATOM 3819 C C . CYS A 1 494 ? -29.627 3.599 15.192 1.00 82.81 494 CYS A C 1
ATOM 3821 O O . CYS A 1 494 ? -30.475 3.900 16.029 1.00 82.81 494 CYS A O 1
ATOM 3823 N N . ASN A 1 495 ? -29.922 2.955 14.058 1.00 80.56 495 ASN A N 1
ATOM 3824 C CA . ASN A 1 495 ? -31.262 2.503 13.678 1.00 80.56 495 ASN A CA 1
ATOM 3825 C C . ASN A 1 495 ? -31.505 1.019 14.008 1.00 80.56 495 ASN A C 1
ATOM 3827 O O . ASN A 1 495 ? -32.568 0.480 13.706 1.00 80.56 495 ASN A O 1
ATOM 3831 N N . LEU A 1 496 ? -30.525 0.346 14.610 1.00 74.88 496 LEU A N 1
ATOM 3832 C CA . LEU A 1 496 ? -30.569 -1.078 14.913 1.00 74.88 496 LEU A CA 1
ATOM 3833 C C . LEU A 1 496 ? -30.942 -1.305 16.385 1.00 74.88 496 LEU A C 1
ATOM 3835 O O . LEU A 1 496 ? -30.308 -0.739 17.274 1.00 74.88 496 LEU A O 1
ATOM 3839 N N . GLN A 1 497 ? -31.912 -2.189 16.651 1.00 69.31 497 GLN A N 1
ATOM 3840 C CA . GLN A 1 497 ? -32.413 -2.472 18.009 1.00 69.31 497 GLN A CA 1
ATOM 3841 C C . GLN A 1 497 ? -31.304 -2.842 19.012 1.00 69.31 497 GLN A C 1
ATOM 3843 O O . GLN A 1 497 ? -31.289 -2.310 20.117 1.00 69.31 497 GLN A O 1
ATOM 3848 N N . ASN A 1 498 ? -30.332 -3.667 18.604 1.00 67.81 498 ASN A N 1
ATOM 3849 C CA . ASN A 1 498 ? -29.199 -4.090 19.443 1.00 67.81 498 ASN A CA 1
ATOM 3850 C C . ASN A 1 498 ? -27.877 -3.378 19.080 1.00 67.81 498 ASN A C 1
ATOM 3852 O O . ASN A 1 498 ? -26.797 -3.775 19.517 1.00 67.81 498 ASN A O 1
ATOM 3856 N N . GLY A 1 499 ? -27.933 -2.310 18.276 1.00 71.81 499 GLY A N 1
ATOM 3857 C CA . GLY A 1 499 ? -26.745 -1.649 17.724 1.00 71.81 499 GLY A CA 1
ATOM 3858 C C . GLY A 1 499 ? -25.979 -0.756 18.702 1.00 71.81 499 GLY A C 1
ATOM 3859 O O . GLY A 1 499 ? -24.855 -0.361 18.404 1.00 71.81 499 GLY A O 1
ATOM 3860 N N . VAL A 1 500 ? -26.544 -0.445 19.872 1.00 82.44 500 VAL A N 1
ATOM 3861 C CA . VAL A 1 500 ? -26.014 0.559 20.818 1.00 82.44 500 VAL A CA 1
ATOM 3862 C C . VAL A 1 500 ? -24.592 0.237 21.286 1.00 82.44 500 VAL A C 1
ATOM 3864 O O . VAL A 1 500 ? -23.738 1.122 21.335 1.00 82.44 500 VAL A O 1
ATOM 3867 N N . LEU A 1 501 ? -24.301 -1.027 21.601 1.00 79.81 501 LEU A N 1
ATOM 3868 C CA . LEU A 1 501 ? -22.980 -1.428 22.097 1.00 79.81 501 LEU A CA 1
ATOM 3869 C C . LEU A 1 501 ? -21.908 -1.380 20.996 1.00 79.81 501 LEU A C 1
ATOM 3871 O O . LEU A 1 501 ? -20.779 -0.952 21.243 1.00 79.81 501 LEU A O 1
ATOM 3875 N N . LEU A 1 502 ? -22.275 -1.757 19.770 1.00 77.88 502 LEU A N 1
ATOM 3876 C CA . LEU A 1 502 ? -21.420 -1.637 18.588 1.00 77.88 502 LEU A CA 1
ATOM 3877 C C . LEU A 1 502 ? -21.162 -0.175 18.235 1.00 77.88 502 LEU A C 1
ATOM 3879 O O . LEU A 1 502 ? -20.025 0.213 17.970 1.00 77.88 502 LEU A O 1
ATOM 3883 N N . LEU A 1 503 ? -22.211 0.644 18.279 1.00 85.19 503 LEU A N 1
ATOM 3884 C CA . LEU A 1 503 ? -22.122 2.075 18.045 1.00 85.19 503 LEU A CA 1
ATOM 3885 C C . LEU A 1 503 ? -21.193 2.732 19.063 1.00 85.19 503 LEU A C 1
ATOM 3887 O O . LEU A 1 503 ? -20.356 3.547 18.686 1.00 85.19 503 LEU A O 1
ATOM 3891 N N . LYS A 1 504 ? -21.274 2.333 20.332 1.00 85.12 504 LYS A N 1
ATOM 3892 C CA . LYS A 1 504 ? -20.361 2.803 21.372 1.00 85.12 504 LYS A CA 1
ATOM 3893 C C . LYS A 1 504 ? -18.902 2.465 21.056 1.00 85.12 504 LYS A C 1
ATOM 3895 O O . LYS A 1 504 ? -18.063 3.356 21.111 1.00 85.12 504 LYS A O 1
ATOM 3900 N N . GLN A 1 505 ? -18.595 1.229 20.652 1.00 82.12 505 GLN A N 1
ATOM 3901 C CA . GLN A 1 505 ? -17.228 0.869 20.245 1.00 82.12 505 GLN A CA 1
ATOM 3902 C C . GLN A 1 505 ? -16.756 1.652 19.009 1.00 82.12 505 GLN A C 1
ATOM 3904 O O . GLN A 1 505 ? -15.609 2.096 18.967 1.00 82.12 505 GLN A O 1
ATOM 3909 N N . LEU A 1 506 ? -17.630 1.848 18.015 1.00 86.75 506 LEU A N 1
ATOM 3910 C CA . LEU A 1 506 ? -17.352 2.680 16.840 1.00 86.75 506 LEU A CA 1
ATOM 3911 C C . LEU A 1 506 ? -17.012 4.122 17.248 1.00 86.75 506 LEU A C 1
ATOM 3913 O O . LEU A 1 506 ? -16.074 4.719 16.716 1.00 86.75 506 LEU A O 1
ATOM 3917 N N . CYS A 1 507 ? -17.746 4.674 18.213 1.00 90.31 507 CYS A N 1
ATOM 3918 C CA . CYS A 1 507 ? -17.504 6.012 18.735 1.00 90.31 507 CYS A CA 1
ATOM 3919 C C . CYS A 1 507 ? -16.165 6.097 19.476 1.00 90.31 507 CYS A C 1
ATOM 3921 O O . CYS A 1 507 ? -15.310 6.901 19.104 1.00 90.31 507 CYS A O 1
ATOM 3923 N N . ASP A 1 508 ? -15.968 5.230 20.470 1.00 86.44 508 ASP A N 1
ATOM 3924 C CA . ASP A 1 508 ? -14.820 5.260 21.380 1.00 86.44 508 ASP A CA 1
ATOM 3925 C C . ASP A 1 508 ? -13.491 4.991 20.657 1.00 86.44 508 ASP A C 1
ATOM 3927 O O . ASP A 1 508 ? -12.463 5.577 21.000 1.00 86.44 508 ASP A O 1
ATOM 3931 N N . HIS A 1 509 ? -13.488 4.112 19.652 1.00 86.00 509 HIS A N 1
ATOM 3932 C CA . HIS A 1 509 ? -12.248 3.644 19.027 1.00 86.00 509 HIS A CA 1
ATOM 3933 C C . HIS A 1 509 ? -11.950 4.257 17.660 1.00 86.00 509 HIS A C 1
ATOM 3935 O O . HIS A 1 509 ? -10.795 4.218 17.227 1.00 86.00 509 HIS A O 1
ATOM 3941 N N . ILE A 1 510 ? -12.958 4.821 16.987 1.00 90.06 510 ILE A N 1
ATOM 3942 C CA . ILE A 1 510 ? -12.804 5.387 15.644 1.00 90.06 510 ILE A CA 1
ATOM 3943 C C . ILE A 1 510 ? -13.200 6.861 15.627 1.00 90.06 510 ILE A C 1
ATOM 3945 O O . ILE A 1 510 ? -12.331 7.703 15.417 1.00 90.06 510 ILE A O 1
ATOM 3949 N N . LEU A 1 511 ? -14.473 7.207 15.853 1.00 93.31 511 LEU A N 1
ATOM 3950 C CA . LEU A 1 511 ? -14.949 8.591 15.665 1.00 93.31 511 LEU A CA 1
ATOM 3951 C C . LEU A 1 511 ? -14.259 9.592 16.603 1.00 93.31 511 LEU A C 1
ATOM 3953 O O . LEU A 1 511 ? -13.885 10.679 16.168 1.00 93.31 511 LEU A O 1
ATOM 3957 N N . PHE A 1 512 ? -14.059 9.226 17.871 1.00 93.56 512 PHE A N 1
ATOM 3958 C CA . PHE A 1 512 ? -13.463 10.100 18.888 1.00 93.56 512 PHE A CA 1
ATOM 3959 C C . PHE A 1 512 ? -11.956 9.906 19.064 1.00 93.56 512 PHE A C 1
ATOM 3961 O O . PHE A 1 512 ? -11.371 10.477 19.985 1.00 93.56 512 PHE A O 1
ATOM 3968 N N . ASN A 1 513 ? -11.311 9.111 18.205 1.00 93.06 513 ASN A N 1
ATOM 3969 C CA . ASN A 1 513 ? -9.881 8.851 18.300 1.00 93.06 513 ASN A CA 1
ATOM 3970 C C . ASN A 1 513 ? -9.078 9.898 17.498 1.00 93.06 513 ASN A C 1
ATOM 3972 O O . ASN A 1 513 ? -8.974 9.787 16.272 1.00 93.06 513 ASN A O 1
ATOM 3976 N N . PRO A 1 514 ? -8.463 10.904 18.150 1.00 93.69 514 PRO A N 1
ATOM 3977 C CA . PRO A 1 514 ? -7.749 11.960 17.439 1.00 93.69 514 PRO A CA 1
ATOM 3978 C C . PRO A 1 514 ? -6.472 11.469 16.752 1.00 93.69 514 PRO A C 1
ATOM 3980 O O . PRO A 1 514 ? -6.038 12.098 15.791 1.00 93.69 514 PRO A O 1
ATOM 3983 N N . ALA A 1 515 ? -5.897 10.345 17.194 1.00 90.56 515 ALA A N 1
ATOM 3984 C CA . ALA A 1 515 ? -4.693 9.775 16.593 1.00 90.56 515 ALA A CA 1
ATOM 3985 C C . ALA A 1 515 ? -4.934 9.268 15.163 1.00 90.56 515 ALA A C 1
ATOM 3987 O O . ALA A 1 515 ? -4.008 9.241 14.362 1.00 90.56 515 ALA A O 1
ATOM 3988 N N . ILE A 1 516 ? -6.178 8.911 14.824 1.00 89.56 516 ILE A N 1
ATOM 3989 C CA . ILE A 1 516 ? -6.556 8.544 13.454 1.00 89.56 516 ILE A CA 1
ATOM 3990 C C . ILE A 1 516 ? -6.695 9.807 12.599 1.00 89.56 516 ILE A C 1
ATOM 3992 O O . ILE A 1 516 ? -6.138 9.902 11.506 1.00 89.56 516 ILE A O 1
ATOM 3996 N N . TRP A 1 517 ? -7.458 10.785 13.092 1.00 92.88 517 TRP A N 1
ATOM 3997 C CA . TRP A 1 517 ? -7.964 11.871 12.252 1.00 92.88 517 TRP A CA 1
ATOM 3998 C C . TRP A 1 517 ? -7.015 13.049 12.094 1.00 92.88 517 TRP A C 1
ATOM 4000 O O . TRP A 1 517 ? -7.073 13.693 11.051 1.00 92.88 517 TRP A O 1
ATOM 4010 N N . ILE A 1 518 ? -6.109 13.304 13.047 1.00 92.12 518 ILE A N 1
ATOM 4011 C CA . ILE A 1 518 ? -5.167 14.438 12.979 1.00 92.12 518 ILE A CA 1
ATOM 4012 C C . ILE A 1 518 ? -4.321 14.440 11.693 1.00 92.12 518 ILE A C 1
ATOM 4014 O O . ILE A 1 518 ? -3.890 15.493 11.225 1.00 92.12 518 ILE A O 1
ATOM 4018 N N . HIS A 1 519 ? -4.124 13.259 11.108 1.00 84.00 519 HIS A N 1
ATOM 4019 C CA . HIS A 1 519 ? -3.336 13.027 9.903 1.00 84.00 519 HIS A CA 1
ATOM 4020 C C . HIS A 1 519 ? -4.150 13.010 8.601 1.00 84.00 519 HIS A C 1
ATOM 4022 O O . HIS A 1 519 ? -3.566 12.951 7.518 1.00 84.00 519 HIS A O 1
ATOM 4028 N N . ALA A 1 520 ? -5.482 13.017 8.682 1.00 87.56 520 ALA A N 1
ATOM 4029 C CA . ALA A 1 520 ? -6.340 13.066 7.505 1.00 87.56 520 ALA A CA 1
ATOM 4030 C C . ALA A 1 520 ? -6.279 14.464 6.858 1.00 87.56 520 ALA A C 1
ATOM 4032 O O . ALA A 1 520 ? -5.967 15.439 7.542 1.00 87.56 520 ALA A O 1
ATOM 4033 N N . PRO A 1 521 ? -6.629 14.631 5.572 1.00 88.69 521 PRO A N 1
ATOM 4034 C CA . PRO A 1 521 ? -6.749 15.964 4.984 1.00 88.69 521 PRO A CA 1
ATOM 4035 C C . PRO A 1 521 ? -7.708 16.849 5.797 1.00 88.69 521 PRO A C 1
ATOM 4037 O O . PRO A 1 521 ? -8.776 16.380 6.196 1.00 88.69 521 PRO A O 1
ATOM 4040 N N . ALA A 1 522 ? -7.385 18.131 5.996 1.00 91.06 522 ALA A N 1
ATOM 4041 C CA . ALA A 1 522 ? -8.171 19.040 6.844 1.00 91.06 522 ALA A CA 1
ATOM 4042 C C . ALA A 1 522 ? -9.667 19.077 6.477 1.00 91.06 522 ALA A C 1
ATOM 4044 O O . ALA A 1 522 ? -10.532 19.107 7.349 1.00 91.06 522 ALA A O 1
ATOM 4045 N N . LYS A 1 523 ? -9.992 18.966 5.182 1.00 91.56 523 LYS A N 1
ATOM 4046 C CA . LYS A 1 523 ? -11.376 18.857 4.694 1.00 91.56 523 LYS A CA 1
ATOM 4047 C C . LYS A 1 523 ? -12.117 17.629 5.243 1.00 91.56 523 LYS A C 1
ATOM 4049 O O . LYS A 1 523 ? -13.298 17.729 5.550 1.00 91.56 523 LYS A O 1
ATOM 4054 N N . VAL A 1 524 ? -11.442 16.486 5.365 1.00 93.25 524 VAL A N 1
ATOM 4055 C CA . VAL A 1 524 ? -12.009 15.249 5.933 1.00 93.25 524 VAL A CA 1
ATOM 4056 C C . VAL A 1 524 ? -12.243 15.419 7.432 1.00 93.25 524 VAL A C 1
ATOM 4058 O O . VAL A 1 524 ? -13.310 15.070 7.927 1.00 93.25 524 VAL A O 1
ATOM 4061 N N . GLN A 1 525 ? -11.285 16.019 8.141 1.00 95.69 525 GLN A N 1
ATOM 4062 C CA . GLN A 1 525 ? -11.420 16.309 9.571 1.00 95.69 525 GLN A CA 1
ATOM 4063 C C . GLN A 1 525 ? -12.597 17.256 9.847 1.00 95.69 525 GLN A C 1
ATOM 4065 O O . GLN A 1 525 ? -13.404 17.000 10.738 1.00 95.69 525 GLN A O 1
ATOM 4070 N N . LEU A 1 526 ? -12.740 18.313 9.039 1.00 95.44 526 LEU A N 1
ATOM 4071 C CA . LEU A 1 526 ? -13.864 19.246 9.128 1.00 95.44 526 LEU A CA 1
ATOM 4072 C C . LEU A 1 526 ? -15.196 18.524 8.923 1.00 95.44 526 LEU A C 1
ATOM 4074 O O . LEU A 1 526 ? -16.096 18.692 9.734 1.00 95.44 526 LEU A O 1
ATOM 4078 N N . MET A 1 527 ? -15.308 17.667 7.903 1.00 95.81 527 MET A N 1
ATOM 4079 C CA . MET A 1 527 ? -16.525 16.878 7.678 1.00 95.81 527 MET A CA 1
ATOM 4080 C C . MET A 1 527 ? -16.899 16.022 8.895 1.00 95.81 527 MET A C 1
ATOM 4082 O O . MET A 1 527 ? -18.067 15.998 9.282 1.00 95.81 527 MET A O 1
ATOM 4086 N N . LEU A 1 528 ? -15.923 15.349 9.514 1.00 96.25 528 LEU A N 1
ATOM 4087 C CA . LEU A 1 528 ? -16.150 14.549 10.717 1.00 96.25 528 LEU A CA 1
ATOM 4088 C C . LEU A 1 528 ? -16.652 15.413 11.879 1.00 96.25 528 LEU A C 1
ATOM 4090 O O . LEU A 1 528 ? -17.693 15.110 12.458 1.00 96.25 528 LEU A O 1
ATOM 4094 N N . TYR A 1 529 ? -15.924 16.473 12.238 1.00 96.69 529 TYR A N 1
ATOM 4095 C CA . TYR A 1 529 ? -16.265 17.262 13.424 1.00 96.69 529 TYR A CA 1
ATOM 4096 C C . TYR A 1 529 ? -17.520 18.113 13.228 1.00 96.69 529 TYR A C 1
ATOM 4098 O O . TYR A 1 529 ? -18.264 18.300 14.188 1.00 96.69 529 TYR A O 1
ATOM 4106 N N . THR A 1 530 ? -17.827 18.545 12.002 1.00 95.62 530 THR A N 1
ATOM 4107 C CA . THR A 1 530 ? -19.134 19.134 11.684 1.00 95.62 530 THR A CA 1
ATOM 4108 C C . THR A 1 530 ? -20.249 18.120 11.918 1.00 95.62 530 THR A C 1
ATOM 4110 O O . THR A 1 530 ? -21.185 18.433 12.646 1.00 95.62 530 THR A O 1
ATOM 4113 N N . TYR A 1 531 ? -20.132 16.898 11.383 1.00 94.50 531 TYR A N 1
ATOM 4114 C CA . TYR A 1 531 ? -21.129 15.846 11.605 1.00 94.50 531 TYR A CA 1
ATOM 4115 C C . TYR A 1 531 ? -21.332 15.549 13.098 1.00 94.50 531 TYR A C 1
ATOM 4117 O O . TYR A 1 531 ? -22.472 15.448 13.552 1.00 94.50 531 TYR A O 1
ATOM 4125 N N . LEU A 1 532 ? -20.243 15.449 13.871 1.00 93.56 532 LEU A N 1
ATOM 4126 C CA . LEU A 1 532 ? -20.318 15.234 15.318 1.00 93.56 532 LEU A CA 1
ATOM 4127 C C . LEU A 1 532 ? -21.052 16.380 16.029 1.00 93.56 532 LEU A C 1
ATOM 4129 O O . LEU A 1 532 ? -21.917 16.129 16.867 1.00 93.56 532 LEU A O 1
ATOM 4133 N N . ALA A 1 533 ? -20.749 17.627 15.671 1.00 92.56 533 ALA A N 1
ATOM 4134 C CA . ALA A 1 533 ? -21.330 18.807 16.301 1.00 92.56 533 ALA A CA 1
ATOM 4135 C C . ALA A 1 533 ? -22.811 19.043 15.957 1.00 92.56 533 ALA A C 1
ATOM 4137 O O . ALA A 1 533 ? -23.521 19.626 16.773 1.00 92.56 533 ALA A O 1
ATOM 4138 N N . THR A 1 534 ? -23.282 18.627 14.775 1.00 90.69 534 THR A N 1
ATOM 4139 C CA . THR A 1 534 ? -24.627 18.977 14.279 1.00 90.69 534 THR A CA 1
ATOM 4140 C C . THR A 1 534 ? -25.573 17.778 14.191 1.00 90.69 534 THR A C 1
ATOM 4142 O O . THR A 1 534 ? -26.605 17.746 14.859 1.00 90.69 534 THR A O 1
ATOM 4145 N N . GLU A 1 535 ? -25.240 16.771 13.386 1.00 89.19 535 GLU A N 1
ATOM 4146 C CA . GLU A 1 535 ? -26.119 15.631 13.096 1.00 89.19 535 GLU A CA 1
ATOM 4147 C C . GLU A 1 535 ? -26.067 14.573 14.205 1.00 89.19 535 GLU A C 1
ATOM 4149 O O . GLU A 1 535 ? -27.094 14.037 14.626 1.00 89.19 535 GLU A O 1
ATOM 4154 N N . PHE A 1 536 ? -24.874 14.271 14.709 1.00 86.81 536 PHE A N 1
ATOM 4155 C CA . PHE A 1 536 ? -24.640 13.128 15.588 1.00 86.81 536 PHE A CA 1
ATOM 4156 C C . PHE A 1 536 ? -25.376 13.248 16.928 1.00 86.81 536 PHE A C 1
ATOM 4158 O O . PHE A 1 536 ? -26.081 12.322 17.328 1.00 86.81 536 PHE A O 1
ATOM 4165 N N . ILE A 1 537 ? -25.277 14.403 17.598 1.00 82.25 537 ILE A N 1
ATOM 4166 C CA . ILE A 1 537 ? -25.962 14.640 18.880 1.00 82.25 537 ILE A CA 1
ATOM 4167 C C . ILE A 1 537 ? -27.477 14.678 18.699 1.00 82.25 537 ILE A C 1
ATOM 4169 O O . ILE A 1 537 ? -28.201 14.278 19.609 1.00 82.25 537 ILE A O 1
ATOM 4173 N N . SER A 1 538 ? -27.984 15.121 17.546 1.00 84.06 538 SER A N 1
ATOM 4174 C CA . SER A 1 538 ? -29.430 15.214 17.315 1.00 84.06 538 SER A CA 1
ATOM 4175 C C . SER A 1 538 ? -30.129 13.845 17.341 1.00 84.06 538 SER A C 1
ATOM 4177 O O . SER A 1 538 ? -31.307 13.752 17.682 1.00 84.06 538 SER A O 1
ATOM 4179 N N . THR A 1 539 ? -29.394 12.758 17.084 1.00 85.06 539 THR A N 1
ATOM 4180 C CA . THR A 1 539 ? -29.945 11.399 17.071 1.00 85.06 539 THR A CA 1
ATOM 4181 C C . THR A 1 539 ? -29.993 10.805 18.485 1.00 85.06 539 THR A C 1
ATOM 4183 O O . THR A 1 539 ? -28.961 10.590 19.121 1.00 85.06 539 THR A O 1
ATOM 4186 N N . VAL A 1 540 ? -31.194 10.497 18.989 1.00 81.19 540 VAL A N 1
ATOM 4187 C CA . VAL A 1 540 ? -31.422 10.031 20.377 1.00 81.19 540 VAL A CA 1
ATOM 4188 C C . VAL A 1 540 ? -30.675 8.732 20.702 1.00 81.19 540 VAL A C 1
ATOM 4190 O O . VAL A 1 540 ? -30.012 8.651 21.732 1.00 81.19 540 VAL A O 1
ATOM 4193 N N . THR A 1 541 ? -30.722 7.732 19.820 1.00 79.06 541 THR A N 1
ATOM 4194 C CA . THR A 1 541 ? -30.005 6.458 20.008 1.00 79.06 541 THR A CA 1
ATOM 4195 C C . THR A 1 541 ? -28.495 6.641 20.067 1.00 79.06 541 THR A C 1
ATOM 4197 O O . THR A 1 541 ? -27.834 5.996 20.878 1.00 79.06 541 THR A O 1
ATOM 4200 N N . ILE A 1 542 ? -27.948 7.545 19.249 1.00 78.12 542 ILE A N 1
ATOM 4201 C CA . ILE A 1 542 ? -26.522 7.880 19.280 1.00 78.12 542 ILE A CA 1
ATOM 4202 C C . ILE A 1 542 ? -26.164 8.552 20.599 1.00 78.12 542 ILE A C 1
ATOM 4204 O O . ILE A 1 542 ? -25.217 8.140 21.263 1.00 78.12 542 ILE A O 1
ATOM 4208 N N . TYR A 1 543 ? -26.942 9.551 21.002 1.00 82.00 543 TYR A N 1
ATOM 4209 C CA . TYR A 1 543 ? -26.719 10.268 22.248 1.00 82.00 543 TYR A CA 1
ATOM 4210 C C . TYR A 1 543 ? -26.694 9.336 23.465 1.00 82.00 543 TYR A C 1
ATOM 4212 O O . TYR A 1 543 ? -25.765 9.396 24.265 1.00 82.00 543 TYR A O 1
ATOM 4220 N N . ASN A 1 544 ? -27.651 8.410 23.546 1.00 81.12 544 ASN A N 1
ATOM 4221 C CA . ASN A 1 544 ? -27.735 7.440 24.637 1.00 81.12 544 ASN A CA 1
ATOM 4222 C C . ASN A 1 544 ? -26.585 6.415 24.627 1.00 81.12 544 ASN A C 1
ATOM 4224 O O . ASN A 1 544 ? -26.247 5.860 25.672 1.00 81.12 544 ASN A O 1
ATOM 4228 N N . ALA A 1 545 ? -25.976 6.148 23.466 1.00 79.44 545 ALA A N 1
ATOM 4229 C CA . ALA A 1 545 ? -24.831 5.242 23.354 1.00 79.44 545 ALA A CA 1
ATOM 4230 C C . ALA A 1 545 ? -23.528 5.861 23.893 1.00 79.44 545 ALA A C 1
ATOM 4232 O O . ALA A 1 545 ? -22.614 5.140 24.308 1.00 79.44 545 ALA A O 1
ATOM 4233 N N . VAL A 1 546 ? -23.429 7.191 23.873 1.00 83.69 546 VAL A N 1
ATOM 4234 C CA . VAL A 1 546 ? -22.206 7.935 24.174 1.00 83.69 546 VAL A CA 1
ATOM 4235 C C . VAL A 1 546 ? -22.096 8.234 25.668 1.00 83.69 546 VAL A C 1
ATOM 4237 O O . VAL A 1 546 ? -23.027 8.700 26.320 1.00 83.69 546 VAL A O 1
ATOM 4240 N N . ARG A 1 547 ? -20.905 8.010 26.233 1.00 85.25 547 ARG A N 1
ATOM 4241 C CA . ARG A 1 547 ? -20.596 8.378 27.621 1.00 85.25 547 ARG A CA 1
ATOM 4242 C C . ARG A 1 547 ? -20.290 9.870 27.709 1.00 85.25 547 ARG A C 1
ATOM 4244 O O . ARG A 1 547 ? -19.121 10.237 27.722 1.00 85.25 547 ARG A O 1
ATOM 4251 N N . ARG A 1 548 ? -21.328 10.704 27.820 1.00 89.06 548 ARG A N 1
ATOM 4252 C CA . ARG A 1 548 ? -21.247 12.179 27.844 1.00 89.06 548 ARG A CA 1
ATOM 4253 C C . ARG A 1 548 ? -20.010 12.736 28.573 1.00 89.06 548 ARG A C 1
ATOM 4255 O O . ARG A 1 548 ? -19.174 13.354 27.925 1.00 89.06 548 ARG A O 1
ATOM 4262 N N . VAL A 1 549 ? -19.847 12.436 29.868 1.00 90.06 549 VAL A N 1
ATOM 4263 C CA . VAL A 1 549 ? -18.701 12.903 30.678 1.00 90.06 549 VAL A CA 1
ATOM 4264 C C . VAL A 1 549 ? -17.370 12.467 30.059 1.00 90.06 549 VAL A C 1
ATOM 4266 O O . VAL A 1 549 ? -16.503 13.291 29.787 1.00 90.06 549 VAL A O 1
ATOM 4269 N N . GLY A 1 550 ? -17.227 11.173 29.757 1.00 89.88 550 GLY A N 1
ATOM 4270 C CA . GLY A 1 550 ? -16.017 10.630 29.136 1.00 89.88 550 GLY A CA 1
ATOM 4271 C C . GLY A 1 550 ? -15.703 11.268 27.780 1.00 89.88 550 GLY A C 1
ATOM 4272 O O . GLY A 1 550 ? -14.542 11.524 27.479 1.00 89.88 550 GLY A O 1
ATOM 4273 N N . THR A 1 551 ? -16.725 11.586 26.987 1.00 92.12 551 THR A N 1
ATOM 4274 C CA . THR A 1 551 ? -16.569 12.261 25.695 1.00 92.12 551 THR A CA 1
ATOM 4275 C C . THR A 1 551 ? -16.117 13.706 25.858 1.00 92.12 551 THR A C 1
ATOM 4277 O O . THR A 1 551 ? -15.212 14.117 25.137 1.00 92.12 551 THR A O 1
ATOM 4280 N N . VAL A 1 552 ? -16.659 14.462 26.821 1.00 94.19 552 VAL A N 1
ATOM 4281 C CA . VAL A 1 552 ? -16.179 15.824 27.119 1.00 94.19 552 VAL A CA 1
ATOM 4282 C C . VAL A 1 552 ? -14.699 15.790 27.504 1.00 94.19 552 VAL A C 1
ATOM 4284 O O . VAL A 1 552 ? -13.891 16.484 26.886 1.00 94.19 552 VAL A O 1
ATOM 4287 N N . LEU A 1 553 ? -14.313 14.908 28.432 1.00 94.25 553 LEU A N 1
ATOM 4288 C CA . LEU A 1 553 ? -12.913 14.723 28.835 1.00 94.25 553 LEU A CA 1
ATOM 4289 C C . LEU A 1 553 ? -12.014 14.366 27.638 1.00 94.25 553 LEU A C 1
ATOM 4291 O O . LEU A 1 553 ? -10.927 14.927 27.480 1.00 94.25 553 LEU A O 1
ATOM 4295 N N . GLN A 1 554 ? -12.475 13.463 26.768 1.00 94.06 554 GLN A N 1
ATOM 4296 C CA . GLN A 1 554 ? -11.744 13.040 25.574 1.00 94.06 554 GLN A CA 1
ATOM 4297 C C . GLN A 1 554 ? -11.566 14.181 24.563 1.00 94.06 554 GLN A C 1
ATOM 4299 O O . GLN A 1 554 ? -10.498 14.299 23.952 1.00 94.06 554 GLN A O 1
ATOM 4304 N N . VAL A 1 555 ? -12.572 15.042 24.383 1.00 96.06 555 VAL A N 1
ATOM 4305 C CA . VAL A 1 555 ? -12.466 16.217 23.505 1.00 96.06 555 VAL A CA 1
ATOM 4306 C C . VAL A 1 555 ? -11.506 17.247 24.099 1.00 96.06 555 VAL A C 1
ATOM 4308 O O . VAL A 1 555 ? -10.638 17.739 23.378 1.00 96.06 555 VAL A O 1
ATOM 4311 N N . MET A 1 556 ? -11.557 17.502 25.410 1.00 97.19 556 MET A N 1
ATOM 4312 C CA . MET A 1 556 ? -10.588 18.389 26.069 1.00 97.19 556 MET A CA 1
ATOM 4313 C C . MET A 1 556 ? -9.152 17.861 25.935 1.00 97.19 556 MET A C 1
ATOM 4315 O O . MET A 1 556 ? -8.236 18.616 25.607 1.00 97.19 556 MET A O 1
ATOM 4319 N N . HIS A 1 557 ? -8.947 16.550 26.091 1.00 95.25 557 HIS A N 1
ATOM 4320 C CA . HIS A 1 557 ? -7.662 15.902 25.810 1.00 95.25 557 HIS A CA 1
ATOM 4321 C C . HIS A 1 557 ? -7.256 16.056 24.330 1.00 95.25 557 HIS A C 1
ATOM 4323 O O . HIS A 1 557 ? -6.103 16.356 24.019 1.00 95.25 557 HIS A O 1
ATOM 4329 N N . THR A 1 558 ? -8.198 15.904 23.400 1.00 96.56 558 THR A N 1
ATOM 4330 C CA . THR A 1 558 ? -7.966 16.075 21.957 1.00 96.56 558 THR A CA 1
ATOM 4331 C C . THR A 1 558 ? -7.479 17.487 21.621 1.00 96.56 558 THR A C 1
ATOM 4333 O O . THR A 1 558 ? -6.474 17.639 20.923 1.00 96.56 558 THR A O 1
ATOM 4336 N N . LEU A 1 559 ? -8.113 18.521 22.177 1.00 97.06 559 LEU A N 1
ATOM 4337 C CA . LEU A 1 559 ? -7.677 19.913 22.032 1.00 97.06 559 LEU A CA 1
ATOM 4338 C C . LEU A 1 559 ? -6.288 20.150 22.632 1.00 97.06 559 LEU A C 1
ATOM 4340 O O . LEU A 1 559 ? -5.485 20.872 22.046 1.00 97.06 559 LEU A O 1
ATOM 4344 N N . LYS A 1 560 ? -6.001 19.536 23.787 1.00 94.88 560 LYS A N 1
ATOM 4345 C CA . LYS A 1 560 ? -4.759 19.748 24.547 1.00 94.88 560 LYS A CA 1
ATOM 4346 C C . LYS A 1 560 ? -3.546 19.162 23.837 1.00 94.88 560 LYS A C 1
ATOM 4348 O O . LYS A 1 560 ? -2.518 19.818 23.730 1.00 94.88 560 LYS A O 1
ATOM 4353 N N . TYR A 1 561 ? -3.669 17.931 23.346 1.00 95.12 561 TYR A N 1
ATOM 4354 C CA . TYR A 1 561 ? -2.526 17.188 22.817 1.00 95.12 561 TYR A CA 1
ATOM 4355 C C . TYR A 1 561 ? -2.438 17.192 21.288 1.00 95.12 561 TYR A C 1
ATOM 4357 O O . TYR A 1 561 ? -1.330 17.109 20.770 1.00 95.12 561 TYR A O 1
ATOM 4365 N N . TYR A 1 562 ? -3.556 17.289 20.559 1.00 95.25 562 TYR A N 1
ATOM 4366 C CA . TYR A 1 562 ? -3.572 17.110 19.097 1.00 95.25 562 TYR A CA 1
ATOM 4367 C C . TYR A 1 562 ? -3.942 18.370 18.316 1.00 95.25 562 TYR A C 1
ATOM 4369 O O . TYR A 1 562 ? -3.368 18.598 17.256 1.00 95.25 562 TYR A O 1
ATOM 4377 N N . TYR A 1 563 ? -4.879 19.185 18.807 1.00 96.12 563 TYR A N 1
ATOM 4378 C CA . TYR A 1 563 ? -5.427 20.342 18.080 1.00 96.12 563 TYR A CA 1
ATOM 4379 C C . TYR A 1 563 ? -5.096 21.673 18.755 1.00 96.12 563 TYR A C 1
ATOM 4381 O O . TYR A 1 563 ? -5.960 22.530 18.917 1.00 96.12 563 TYR A O 1
ATOM 4389 N N . TRP A 1 564 ? -3.843 21.858 19.154 1.00 94.12 564 TRP A N 1
ATOM 4390 C CA . TRP A 1 564 ? -3.337 23.160 19.582 1.00 94.12 564 TRP A CA 1
ATOM 4391 C C . TRP A 1 564 ? -3.195 24.112 18.381 1.00 94.12 564 TRP A C 1
ATOM 4393 O O . TRP A 1 564 ? -2.849 23.669 17.280 1.00 94.12 564 TRP A O 1
ATOM 4403 N N . VAL A 1 565 ? -3.469 25.402 18.600 1.00 94.38 565 VAL A N 1
ATOM 4404 C CA . VAL A 1 565 ? -3.251 26.511 17.652 1.00 94.38 565 VAL A CA 1
ATOM 4405 C C . VAL A 1 565 ? -1.769 26.872 17.618 1.00 94.38 565 VAL A C 1
ATOM 4407 O O . VAL A 1 565 ? -1.160 26.903 16.550 1.00 94.38 565 VAL A O 1
ATOM 4410 N N . VAL A 1 566 ? -1.185 27.073 18.800 1.00 93.00 566 VAL A N 1
ATOM 4411 C CA . VAL A 1 566 ? 0.247 27.315 19.007 1.00 93.00 566 VAL A CA 1
ATOM 4412 C C . VAL A 1 566 ? 0.831 26.142 19.780 1.00 93.00 566 VAL A C 1
ATOM 4414 O O . VAL A 1 566 ? 0.196 25.630 20.700 1.00 93.00 566 VAL A O 1
ATOM 4417 N N . ASN A 1 567 ? 2.024 25.692 19.389 1.00 90.88 567 ASN A N 1
ATOM 4418 C CA . ASN A 1 567 ? 2.666 24.544 20.019 1.00 90.88 567 ASN A CA 1
ATOM 4419 C C . ASN A 1 567 ? 2.875 24.809 21.526 1.00 90.88 567 ASN A C 1
ATOM 4421 O O . ASN A 1 567 ? 3.535 25.801 21.852 1.00 90.88 567 ASN A O 1
ATOM 4425 N N . PRO A 1 568 ? 2.330 23.971 22.431 1.00 89.81 568 PRO A N 1
ATOM 4426 C CA . PRO A 1 568 ? 2.519 24.146 23.864 1.00 89.81 568 PRO A CA 1
ATOM 4427 C C . PRO A 1 568 ? 4.000 24.119 24.246 1.00 89.81 568 PRO A C 1
ATOM 4429 O O . PRO A 1 568 ? 4.756 23.273 23.766 1.00 89.81 568 PRO A O 1
ATOM 4432 N N . GLN A 1 569 ? 4.410 25.047 25.108 1.00 86.38 569 GLN A N 1
ATOM 4433 C CA . GLN A 1 569 ? 5.782 25.120 25.616 1.00 86.38 569 GLN A CA 1
ATOM 4434 C C . GLN A 1 569 ? 5.952 24.273 26.886 1.00 86.38 569 GLN A C 1
ATOM 4436 O O . GLN A 1 569 ? 4.970 23.884 27.522 1.00 86.38 569 GLN A O 1
ATOM 4441 N N . ASP A 1 570 ? 7.200 24.056 27.312 1.00 84.12 570 ASP A N 1
ATOM 4442 C CA . ASP A 1 570 ? 7.539 23.244 28.494 1.00 84.12 570 ASP A CA 1
ATOM 4443 C C . ASP A 1 570 ? 6.817 23.692 29.773 1.00 84.12 570 ASP A C 1
ATOM 4445 O O . ASP A 1 570 ? 6.438 22.859 30.594 1.00 84.12 570 ASP A O 1
ATOM 4449 N N . ARG A 1 571 ? 6.544 24.998 29.916 1.00 86.06 571 ARG A N 1
ATOM 4450 C CA . ARG A 1 571 ? 5.779 25.568 31.042 1.00 86.06 571 ARG A CA 1
ATOM 4451 C C . ARG A 1 571 ? 4.378 24.970 31.197 1.00 86.06 571 ARG A C 1
ATOM 4453 O O . ARG A 1 571 ? 3.877 24.890 32.308 1.00 86.06 571 ARG A O 1
ATOM 4460 N N . SER A 1 572 ? 3.765 24.534 30.097 1.00 88.25 572 SER A N 1
ATOM 4461 C CA . SER A 1 572 ? 2.452 23.887 30.092 1.00 88.25 572 SER A CA 1
ATOM 4462 C C . SER A 1 572 ? 2.538 22.398 30.448 1.00 88.25 572 SER A C 1
ATOM 4464 O O . SER A 1 572 ? 1.511 21.753 30.654 1.00 88.25 572 SER A O 1
ATOM 4466 N N . GLY A 1 573 ? 3.742 21.811 30.493 1.00 86.56 573 GLY A N 1
ATOM 4467 C CA . GLY A 1 573 ? 3.951 20.389 30.789 1.00 86.56 573 GLY A CA 1
ATOM 4468 C C . GLY A 1 573 ? 3.264 19.445 29.794 1.00 86.56 573 GLY A C 1
ATOM 4469 O O . GLY A 1 573 ? 2.976 18.291 30.118 1.00 86.56 573 GLY A O 1
ATOM 4470 N N . VAL A 1 574 ? 2.942 19.931 28.590 1.00 89.38 574 VAL A N 1
ATOM 4471 C CA . VAL A 1 574 ? 2.217 19.181 27.561 1.00 89.38 574 VAL A CA 1
ATOM 4472 C C . VAL A 1 574 ? 3.167 18.787 26.450 1.00 89.38 574 VAL A C 1
ATOM 4474 O O . VAL A 1 574 ? 3.664 19.635 25.720 1.00 89.38 574 VAL A O 1
ATOM 4477 N N . VAL A 1 575 ? 3.343 17.478 26.273 1.00 91.12 575 VAL A N 1
ATOM 4478 C CA . VAL A 1 575 ? 4.030 16.932 25.103 1.00 91.12 575 VAL A CA 1
ATOM 4479 C C . VAL A 1 575 ? 3.014 16.792 23.961 1.00 91.12 575 VAL A C 1
ATOM 4481 O O . VAL A 1 575 ? 2.131 15.930 24.048 1.00 91.12 575 VAL A O 1
ATOM 4484 N N . PRO A 1 576 ? 3.087 17.622 22.906 1.00 90.81 576 PRO A N 1
ATOM 4485 C CA . PRO A 1 576 ? 2.163 17.560 21.774 1.00 90.81 576 PRO A CA 1
ATOM 4486 C C . PRO A 1 576 ? 2.237 16.212 21.037 1.00 90.81 576 PRO A C 1
ATOM 4488 O O . PRO A 1 576 ? 3.283 15.567 20.962 1.00 90.81 576 PRO A O 1
ATOM 4491 N N . LYS A 1 577 ? 1.111 15.796 20.453 1.00 92.00 577 LYS A N 1
ATOM 4492 C CA . LYS A 1 577 ? 0.945 14.557 19.678 1.00 92.00 577 LYS A CA 1
ATOM 4493 C C . LYS A 1 577 ? 0.538 14.866 18.233 1.00 92.00 577 LYS A C 1
ATOM 4495 O O . LYS A 1 577 ? 0.087 15.965 17.921 1.00 92.00 577 LYS A O 1
ATOM 4500 N N . GLY A 1 578 ? 0.696 13.878 17.349 1.00 84.81 578 GLY A N 1
ATOM 4501 C CA . GLY A 1 578 ? 0.353 14.004 15.927 1.00 84.81 578 GLY A CA 1
ATOM 4502 C C . GLY A 1 578 ? 1.297 14.920 15.142 1.00 84.81 578 GLY A C 1
ATOM 4503 O O . GLY A 1 578 ? 0.890 15.493 14.136 1.00 84.81 578 GLY A O 1
ATOM 4504 N N . LEU A 1 579 ? 2.533 15.099 15.625 1.00 84.75 579 LEU A N 1
ATOM 4505 C CA . LEU A 1 579 ? 3.579 15.908 14.979 1.00 84.75 579 LEU A CA 1
ATOM 4506 C C . LEU A 1 579 ? 4.168 15.241 13.734 1.00 84.75 579 LEU A C 1
ATOM 4508 O O . LEU A 1 579 ? 4.850 15.863 12.922 1.00 84.75 579 LEU A O 1
ATOM 4512 N N . ASP A 1 580 ? 3.945 13.948 13.609 1.00 73.38 580 ASP A N 1
ATOM 4513 C CA . ASP A 1 580 ? 4.408 13.128 12.525 1.00 73.38 580 ASP A CA 1
ATOM 4514 C C . ASP A 1 580 ? 3.512 13.378 11.297 1.00 73.38 580 ASP A C 1
ATOM 4516 O O . ASP A 1 580 ? 2.394 12.884 11.202 1.00 73.38 580 ASP A O 1
ATOM 4520 N N . GLY A 1 581 ? 4.003 14.159 10.327 1.00 71.19 581 GLY A N 1
ATOM 4521 C CA . GLY A 1 581 ? 3.328 14.424 9.046 1.00 71.19 581 GLY A CA 1
ATOM 4522 C C . GLY A 1 581 ? 2.670 15.801 8.911 1.00 71.19 581 GLY A C 1
ATOM 4523 O O . GLY A 1 581 ? 2.762 16.630 9.814 1.00 71.19 581 GLY A O 1
ATOM 4524 N N . PRO A 1 582 ? 2.025 16.070 7.759 1.00 75.69 582 PRO A N 1
ATOM 4525 C CA . PRO A 1 582 ? 1.353 17.341 7.531 1.00 75.69 582 PRO A CA 1
ATOM 4526 C C . PRO A 1 582 ? 0.146 17.461 8.466 1.00 75.69 582 PRO A C 1
ATOM 4528 O O . PRO A 1 582 ? -0.767 16.638 8.424 1.00 75.69 582 PRO A O 1
ATOM 4531 N N . ARG A 1 583 ? 0.159 18.493 9.311 1.00 86.69 583 ARG A N 1
ATOM 4532 C CA . ARG A 1 583 ? -0.978 18.887 10.149 1.00 86.69 583 ARG A CA 1
ATOM 4533 C C . ARG A 1 583 ? -1.801 19.971 9.445 1.00 86.69 583 ARG A C 1
ATOM 4535 O O . ARG A 1 583 ? -1.254 20.672 8.589 1.00 86.69 583 ARG A O 1
ATOM 4542 N N . PRO A 1 584 ? -3.085 20.143 9.809 1.00 92.06 584 PRO A N 1
ATOM 4543 C CA . PRO A 1 584 ? -3.857 21.294 9.365 1.00 92.06 584 PRO A CA 1
ATOM 4544 C C . PRO A 1 584 ? -3.137 22.604 9.697 1.00 92.06 584 PRO A C 1
ATOM 4546 O O . PRO A 1 584 ? -2.467 22.717 10.729 1.00 92.06 584 PRO A O 1
ATOM 4549 N N . ASN A 1 585 ? -3.271 23.595 8.823 1.00 92.94 585 ASN A N 1
ATOM 4550 C CA . ASN A 1 585 ? -2.710 24.920 9.072 1.00 92.94 585 ASN A CA 1
ATOM 4551 C C . ASN A 1 585 ? -3.490 25.651 10.179 1.00 92.94 585 ASN A C 1
ATOM 4553 O O . ASN A 1 585 ? -4.584 25.246 10.567 1.00 92.94 585 ASN A O 1
ATOM 4557 N N . GLN A 1 586 ? -2.956 26.768 10.670 1.00 94.00 586 GLN A N 1
ATOM 4558 C CA . GLN A 1 586 ? -3.538 27.492 11.805 1.00 94.00 586 GLN A CA 1
ATOM 4559 C C . GLN A 1 586 ? -5.017 27.880 11.599 1.00 94.00 586 GLN A C 1
ATOM 4561 O O . GLN A 1 586 ? -5.831 27.717 12.505 1.00 94.00 586 GLN A O 1
ATOM 4566 N N . LYS A 1 587 ? -5.399 28.324 10.392 1.00 94.62 587 LYS A N 1
ATOM 4567 C CA . LYS A 1 587 ? -6.790 28.686 10.061 1.00 94.62 587 LYS A CA 1
ATOM 4568 C C . LYS A 1 587 ? -7.722 27.472 10.107 1.00 94.62 587 LYS A C 1
ATOM 4570 O O . LYS A 1 587 ? -8.854 27.561 10.591 1.00 94.62 587 LYS A O 1
ATOM 4575 N N . GLU A 1 588 ? -7.250 26.340 9.599 1.00 96.19 588 GLU A N 1
ATOM 4576 C CA . GLU A 1 588 ? -7.976 25.072 9.660 1.00 96.19 588 GLU A CA 1
ATOM 4577 C C . GLU A 1 588 ? -8.109 24.592 11.106 1.00 96.19 588 GLU A C 1
ATOM 4579 O O . GLU A 1 588 ? -9.202 24.197 11.502 1.00 96.19 588 GLU A O 1
ATOM 4584 N N . ILE A 1 589 ? -7.052 24.706 11.919 1.00 97.00 589 ILE A N 1
ATOM 4585 C CA . ILE A 1 589 ? -7.090 24.363 13.345 1.00 97.00 589 ILE A CA 1
ATOM 4586 C C . ILE A 1 589 ? -8.149 25.183 14.084 1.00 97.00 589 ILE A C 1
ATOM 4588 O O . ILE A 1 589 ? -8.966 24.582 14.775 1.00 97.00 589 ILE A O 1
ATOM 4592 N N . TYR A 1 590 ? -8.216 26.507 13.906 1.00 97.31 590 TYR A N 1
ATOM 4593 C CA . TYR A 1 590 ? -9.284 27.312 14.521 1.00 97.31 590 TYR A CA 1
ATOM 4594 C C . TYR A 1 590 ? -10.683 26.800 14.150 1.00 97.31 590 TYR A C 1
ATOM 4596 O O . TYR A 1 590 ? -11.552 26.673 15.011 1.00 97.31 590 TYR A O 1
ATOM 4604 N N . SER A 1 591 ? -10.890 26.447 12.879 1.00 97.44 591 SER A N 1
ATOM 4605 C CA . SER A 1 591 ? -12.177 25.924 12.400 1.00 97.44 591 SER A CA 1
ATOM 4606 C C . SER A 1 591 ? -12.509 24.561 13.024 1.00 97.44 591 SER A C 1
ATOM 4608 O O . SER A 1 591 ? -13.634 24.325 13.458 1.00 97.44 591 SER A O 1
ATOM 4610 N N . LEU A 1 592 ? -11.523 23.664 13.107 1.00 98.00 592 LEU A N 1
ATOM 4611 C CA . LEU A 1 592 ? -11.663 22.333 13.705 1.00 98.00 592 LEU A CA 1
ATOM 4612 C C . LEU A 1 592 ? -11.954 22.421 15.208 1.00 98.00 592 LEU A C 1
ATOM 4614 O O . LEU A 1 592 ? -12.853 21.740 15.703 1.00 98.00 592 LEU A O 1
ATOM 4618 N N . ARG A 1 593 ? -11.240 23.297 15.922 1.00 98.00 593 ARG A N 1
ATOM 4619 C CA . ARG A 1 593 ? -11.457 23.562 17.349 1.00 98.00 593 ARG A CA 1
ATOM 4620 C C . ARG A 1 593 ? -12.847 24.126 17.617 1.00 98.00 593 ARG A C 1
ATOM 4622 O O . ARG A 1 593 ? -13.508 23.655 18.537 1.00 98.00 593 ARG A O 1
ATOM 4629 N N . ALA A 1 594 ? -13.330 25.047 16.781 1.00 97.81 594 ALA A N 1
ATOM 4630 C CA . ALA A 1 594 ? -14.683 25.584 16.899 1.00 97.81 594 ALA A CA 1
ATOM 4631 C C . ALA A 1 594 ? -15.751 24.479 16.821 1.00 97.81 594 ALA A C 1
ATOM 4633 O O . ALA A 1 594 ? -16.656 24.448 17.652 1.00 97.81 594 ALA A O 1
ATOM 4634 N N . PHE A 1 595 ? -15.628 23.525 15.888 1.00 98.12 595 PHE A N 1
ATOM 4635 C CA . PHE A 1 595 ? -16.555 22.389 15.811 1.00 98.12 595 PHE A CA 1
ATOM 4636 C C . PHE A 1 595 ? -16.416 21.416 16.990 1.00 98.12 595 PHE A C 1
ATOM 4638 O O . PHE A 1 595 ? -17.428 20.939 17.498 1.00 98.12 595 PHE A O 1
ATOM 4645 N N . LEU A 1 596 ? -15.198 21.146 17.467 1.00 97.62 596 LEU A N 1
ATOM 4646 C CA . LEU A 1 596 ? -14.971 20.320 18.661 1.00 97.62 596 LEU A CA 1
ATOM 4647 C C . LEU A 1 596 ? -15.594 20.942 19.922 1.00 97.62 596 LEU A C 1
ATOM 4649 O O . LEU A 1 596 ? -16.239 20.245 20.704 1.00 97.62 596 LEU A O 1
ATOM 4653 N N . LEU A 1 597 ? -15.439 22.251 20.114 1.00 97.94 597 LEU A N 1
ATOM 4654 C CA . LEU A 1 597 ? -16.015 22.972 21.252 1.00 97.94 597 LEU A CA 1
ATOM 4655 C C . LEU A 1 597 ? -17.531 23.132 21.120 1.00 97.94 597 LEU A C 1
ATOM 4657 O O . LEU A 1 597 ? -18.244 23.002 22.114 1.00 97.94 597 LEU A O 1
ATOM 4661 N N . LEU A 1 598 ? -18.043 23.326 19.901 1.00 96.19 598 LEU A N 1
ATOM 4662 C CA . LEU A 1 598 ? -19.479 23.281 19.634 1.00 96.19 598 LEU A CA 1
ATOM 4663 C C . LEU A 1 598 ? -20.054 21.905 19.985 1.00 96.19 598 LEU A C 1
ATOM 4665 O O . LEU A 1 598 ? -21.093 21.832 20.631 1.00 96.19 598 LEU A O 1
ATOM 4669 N N . PHE A 1 599 ? -19.360 20.823 19.631 1.00 95.38 599 PHE A N 1
ATOM 4670 C CA . PHE A 1 599 ? -19.748 19.465 20.005 1.00 95.38 599 PHE A CA 1
ATOM 4671 C C . PHE A 1 599 ? -19.825 19.290 21.533 1.00 95.38 599 PHE A C 1
ATOM 4673 O O . PHE A 1 599 ? -20.830 18.789 22.035 1.00 95.38 599 PHE A O 1
ATOM 4680 N N . VAL A 1 600 ? -18.835 19.781 22.291 1.00 95.25 600 VAL A N 1
ATOM 4681 C CA . VAL A 1 600 ? -18.871 19.780 23.770 1.00 95.25 600 VAL A CA 1
ATOM 4682 C C . VAL A 1 600 ? -20.052 20.587 24.306 1.00 95.25 600 VAL A C 1
ATOM 4684 O O . VAL A 1 600 ? -20.791 20.092 25.156 1.00 95.25 600 VAL A O 1
ATOM 4687 N N . LYS A 1 601 ? -20.266 21.801 23.788 1.00 93.88 601 LYS A N 1
ATOM 4688 C CA . LYS A 1 601 ? -21.393 22.655 24.176 1.00 93.88 601 LYS A CA 1
ATOM 4689 C C . LYS A 1 601 ? -22.723 21.926 23.990 1.00 93.88 601 LYS A C 1
ATOM 4691 O O . LYS A 1 601 ? -23.505 21.832 24.930 1.00 93.88 601 LYS A O 1
ATOM 4696 N N . GLN A 1 602 ? -22.949 21.356 22.808 1.00 91.38 602 GLN A N 1
ATOM 4697 C CA . GLN A 1 602 ? -24.176 20.628 22.481 1.00 91.38 602 GLN A CA 1
ATOM 4698 C C . GLN A 1 602 ? -24.372 19.384 23.365 1.00 91.38 602 GLN A C 1
ATOM 4700 O O . GLN A 1 602 ? -25.495 19.101 23.774 1.00 91.38 602 GLN A O 1
ATOM 4705 N N . LEU A 1 603 ? -23.300 18.661 23.719 1.00 90.25 603 LEU A N 1
ATOM 4706 C CA . LEU A 1 603 ? -23.382 17.536 24.661 1.00 90.25 603 LEU A CA 1
ATOM 4707 C C . LEU A 1 603 ? -23.817 17.986 26.057 1.00 90.25 603 LEU A C 1
ATOM 4709 O O . LEU A 1 603 ? -24.633 17.307 26.683 1.00 90.25 603 LEU A O 1
ATOM 4713 N N . ILE A 1 604 ? -23.268 19.107 26.534 1.00 90.44 604 ILE A N 1
ATOM 4714 C CA . ILE A 1 604 ? -23.547 19.633 27.873 1.00 90.44 604 ILE A CA 1
ATOM 4715 C C . ILE A 1 604 ? -24.973 20.181 27.967 1.00 90.44 604 ILE A C 1
ATOM 4717 O O . ILE A 1 604 ? -25.687 19.899 28.930 1.00 90.44 604 ILE A O 1
ATOM 4721 N N . MET A 1 605 ? -25.388 20.935 26.950 1.00 86.12 605 MET A N 1
ATOM 4722 C CA . MET A 1 605 ? -26.680 21.623 26.912 1.00 86.12 605 MET A CA 1
ATOM 4723 C C . MET A 1 605 ? -27.875 20.701 26.675 1.00 86.12 605 MET A C 1
ATOM 4725 O O . MET A 1 605 ? -29.010 21.112 26.894 1.00 86.12 605 MET A O 1
ATOM 4729 N N . LYS A 1 606 ? -27.653 19.470 26.203 1.00 81.56 606 LYS A N 1
ATOM 4730 C CA . LYS A 1 606 ? -28.756 18.566 25.862 1.00 81.56 606 LYS A CA 1
ATOM 4731 C C . LYS A 1 606 ? -29.526 18.017 27.077 1.00 81.56 606 LYS A C 1
ATOM 4733 O O . LYS A 1 606 ? -30.704 17.714 26.918 1.00 81.56 606 LYS A O 1
ATOM 4738 N N . ASP A 1 607 ? -28.913 17.935 28.266 1.00 75.44 607 ASP A N 1
ATOM 4739 C CA . ASP A 1 607 ? -29.620 17.584 29.519 1.00 75.44 607 ASP A CA 1
ATOM 4740 C C . ASP A 1 607 ? -29.714 18.787 30.491 1.00 75.44 607 ASP A C 1
ATOM 4742 O O . ASP A 1 607 ? -29.616 19.943 30.098 1.00 75.44 607 ASP A O 1
ATOM 4746 N N . HIS A 1 608 ? -29.861 18.514 31.796 1.00 75.25 608 HIS A N 1
ATOM 4747 C CA . HIS A 1 608 ? -29.973 19.459 32.917 1.00 75.25 608 HIS A CA 1
ATOM 4748 C C . HIS A 1 608 ? -28.709 20.306 33.222 1.00 75.25 608 HIS A C 1
ATOM 4750 O O . HIS A 1 608 ? -28.474 20.662 34.375 1.00 75.25 608 HIS A O 1
ATOM 4756 N N . GLY A 1 609 ? -27.897 20.647 32.217 1.00 80.25 609 GLY A N 1
ATOM 4757 C CA . GLY A 1 609 ? -26.694 21.473 32.372 1.00 80.25 609 GLY A CA 1
ATOM 4758 C C . GLY A 1 609 ? -25.419 20.692 32.712 1.00 80.25 609 GLY A C 1
ATOM 4759 O O . GLY A 1 609 ? -25.360 19.473 32.533 1.00 80.25 609 GLY A O 1
ATOM 4760 N N . VAL A 1 610 ? -24.357 21.401 33.116 1.00 88.81 610 VAL A N 1
ATOM 4761 C CA . VAL A 1 610 ? -22.992 20.850 33.272 1.00 88.81 610 VAL A CA 1
ATOM 4762 C C . VAL A 1 610 ? -22.873 19.885 34.455 1.00 88.81 610 VAL A C 1
ATOM 4764 O O . VAL A 1 610 ? -23.464 20.113 35.509 1.00 88.81 610 VAL A O 1
ATOM 4767 N N . LYS A 1 611 ? -22.076 18.821 34.303 1.00 89.81 611 LYS A N 1
ATOM 4768 C CA . LYS A 1 611 ? -21.681 17.945 35.419 1.00 89.81 611 LYS A CA 1
ATOM 4769 C C . LYS A 1 611 ? -20.331 18.360 35.995 1.00 89.81 611 LYS A C 1
ATOM 4771 O O . LYS A 1 611 ? -19.495 18.930 35.299 1.00 89.81 611 LYS A O 1
ATOM 4776 N N . GLU A 1 612 ? -20.096 18.008 37.253 1.00 86.56 612 GLU A N 1
ATOM 4777 C CA . GLU A 1 612 ? -18.894 18.412 37.988 1.00 86.56 612 GLU A CA 1
ATOM 4778 C C . GLU A 1 612 ? -17.590 17.986 37.288 1.00 86.56 612 GLU A C 1
ATOM 4780 O O . GLU A 1 612 ? -16.719 18.819 37.043 1.00 86.56 612 GLU A O 1
ATOM 4785 N N . ASP A 1 613 ? -17.485 16.718 36.876 1.00 89.31 613 ASP A N 1
ATOM 4786 C CA . ASP A 1 613 ? -16.309 16.196 36.165 1.00 89.31 613 ASP A CA 1
ATOM 4787 C C . ASP A 1 613 ? -16.086 16.869 34.798 1.00 89.31 613 ASP A C 1
ATOM 4789 O O . ASP A 1 613 ? -14.949 17.064 34.363 1.00 89.31 613 ASP A O 1
ATOM 4793 N N . GLU A 1 614 ? -17.173 17.248 34.116 1.00 92.94 614 GLU A N 1
ATOM 4794 C CA . GLU A 1 614 ? -17.125 17.935 32.819 1.00 92.94 614 GLU A CA 1
ATOM 4795 C C . GLU A 1 614 ? -16.548 19.338 33.000 1.00 92.94 614 GLU A C 1
ATOM 4797 O O . GLU A 1 614 ? -15.574 19.689 32.329 1.00 92.94 614 GLU A O 1
ATOM 4802 N N . LEU A 1 615 ? -17.087 20.103 33.957 1.00 91.62 615 LEU A N 1
ATOM 4803 C CA . LEU A 1 615 ? -16.580 21.428 34.303 1.00 91.62 615 LEU A CA 1
ATOM 4804 C C . LEU A 1 615 ? -15.121 21.348 34.753 1.00 91.62 615 LEU A C 1
ATOM 4806 O O . LEU A 1 615 ? -14.289 22.115 34.270 1.00 91.62 615 LEU A O 1
ATOM 4810 N N . GLN A 1 616 ? -14.782 20.382 35.609 1.00 90.62 616 GLN A N 1
ATOM 4811 C CA . GLN A 1 616 ? -13.411 20.206 36.072 1.00 90.62 616 GLN A CA 1
ATOM 4812 C C . GLN A 1 616 ? -12.450 19.917 34.916 1.00 90.62 616 GLN A C 1
ATOM 4814 O O . GLN A 1 616 ? -11.329 20.419 34.919 1.00 90.62 616 GLN A O 1
ATOM 4819 N N . SER A 1 617 ? -12.863 19.148 33.906 1.00 94.69 617 SER A N 1
ATOM 4820 C CA . SER A 1 617 ? -12.023 18.893 32.730 1.00 94.69 617 SER A CA 1
ATOM 4821 C C . SER A 1 617 ? -11.749 20.161 31.910 1.00 94.69 617 SER A C 1
ATOM 4823 O O . SER A 1 617 ? -10.621 20.356 31.448 1.00 94.69 617 SER A O 1
ATOM 4825 N N . ILE A 1 618 ? -12.743 21.049 31.790 1.00 95.25 618 ILE A N 1
ATOM 4826 C CA . ILE A 1 618 ? -12.616 22.343 31.108 1.00 95.25 618 ILE A CA 1
ATOM 4827 C C . ILE A 1 618 ? -11.696 23.268 31.912 1.00 95.25 618 ILE A C 1
ATOM 4829 O O . ILE A 1 618 ? -10.751 23.829 31.361 1.00 95.25 618 ILE A O 1
ATOM 4833 N N . LEU A 1 619 ? -11.907 23.374 33.226 1.00 93.25 619 LEU A N 1
ATOM 4834 C CA . LEU A 1 619 ? -11.063 24.181 34.110 1.00 93.25 619 LEU A CA 1
ATOM 4835 C C . LEU A 1 619 ? -9.620 23.666 34.148 1.00 93.25 619 LEU A C 1
ATOM 4837 O O . LEU A 1 619 ? -8.686 24.453 34.051 1.00 93.25 619 LEU A O 1
ATOM 4841 N N . ASN A 1 620 ? -9.413 22.349 34.195 1.00 92.88 620 ASN A N 1
ATOM 4842 C CA . ASN A 1 620 ? -8.079 21.749 34.130 1.00 92.88 620 ASN A CA 1
ATOM 4843 C C . ASN A 1 620 ? -7.348 22.105 32.833 1.00 92.88 620 ASN A C 1
ATOM 4845 O O . ASN A 1 620 ? -6.135 22.315 32.858 1.00 92.88 620 ASN A O 1
ATOM 4849 N N . TYR A 1 621 ? -8.055 22.169 31.701 1.00 95.69 621 TYR A N 1
ATOM 4850 C CA . TYR A 1 621 ? -7.461 22.634 30.449 1.00 95.69 621 TYR A CA 1
ATOM 4851 C C . TYR A 1 621 ? -6.942 24.067 30.598 1.00 95.69 621 TYR A C 1
ATOM 4853 O O . TYR A 1 621 ? -5.771 24.316 30.314 1.00 95.69 621 TYR A O 1
ATOM 4861 N N . LEU A 1 622 ? -7.789 24.971 31.102 1.00 94.88 622 LEU A N 1
ATOM 4862 C CA . LEU A 1 622 ? -7.463 26.387 31.296 1.00 94.88 622 LEU A CA 1
ATOM 4863 C C . LEU A 1 622 ? -6.326 26.606 32.302 1.00 94.88 622 LEU A C 1
ATOM 4865 O O . LEU A 1 622 ? -5.514 27.502 32.116 1.00 94.88 622 LEU A O 1
ATOM 4869 N N . LEU A 1 623 ? -6.241 25.773 33.340 1.00 91.44 623 LEU A N 1
ATOM 4870 C CA . LEU A 1 623 ? -5.175 25.837 34.343 1.00 91.44 623 LEU A CA 1
ATOM 4871 C C . LEU A 1 623 ? -3.840 25.273 33.845 1.00 91.44 623 LEU A C 1
ATOM 4873 O O . LEU A 1 623 ? -2.800 25.632 34.386 1.00 91.44 623 LEU A O 1
ATOM 4877 N N . THR A 1 624 ? -3.856 24.369 32.858 1.00 93.19 624 THR A N 1
ATOM 4878 C CA . THR A 1 624 ? -2.622 23.731 32.362 1.00 93.19 624 THR A CA 1
ATOM 4879 C C . THR A 1 624 ? -2.049 24.413 31.120 1.00 93.19 624 THR A C 1
ATOM 4881 O O . THR A 1 624 ? -0.856 24.302 30.858 1.00 93.19 624 THR A O 1
ATOM 4884 N N . MET A 1 625 ? -2.887 25.028 30.284 1.00 94.44 625 MET A N 1
ATOM 4885 C CA . MET A 1 625 ? -2.431 25.675 29.054 1.00 94.44 625 MET A CA 1
ATOM 4886 C C . MET A 1 625 ? -2.045 27.123 29.334 1.00 94.44 625 MET A C 1
ATOM 4888 O O . MET A 1 625 ? -2.815 27.862 29.931 1.00 94.44 625 MET A O 1
ATOM 4892 N N . HIS A 1 626 ? -0.863 27.536 28.876 1.00 94.06 626 HIS A N 1
ATOM 4893 C CA . HIS A 1 626 ? -0.351 28.896 29.088 1.00 94.06 626 HIS A CA 1
ATOM 4894 C C . HIS A 1 626 ? -0.243 29.717 27.800 1.00 94.06 626 HIS A C 1
ATOM 4896 O O . HIS A 1 626 ? 0.251 30.843 27.806 1.00 94.06 626 HIS A O 1
ATOM 4902 N N . GLU A 1 627 ? -0.646 29.145 26.672 1.00 95.31 627 GLU A N 1
ATOM 4903 C CA . GLU A 1 627 ? -0.640 29.801 25.373 1.00 95.31 627 GLU A CA 1
ATOM 4904 C C . GLU A 1 627 ? -2.000 30.463 25.131 1.00 95.31 627 GLU A C 1
ATOM 4906 O O . GLU A 1 627 ? -2.994 29.761 24.946 1.00 95.31 627 GLU A O 1
ATOM 4911 N N . ASP A 1 628 ? -2.038 31.798 25.100 1.00 94.19 628 ASP A N 1
ATOM 4912 C CA . ASP A 1 628 ? -3.276 32.587 24.988 1.00 94.19 628 ASP A CA 1
ATOM 4913 C C . ASP A 1 628 ? -4.156 32.138 23.813 1.00 94.19 628 ASP A C 1
ATOM 4915 O O . ASP A 1 628 ? -5.343 31.864 23.989 1.00 94.19 628 ASP A O 1
ATOM 4919 N N . ASP A 1 629 ? -3.564 31.935 22.632 1.00 94.88 629 ASP A N 1
ATOM 4920 C CA . ASP A 1 629 ? -4.272 31.464 21.433 1.00 94.88 629 ASP A CA 1
ATOM 4921 C C . ASP A 1 629 ? -4.959 30.098 21.613 1.00 94.88 629 ASP A C 1
ATOM 4923 O O . ASP A 1 629 ? -5.964 29.819 20.958 1.00 94.88 629 ASP A O 1
ATOM 4927 N N . ASN A 1 630 ? -4.438 29.240 22.497 1.00 96.12 630 ASN A N 1
ATOM 4928 C CA . ASN A 1 630 ? -5.039 27.944 22.820 1.00 96.12 630 ASN A CA 1
ATOM 4929 C C . ASN A 1 630 ? -6.147 28.056 23.880 1.00 96.12 630 ASN A C 1
ATOM 4931 O O . ASN A 1 630 ? -6.936 27.120 24.021 1.00 96.12 630 ASN A O 1
ATOM 4935 N N . LEU A 1 631 ? -6.187 29.149 24.647 1.00 96.69 631 LEU A N 1
ATOM 4936 C CA . LEU A 1 631 ? -7.122 29.367 25.753 1.00 96.69 631 LEU A CA 1
ATOM 4937 C C . LEU A 1 631 ? -8.410 30.067 25.315 1.00 96.69 631 LEU A C 1
ATOM 4939 O O . LEU A 1 631 ? -9.477 29.780 25.861 1.00 96.69 631 LEU A O 1
ATOM 4943 N N . MET A 1 632 ? -8.318 30.988 24.352 1.00 96.38 632 MET A N 1
ATOM 4944 C CA . MET A 1 632 ? -9.395 31.932 24.029 1.00 96.38 632 MET A CA 1
ATOM 4945 C C . MET A 1 632 ? -10.742 31.273 23.712 1.00 96.38 632 MET A C 1
ATOM 4947 O O . MET A 1 632 ? -11.773 31.692 24.236 1.00 96.38 632 MET A O 1
ATOM 4951 N N . ASP A 1 633 ? -10.763 30.243 22.873 1.00 97.12 633 ASP A N 1
ATOM 4952 C CA . ASP A 1 633 ? -12.001 29.570 22.461 1.00 97.12 633 ASP A CA 1
ATOM 4953 C C . ASP A 1 633 ? -12.595 28.676 23.568 1.00 97.12 633 ASP A C 1
ATOM 4955 O O . ASP A 1 633 ? -13.816 28.567 23.697 1.00 97.12 633 ASP A O 1
ATOM 4959 N N . VAL A 1 634 ? -11.756 28.096 24.431 1.00 97.81 634 VAL A N 1
ATOM 4960 C CA . VAL A 1 634 ? -12.194 27.342 25.616 1.00 97.81 634 VAL A CA 1
ATOM 4961 C C . VAL A 1 634 ? -12.790 28.275 26.674 1.00 97.81 634 VAL A C 1
ATOM 4963 O O . VAL A 1 634 ? -13.807 27.944 27.285 1.00 97.81 634 VAL A O 1
ATOM 4966 N N . LEU A 1 635 ? -12.217 29.468 26.858 1.00 96.81 635 LEU A N 1
ATOM 4967 C CA . LEU A 1 635 ? -12.803 30.510 27.709 1.00 96.81 635 LEU A CA 1
ATOM 4968 C C . LEU A 1 635 ? -14.159 30.973 27.166 1.00 96.81 635 LEU A C 1
ATOM 4970 O O . LEU A 1 635 ? -15.117 31.091 27.928 1.00 96.81 635 LEU A O 1
ATOM 4974 N N . GLN A 1 636 ? -14.271 31.175 25.851 1.00 96.69 636 GLN A N 1
ATOM 4975 C CA . GLN A 1 636 ? -15.545 31.515 25.209 1.00 96.69 636 GLN A CA 1
ATOM 4976 C C . GLN A 1 636 ? -16.605 30.429 25.417 1.00 96.69 636 GLN A C 1
ATOM 4978 O O . GLN A 1 636 ? -17.759 30.758 25.695 1.00 96.69 636 GLN A O 1
ATOM 4983 N N . LEU A 1 637 ? -16.229 29.146 25.344 1.00 96.44 637 LEU A N 1
ATOM 4984 C CA . LEU A 1 637 ? -17.128 28.041 25.684 1.00 96.44 637 LEU A CA 1
ATOM 4985 C C . LEU A 1 637 ? -17.634 28.164 27.128 1.00 96.44 637 LEU A C 1
ATOM 4987 O O . LEU A 1 637 ? -18.836 28.057 27.362 1.00 96.44 637 LEU A O 1
ATOM 4991 N N . LEU A 1 638 ? -16.740 28.407 28.088 1.00 94.31 638 LEU A N 1
ATOM 4992 C CA . LEU A 1 638 ? -17.101 28.524 29.502 1.00 94.31 638 LEU A CA 1
ATOM 4993 C C . LEU A 1 638 ? -18.067 29.694 29.755 1.00 94.31 638 LEU A C 1
ATOM 4995 O O . LEU A 1 638 ? -19.062 29.527 30.462 1.00 94.31 638 LEU A O 1
ATOM 4999 N N . VAL A 1 639 ? -17.813 30.848 29.131 1.00 94.12 639 VAL A N 1
ATOM 5000 C CA . VAL A 1 639 ? -18.701 32.022 29.185 1.00 94.12 639 VAL A CA 1
ATOM 5001 C C . VAL A 1 639 ? -20.065 31.706 28.573 1.00 94.12 639 VAL A C 1
ATOM 5003 O O . VAL A 1 639 ? -21.090 32.034 29.169 1.00 94.12 639 VAL A O 1
ATOM 5006 N N . ALA A 1 640 ? -20.101 31.031 27.422 1.00 94.12 640 ALA A N 1
ATOM 5007 C CA . ALA A 1 640 ? -21.354 30.638 26.783 1.00 94.12 640 ALA A CA 1
ATOM 5008 C C . ALA A 1 640 ? -22.171 29.683 27.668 1.00 94.12 640 ALA A C 1
ATOM 5010 O O . ALA A 1 640 ? -23.372 29.881 27.836 1.00 94.12 640 ALA A O 1
ATOM 5011 N N . LEU A 1 641 ? -21.526 28.690 28.290 1.00 93.25 641 LEU A N 1
ATOM 5012 C CA . LEU A 1 641 ? -22.189 27.773 29.223 1.00 93.25 641 LEU A CA 1
ATOM 5013 C C . LEU A 1 641 ? -22.743 28.511 30.450 1.00 93.25 641 LEU A C 1
ATOM 5015 O O . LEU A 1 641 ? -23.882 28.260 30.841 1.00 93.25 641 LEU A O 1
ATOM 5019 N N . MET A 1 642 ? -21.975 29.442 31.028 1.00 91.00 642 MET A N 1
ATOM 5020 C CA . MET A 1 642 ? -22.420 30.275 32.154 1.00 91.00 642 MET A CA 1
ATOM 5021 C C . MET A 1 642 ? -23.615 31.159 31.776 1.00 91.00 642 MET A C 1
ATOM 5023 O O . MET A 1 642 ? -24.555 31.287 32.555 1.00 91.00 642 MET A O 1
ATOM 5027 N N . SER A 1 643 ? -23.598 31.740 30.575 1.00 91.00 643 SER A N 1
ATOM 5028 C CA . SER A 1 643 ? -24.673 32.604 30.084 1.00 91.00 643 SER A CA 1
ATOM 5029 C C . SER A 1 643 ? -25.961 31.837 29.787 1.00 91.00 643 SER A C 1
ATOM 5031 O O . SER A 1 643 ? -27.046 32.363 30.016 1.00 91.00 643 SER A O 1
ATOM 5033 N N . GLU A 1 644 ? -25.861 30.633 29.227 1.00 89.88 644 GLU A N 1
ATOM 5034 C CA . GLU A 1 644 ? -27.023 29.884 28.733 1.00 89.88 644 GLU A CA 1
ATOM 5035 C C . GLU A 1 644 ? -27.609 28.940 29.796 1.00 89.88 644 GLU A C 1
ATOM 5037 O O . GLU A 1 644 ? -28.813 28.697 29.797 1.00 89.88 644 GLU A O 1
ATOM 5042 N N . HIS A 1 645 ? -26.792 28.453 30.739 1.00 88.19 645 HIS A N 1
ATOM 5043 C CA . HIS A 1 645 ? -27.218 27.584 31.845 1.00 88.19 645 HIS A CA 1
ATOM 5044 C C . HIS A 1 645 ? -26.627 28.021 33.203 1.00 88.19 645 HIS A C 1
ATOM 5046 O O . HIS A 1 645 ? -25.923 27.242 33.861 1.00 88.19 645 HIS A O 1
ATOM 5052 N N . PRO A 1 646 ? -26.943 29.240 33.683 1.00 87.06 646 PRO A N 1
ATOM 5053 C CA . PRO A 1 646 ? -26.356 29.792 34.905 1.00 87.06 646 PRO A CA 1
ATOM 5054 C C . PRO A 1 646 ? -26.643 28.933 36.141 1.00 87.06 646 PRO A C 1
ATOM 5056 O O . PRO A 1 646 ? -25.762 28.763 36.971 1.00 87.06 646 PRO A O 1
ATOM 5059 N N . GLY A 1 647 ? -27.829 28.322 36.247 1.00 86.56 647 GLY A N 1
ATOM 5060 C CA . GLY A 1 647 ? -28.208 27.521 37.419 1.00 86.56 647 GLY A CA 1
ATOM 5061 C C . GLY A 1 647 ? -27.258 26.349 37.697 1.00 86.56 647 GLY A C 1
ATOM 5062 O O . GLY A 1 647 ? -26.749 26.223 38.806 1.00 86.56 647 GLY A O 1
ATOM 5063 N N . SER A 1 648 ? -26.964 25.518 36.690 1.00 87.69 648 SER A N 1
ATOM 5064 C CA . SER A 1 648 ? -26.017 24.402 36.855 1.00 87.69 648 SER A CA 1
ATOM 5065 C C . SER A 1 648 ? -24.574 24.879 36.997 1.00 87.69 648 SER A C 1
ATOM 5067 O O . SER A 1 648 ? -23.791 24.275 37.721 1.00 87.69 648 SER A O 1
ATOM 5069 N N . MET A 1 649 ? -24.216 25.957 36.293 1.00 89.06 649 MET A N 1
ATOM 5070 C CA . MET A 1 649 ? -22.851 26.472 36.276 1.00 89.06 649 MET A CA 1
ATOM 5071 C C . MET A 1 649 ? -22.482 27.114 37.614 1.00 89.06 649 MET A C 1
ATOM 5073 O O . MET A 1 649 ? -21.467 26.743 38.190 1.00 89.06 649 MET A O 1
ATOM 5077 N N . VAL A 1 650 ? -23.314 28.013 38.147 1.00 86.62 650 VAL A N 1
ATOM 5078 C CA . VAL A 1 650 ? -23.086 28.670 39.445 1.00 86.62 650 VAL A CA 1
ATOM 5079 C C . VAL A 1 650 ? -22.939 27.632 40.553 1.00 86.62 650 VAL A C 1
ATOM 5081 O O . VAL A 1 650 ? -21.938 27.660 41.259 1.00 86.62 650 VAL A O 1
ATOM 5084 N N . LEU A 1 651 ? -23.849 26.655 40.635 1.00 83.75 651 LEU A N 1
ATOM 5085 C CA . LEU A 1 651 ? -23.767 25.580 41.631 1.00 83.75 651 LEU A CA 1
ATOM 5086 C C . LEU A 1 651 ? -22.469 24.767 41.510 1.00 83.75 651 LEU A C 1
ATOM 5088 O O . LEU A 1 651 ? -21.823 24.475 42.515 1.00 83.75 651 LEU A O 1
ATOM 5092 N N . ALA A 1 652 ? -22.063 24.421 40.287 1.00 84.00 652 ALA A N 1
ATOM 5093 C CA . ALA A 1 652 ? -20.832 23.672 40.057 1.00 84.00 652 ALA A CA 1
ATOM 5094 C C . ALA A 1 652 ? -19.571 24.493 40.403 1.00 84.00 652 ALA A C 1
ATOM 5096 O O . ALA A 1 652 ? -18.595 23.933 40.901 1.00 84.00 652 ALA A O 1
ATOM 5097 N N . PHE A 1 653 ? -19.588 25.815 40.195 1.00 83.81 653 PHE A N 1
ATOM 5098 C CA . PHE A 1 653 ? -18.516 26.714 40.636 1.00 83.81 653 PHE A CA 1
ATOM 5099 C C . PHE A 1 653 ? -18.499 26.891 42.162 1.00 83.81 653 PHE A C 1
ATOM 5101 O O . PHE A 1 653 ? -17.425 26.838 42.762 1.00 83.81 653 PHE A O 1
ATOM 5108 N N . GLU A 1 654 ? -19.656 27.048 42.809 1.00 80.75 654 GLU A N 1
ATOM 5109 C CA . GLU A 1 654 ? -19.778 27.171 44.270 1.00 80.75 654 GLU A CA 1
ATOM 5110 C C . GLU A 1 654 ? -19.241 25.933 44.995 1.00 80.75 654 GLU A C 1
ATOM 5112 O O . GLU A 1 654 ? -18.447 26.063 45.928 1.00 80.75 654 GLU A O 1
ATOM 5117 N N . GLN A 1 655 ? -19.582 24.731 44.517 1.00 76.81 655 GLN A N 1
ATOM 5118 C CA . GLN A 1 655 ? -19.072 23.462 45.057 1.00 76.81 655 GLN A CA 1
ATOM 5119 C C . GLN A 1 655 ? -17.541 23.352 45.003 1.00 76.81 655 GLN A C 1
ATOM 5121 O O . GLN A 1 655 ? -16.945 22.600 45.774 1.00 76.81 655 GLN A O 1
ATOM 5126 N N . ARG A 1 656 ? -16.889 24.123 44.125 1.00 68.56 656 ARG A N 1
ATOM 5127 C CA . ARG A 1 656 ? -15.431 24.151 43.951 1.00 68.56 656 ARG A CA 1
ATOM 5128 C C . ARG A 1 656 ? -14.763 25.388 44.554 1.00 68.56 656 ARG A C 1
ATOM 5130 O O . ARG A 1 656 ? -13.601 25.645 44.247 1.00 68.56 656 ARG A O 1
ATOM 5137 N N . ASN A 1 657 ? -15.463 26.141 45.410 1.00 68.38 657 ASN A N 1
ATOM 5138 C CA . ASN A 1 657 ? -15.005 27.428 45.956 1.00 68.38 657 ASN A CA 1
ATOM 5139 C C . ASN A 1 657 ? -14.604 28.437 44.856 1.00 68.38 657 ASN A C 1
ATOM 5141 O O . ASN A 1 657 ? -13.702 29.249 45.046 1.00 68.38 657 ASN A O 1
ATOM 5145 N N . GLY A 1 658 ? -15.236 28.351 43.683 1.00 59.59 658 GLY A N 1
ATOM 5146 C CA . GLY A 1 658 ? -14.795 28.995 42.446 1.00 59.59 658 GLY A CA 1
ATOM 5147 C C . GLY A 1 658 ? -15.090 30.489 42.328 1.00 59.59 658 GLY A C 1
ATOM 5148 O O . GLY A 1 658 ? -14.615 31.102 41.377 1.00 59.59 658 GLY A O 1
ATOM 5149 N N . ILE A 1 659 ? -15.836 31.079 43.267 1.00 51.34 659 ILE A N 1
ATOM 5150 C CA . ILE A 1 659 ? -15.957 32.532 43.445 1.00 51.34 659 ILE A CA 1
ATOM 5151 C C . ILE A 1 659 ? -16.098 32.806 44.951 1.00 51.34 659 ILE A C 1
ATOM 5153 O O . ILE A 1 659 ? -17.135 32.513 45.546 1.00 51.34 659 ILE A O 1
ATOM 5157 N N . ARG A 1 660 ? -15.051 33.356 45.566 1.00 36.09 660 ARG A N 1
ATOM 5158 C CA . ARG A 1 660 ? -15.120 34.106 46.825 1.00 36.09 660 ARG A CA 1
ATOM 5159 C C . ARG A 1 660 ? -14.456 35.452 46.630 1.00 36.09 660 ARG A C 1
ATOM 5161 O O . ARG A 1 660 ? -13.390 35.465 45.974 1.00 36.09 660 ARG A O 1
#

Nearest PDB structures (foldseek):
  3hn1-assembly1_A  TM=7.062E-01  e=7.034E-06  Clostridium tetani
  4kbb-assembly1_A  TM=6.188E-01  e=8.724E-06  Clostridium botulinum
  3rsj-assembly1_A  TM=5.387E-01  e=1.699E-06  Clostridium botulinum
  3rsj-assembly3_C  TM=5.453E-01  e=2.296E-06  Clostridium botulinum
  3ffz-assembly2_B  TM=4.199E-01  e=2.728E-06  Clostridium botulinum